Protein AF-A0A0R1DN89-F1 (afdb_monomer_lite)

Sequence (441 aa):
MATENKYVPNAFDAEFDNFWDKVSCYAANSFPFADRCAFVEKAKDCNRSTNVLPYMRIMACDLNCVNEFQQVIFLTLFMALCYEIFVLLMHVCHKYYIPALKAVSRFLRMNEHVAGVTLLAFGNSSADLFSNLASVNANVPVFANSLAAALFVSMVSGGLICYMSPFKMNAYESVRDILFLIFGSMLLQHFLASSAHVPETSFIVMFLVYIFYILVNVVDVYLIRRALKTTNAQIDALLEGDMTPEKRKRLSELERNQAIYSRDMEVEIFERTNSGPNINKMRYTTLKMGRSVRISIDKKATRNVLHNRALGRNWGLFKDFLLALKPLTCEQWRKANIIERAFMLTQIPAVILCSIYIPLVDYELDKHGWNKLLNCIQVMLNPALSIMAIKALLSSRGTSLWYVAMTEEYIYAVYSLPITMPIAVFMFIQSRTDVPPFYHS

Radius of gyration: 28.93 Å; chains: 1; bounding box: 86×60×98 Å

Structure (mmCIF, N/CA/C/O backbone):
data_AF-A0A0R1DN89-F1
#
_entry.id   AF-A0A0R1DN89-F1
#
loop_
_atom_site.group_PDB
_atom_site.id
_atom_site.type_symbol
_atom_site.label_atom_id
_atom_site.label_alt_id
_atom_site.label_comp_id
_atom_site.label_asym_id
_atom_site.label_entity_id
_atom_site.label_seq_id
_atom_site.pdbx_PDB_ins_code
_atom_site.Cartn_x
_atom_site.Cartn_y
_atom_site.Cartn_z
_atom_site.occupancy
_atom_site.B_iso_or_equiv
_atom_site.auth_seq_id
_atom_site.auth_comp_id
_atom_site.auth_asym_id
_atom_site.auth_atom_id
_atom_site.pdbx_PDB_model_num
ATOM 1 N N . MET A 1 1 ? 48.148 -28.758 -48.509 1.00 44.41 1 MET A N 1
ATOM 2 C CA . MET A 1 1 ? 47.722 -28.823 -47.096 1.00 44.41 1 MET A CA 1
ATOM 3 C C . MET A 1 1 ? 48.133 -27.521 -46.436 1.00 44.41 1 MET A C 1
ATOM 5 O O . MET A 1 1 ? 49.286 -27.381 -46.059 1.00 44.41 1 MET A O 1
ATOM 9 N N . ALA A 1 2 ? 47.233 -26.538 -46.411 1.00 44.97 2 ALA A N 1
ATOM 10 C CA . ALA A 1 2 ? 47.433 -25.335 -45.614 1.00 44.97 2 ALA A CA 1
ATOM 11 C C . ALA A 1 2 ? 47.128 -25.713 -44.162 1.00 44.97 2 ALA A C 1
ATOM 13 O O . ALA A 1 2 ? 46.037 -26.191 -43.863 1.00 44.97 2 ALA A O 1
ATOM 14 N N . THR A 1 3 ? 48.123 -25.597 -43.292 1.00 48.31 3 THR A N 1
ATOM 15 C CA . THR A 1 3 ? 47.966 -25.763 -41.850 1.00 48.31 3 THR A CA 1
ATOM 16 C C . THR A 1 3 ? 47.064 -24.645 -41.339 1.00 48.31 3 THR A C 1
ATOM 18 O O . THR A 1 3 ? 47.469 -23.484 -41.327 1.00 48.31 3 THR A O 1
ATOM 21 N N . GLU A 1 4 ? 45.834 -24.985 -40.952 1.00 54.44 4 GLU A N 1
ATOM 22 C CA . GLU A 1 4 ? 44.980 -24.109 -40.151 1.00 54.44 4 GLU A CA 1
ATOM 23 C C . GLU A 1 4 ? 45.721 -23.792 -38.848 1.00 54.44 4 GLU A C 1
ATOM 25 O O . GLU A 1 4 ? 45.827 -24.631 -37.950 1.00 54.44 4 GLU A O 1
ATOM 30 N N . ASN A 1 5 ? 46.278 -22.585 -38.755 1.00 53.22 5 ASN A N 1
ATOM 31 C CA . ASN A 1 5 ? 46.757 -22.049 -37.491 1.00 53.22 5 ASN A CA 1
ATOM 32 C C . ASN A 1 5 ? 45.548 -21.935 -36.557 1.00 53.22 5 ASN A C 1
ATOM 34 O O . ASN A 1 5 ? 44.740 -21.017 -36.686 1.00 53.22 5 ASN A O 1
ATOM 38 N N . LYS A 1 6 ? 45.409 -22.889 -35.630 1.00 61.03 6 LYS A N 1
ATOM 39 C CA . LYS A 1 6 ? 44.432 -22.807 -34.543 1.00 61.03 6 LYS A CA 1
ATOM 40 C C . LYS A 1 6 ? 44.782 -21.602 -33.679 1.00 61.03 6 LYS A C 1
ATOM 42 O O . LYS A 1 6 ? 45.764 -21.626 -32.942 1.00 61.03 6 LYS A O 1
ATOM 47 N N . TYR A 1 7 ? 43.977 -20.555 -33.809 1.00 75.44 7 TYR A N 1
ATOM 48 C CA . TYR A 1 7 ? 44.008 -19.396 -32.934 1.00 75.44 7 TYR A CA 1
ATOM 49 C C . TYR A 1 7 ? 43.814 -19.854 -31.485 1.00 75.44 7 TYR A C 1
ATOM 51 O O . TYR A 1 7 ? 42.814 -20.501 -31.172 1.00 75.44 7 TYR A O 1
ATOM 59 N N . VAL A 1 8 ? 44.787 -19.565 -30.618 1.00 74.19 8 VAL A N 1
ATOM 60 C CA . VAL A 1 8 ? 44.678 -19.819 -29.179 1.00 74.19 8 VAL A CA 1
ATOM 61 C C . VAL A 1 8 ? 44.234 -18.506 -28.537 1.00 74.19 8 VAL A C 1
ATOM 63 O O . VAL A 1 8 ? 45.035 -17.570 -28.515 1.00 74.19 8 VAL A O 1
ATOM 66 N N . PRO A 1 9 ? 42.979 -18.403 -28.064 1.00 72.88 9 PRO A N 1
ATOM 67 C CA . PRO A 1 9 ? 42.464 -17.162 -27.506 1.00 72.88 9 PRO A CA 1
ATOM 68 C C . PRO A 1 9 ? 43.239 -16.780 -26.244 1.00 72.88 9 PRO A C 1
ATOM 70 O O . PRO A 1 9 ? 43.504 -17.615 -25.374 1.00 72.88 9 PRO A O 1
ATOM 73 N N . ASN A 1 10 ? 43.630 -15.513 -26.168 1.00 79.62 10 ASN A N 1
ATOM 74 C CA . ASN A 1 10 ? 44.331 -14.933 -25.032 1.00 79.62 10 ASN A CA 1
ATOM 75 C C . ASN A 1 10 ? 43.328 -14.333 -24.018 1.00 79.62 10 ASN A C 1
ATOM 77 O O . ASN A 1 10 ? 42.122 -14.272 -24.254 1.00 79.62 10 ASN A O 1
ATOM 81 N N . ALA A 1 11 ? 43.822 -13.888 -22.858 1.00 73.12 11 ALA A N 1
ATOM 82 C CA . ALA A 1 11 ? 42.971 -13.311 -21.812 1.00 73.12 11 ALA A CA 1
ATOM 83 C C . ALA A 1 11 ? 42.236 -12.025 -22.253 1.00 73.12 11 ALA A C 1
ATOM 85 O O . ALA A 1 11 ? 41.138 -11.769 -21.766 1.00 73.12 11 ALA A O 1
ATOM 86 N N . PHE A 1 12 ? 42.805 -11.257 -23.190 1.00 72.19 12 PHE A N 1
ATOM 87 C CA . PHE A 1 12 ? 42.162 -10.071 -23.762 1.00 72.19 12 PHE A CA 1
ATOM 88 C C . PHE A 1 12 ? 41.019 -10.434 -24.714 1.00 72.19 12 PHE A C 1
ATOM 90 O O . PHE A 1 12 ? 40.012 -9.736 -24.724 1.00 72.19 12 PHE A O 1
ATOM 97 N N . ASP A 1 13 ? 41.122 -11.541 -25.451 1.00 73.12 13 ASP A N 1
ATOM 98 C CA . ASP A 1 13 ? 40.039 -12.035 -26.308 1.00 73.12 13 ASP A CA 1
ATOM 99 C C . ASP A 1 13 ? 38.838 -12.456 -25.461 1.00 73.12 13 ASP A C 1
ATOM 101 O O . ASP A 1 13 ? 37.708 -12.068 -25.739 1.00 73.12 13 ASP A O 1
ATOM 105 N N . ALA A 1 14 ? 39.089 -13.158 -24.350 1.00 68.56 14 ALA A N 1
ATOM 106 C CA . ALA A 1 14 ? 38.042 -13.520 -23.397 1.00 68.56 14 ALA A CA 1
ATOM 107 C C . ALA A 1 14 ? 37.412 -12.290 -22.715 1.00 68.56 14 ALA A C 1
ATOM 109 O O . ALA A 1 14 ? 36.234 -12.310 -22.350 1.00 68.56 14 ALA A O 1
ATOM 110 N N . GLU A 1 15 ? 38.173 -11.214 -22.513 1.00 70.62 15 GLU A N 1
ATOM 111 C CA . GLU A 1 15 ? 37.652 -9.956 -21.980 1.00 70.62 15 GLU A CA 1
ATOM 112 C C . GLU A 1 15 ? 36.829 -9.190 -23.026 1.00 70.62 15 GLU A C 1
ATOM 114 O O . GLU A 1 15 ? 35.774 -8.652 -22.691 1.00 70.62 15 GLU A O 1
ATOM 119 N N . PHE A 1 16 ? 37.251 -9.212 -24.292 1.00 74.81 16 PHE A N 1
ATOM 120 C CA . PHE A 1 16 ? 36.544 -8.603 -25.417 1.00 74.81 16 PHE A CA 1
ATOM 121 C C . PHE A 1 16 ? 35.230 -9.327 -25.740 1.00 74.81 16 PHE A C 1
ATOM 123 O O . PHE A 1 16 ? 34.201 -8.676 -25.927 1.00 74.81 16 PHE A O 1
ATOM 130 N N . ASP A 1 17 ? 35.221 -10.661 -25.701 1.00 73.12 17 ASP A N 1
ATOM 131 C CA . ASP A 1 17 ? 34.008 -11.470 -25.874 1.00 73.12 17 ASP A CA 1
ATOM 132 C C . ASP A 1 17 ? 32.969 -11.180 -24.777 1.00 73.12 17 ASP A C 1
ATOM 134 O O . ASP A 1 17 ? 31.764 -11.172 -25.030 1.00 73.12 17 ASP A O 1
ATOM 138 N N . ASN A 1 18 ? 33.433 -10.866 -23.562 1.00 74.25 18 ASN A N 1
ATOM 139 C CA . ASN A 1 18 ? 32.587 -10.506 -22.421 1.00 74.25 18 ASN A CA 1
ATOM 140 C C . ASN A 1 18 ? 32.375 -8.990 -22.259 1.00 74.25 18 ASN A C 1
ATOM 142 O O . ASN A 1 18 ? 31.709 -8.567 -21.312 1.00 74.25 18 ASN A O 1
ATOM 146 N N . PHE A 1 19 ? 32.925 -8.157 -23.148 1.00 81.06 19 PHE A N 1
ATOM 147 C CA . PHE A 1 19 ? 32.858 -6.699 -23.030 1.00 81.06 19 PHE A CA 1
ATOM 148 C C . PHE A 1 19 ? 31.408 -6.212 -23.048 1.00 81.06 19 PHE A C 1
ATOM 150 O O . PHE A 1 19 ? 30.980 -5.487 -22.152 1.00 81.06 19 PHE A O 1
ATOM 157 N N . TRP A 1 20 ? 30.620 -6.680 -24.018 1.00 78.56 20 TRP A N 1
ATOM 158 C CA . TRP A 1 20 ? 29.207 -6.309 -24.173 1.00 78.56 20 TRP A CA 1
ATOM 159 C C . TRP A 1 20 ? 28.311 -6.790 -23.025 1.00 78.56 20 TRP A C 1
ATOM 161 O O . TRP A 1 20 ? 27.216 -6.254 -22.832 1.00 78.56 20 TRP A O 1
ATOM 171 N N . ASP A 1 21 ? 28.800 -7.758 -22.249 1.00 73.69 21 ASP A N 1
ATOM 172 C CA . ASP A 1 21 ? 28.116 -8.334 -21.093 1.00 73.69 21 ASP A CA 1
ATOM 173 C C . ASP A 1 21 ? 28.458 -7.608 -19.785 1.00 73.69 21 ASP A C 1
ATOM 175 O O . ASP A 1 21 ? 27.739 -7.772 -18.803 1.00 73.69 21 ASP A O 1
ATOM 179 N N . LYS A 1 22 ? 29.538 -6.815 -19.763 1.00 72.94 22 LYS A N 1
ATOM 180 C CA . LYS A 1 22 ? 30.022 -6.085 -18.577 1.00 72.94 22 LYS A CA 1
ATOM 181 C C . LYS A 1 22 ? 30.004 -4.565 -18.733 1.00 72.94 22 LYS A C 1
ATOM 183 O O . LYS A 1 22 ? 30.227 -3.846 -17.757 1.00 72.94 22 LYS A O 1
ATOM 188 N N . VAL A 1 23 ? 29.846 -4.058 -19.954 1.00 80.19 23 VAL A N 1
ATOM 189 C CA . VAL A 1 23 ? 29.944 -2.627 -20.223 1.00 80.19 23 VAL A CA 1
ATOM 190 C C . VAL A 1 23 ? 28.723 -1.889 -19.681 1.00 80.19 23 VAL A C 1
ATOM 192 O O . VAL A 1 23 ? 27.586 -2.127 -20.085 1.00 80.19 23 VAL A O 1
ATOM 195 N N . SER A 1 24 ? 28.974 -0.928 -18.790 1.00 76.62 24 SER A N 1
ATOM 196 C CA . SER A 1 24 ? 27.903 -0.108 -18.230 1.00 76.62 24 SER A CA 1
ATOM 197 C C . SER A 1 24 ? 27.203 0.693 -19.330 1.00 76.62 24 SER A C 1
ATOM 199 O O . SER A 1 24 ? 27.858 1.360 -20.136 1.00 76.62 24 SER A O 1
ATOM 201 N N . CYS A 1 25 ? 25.869 0.712 -19.313 1.00 78.19 25 CYS A N 1
ATOM 202 C CA . CYS A 1 25 ? 25.081 1.473 -20.287 1.00 78.19 25 CYS A CA 1
ATOM 203 C C . CYS A 1 25 ? 25.408 2.981 -20.285 1.00 78.19 25 CYS A C 1
ATOM 205 O O . CYS A 1 25 ? 25.282 3.659 -21.300 1.00 78.19 25 CYS A O 1
ATOM 207 N N . TYR A 1 26 ? 25.898 3.508 -19.157 1.00 79.62 26 TYR A N 1
ATOM 208 C CA . TYR A 1 26 ? 26.319 4.904 -19.028 1.00 79.62 26 TYR A CA 1
ATOM 209 C C . TYR A 1 26 ? 27.451 5.290 -19.995 1.00 79.62 26 TYR A C 1
ATOM 211 O O . TYR A 1 26 ? 27.529 6.445 -20.418 1.00 79.62 26 TYR A O 1
ATOM 219 N N . ALA A 1 27 ? 28.284 4.327 -20.409 1.00 83.06 27 ALA A N 1
ATOM 220 C CA . ALA A 1 27 ? 29.349 4.552 -21.384 1.00 83.06 27 ALA A CA 1
ATOM 221 C C . ALA A 1 27 ? 28.817 5.038 -22.745 1.00 83.06 27 ALA A C 1
ATOM 223 O O . ALA A 1 27 ? 29.541 5.731 -23.458 1.00 83.06 27 ALA A O 1
ATOM 224 N N . ALA A 1 28 ? 27.542 4.785 -23.070 1.00 81.19 28 ALA A N 1
ATOM 225 C CA . ALA A 1 28 ? 26.898 5.286 -24.284 1.00 81.19 28 ALA A CA 1
ATOM 226 C C . ALA A 1 28 ? 26.988 6.820 -24.421 1.00 81.19 28 ALA A C 1
ATOM 228 O O . ALA A 1 28 ? 27.108 7.334 -25.529 1.00 81.19 28 ALA A O 1
ATOM 229 N N . ASN A 1 29 ? 27.005 7.563 -23.307 1.00 79.69 29 ASN A N 1
ATOM 230 C CA . ASN A 1 29 ? 27.101 9.027 -23.329 1.00 79.69 29 ASN A CA 1
ATOM 231 C C . ASN A 1 29 ? 28.451 9.545 -23.847 1.00 79.69 29 ASN A C 1
ATOM 233 O O . ASN A 1 29 ? 28.521 10.681 -24.312 1.00 79.69 29 ASN A O 1
ATOM 237 N N . SER A 1 30 ? 29.507 8.728 -23.780 1.00 83.69 30 SER A N 1
ATOM 238 C CA . SER A 1 30 ? 30.844 9.097 -24.263 1.00 83.69 30 SER A CA 1
ATOM 239 C C . SER A 1 30 ? 30.993 9.002 -25.785 1.00 83.69 30 SER A C 1
ATOM 241 O O . SER A 1 30 ? 31.918 9.588 -26.342 1.00 83.69 30 SER A O 1
ATOM 243 N N . PHE A 1 31 ? 30.069 8.313 -26.463 1.00 82.31 31 PHE A N 1
ATOM 244 C CA . PHE A 1 31 ? 30.085 8.171 -27.915 1.00 82.31 31 PHE A CA 1
ATOM 245 C C . PHE A 1 31 ? 29.379 9.347 -28.612 1.00 82.31 31 PHE A C 1
ATOM 247 O O . PHE A 1 31 ? 28.430 9.922 -28.054 1.00 82.31 31 PHE A O 1
ATOM 254 N N . PRO A 1 32 ? 29.795 9.690 -29.847 1.00 84.19 32 PRO A N 1
ATOM 255 C CA . PRO A 1 32 ? 29.067 10.621 -30.704 1.00 84.19 32 PRO A CA 1
ATOM 256 C C . PRO A 1 32 ? 27.625 10.158 -30.917 1.00 84.19 32 PRO A C 1
ATOM 258 O O . PRO A 1 32 ? 27.374 8.959 -31.019 1.00 84.19 32 PRO A O 1
ATOM 261 N N . PHE A 1 33 ? 26.683 11.099 -31.034 1.00 81.19 33 PHE A N 1
ATOM 262 C CA . PHE A 1 33 ? 25.245 10.813 -31.145 1.00 81.19 33 PHE A CA 1
ATOM 263 C C . PHE A 1 33 ? 24.893 9.771 -32.221 1.00 81.19 33 PHE A C 1
ATOM 265 O O . PHE A 1 33 ? 24.050 8.915 -31.971 1.00 81.19 33 PHE A O 1
ATOM 272 N N . ALA A 1 34 ? 25.593 9.785 -33.360 1.00 80.56 34 ALA A N 1
ATOM 273 C CA . ALA A 1 34 ? 25.384 8.844 -34.461 1.00 80.56 34 ALA A CA 1
ATOM 274 C C . ALA A 1 34 ? 25.651 7.371 -34.085 1.00 80.56 34 ALA A C 1
ATOM 276 O O . ALA A 1 34 ? 24.956 6.480 -34.567 1.00 80.56 34 ALA A O 1
ATOM 277 N N . ASP A 1 35 ? 26.610 7.114 -33.190 1.00 84.25 35 ASP A N 1
ATOM 278 C CA . ASP A 1 35 ? 27.042 5.755 -32.834 1.00 84.25 35 ASP A CA 1
ATOM 279 C C . ASP A 1 35 ? 26.375 5.238 -31.549 1.00 84.25 35 ASP A C 1
ATOM 281 O O . ASP A 1 35 ? 26.494 4.058 -31.202 1.00 84.25 35 ASP A O 1
ATOM 285 N N . ARG A 1 36 ? 25.636 6.101 -30.835 1.00 85.50 36 ARG A N 1
ATOM 286 C CA . ARG A 1 36 ? 24.999 5.752 -29.555 1.00 85.50 36 ARG A CA 1
ATOM 287 C C . ARG A 1 36 ? 23.987 4.625 -29.701 1.00 85.50 36 ARG A C 1
ATOM 289 O O . ARG A 1 36 ? 23.965 3.738 -28.854 1.00 85.50 36 ARG A O 1
ATOM 296 N N . CYS A 1 37 ? 23.178 4.625 -30.760 1.00 85.31 37 CYS A N 1
ATOM 297 C CA . CYS A 1 37 ? 22.195 3.560 -30.955 1.00 85.31 37 CYS A CA 1
ATOM 298 C C . CYS A 1 37 ? 22.872 2.199 -31.182 1.00 85.31 37 CYS A C 1
ATOM 300 O O . CYS A 1 37 ? 22.549 1.227 -30.501 1.00 85.31 37 CYS A O 1
ATOM 302 N N . ALA A 1 38 ? 23.892 2.152 -32.046 1.00 85.44 38 ALA A N 1
ATOM 303 C CA . ALA A 1 38 ? 24.644 0.928 -32.322 1.00 85.44 38 ALA A CA 1
ATOM 304 C C . ALA A 1 38 ? 25.336 0.366 -31.068 1.00 85.44 38 ALA A C 1
ATOM 306 O O . ALA A 1 38 ? 25.476 -0.849 -30.924 1.00 85.44 38 ALA A O 1
ATOM 307 N N . PHE A 1 39 ? 25.763 1.240 -30.153 1.00 85.25 39 PHE A N 1
ATOM 308 C CA . PHE A 1 39 ? 26.312 0.838 -28.863 1.00 85.25 39 PHE A CA 1
ATOM 309 C C . PHE A 1 39 ? 25.228 0.303 -27.910 1.00 85.25 39 PHE A C 1
ATOM 311 O O . PHE A 1 39 ? 25.396 -0.767 -27.326 1.00 85.25 39 PHE A O 1
ATOM 318 N N . VAL A 1 40 ? 24.103 1.016 -27.773 1.00 83.38 40 VAL A N 1
ATOM 319 C CA . VAL A 1 40 ? 22.994 0.649 -26.871 1.00 83.38 40 VAL A CA 1
ATOM 320 C C . VAL A 1 40 ? 22.322 -0.663 -27.285 1.00 83.38 40 VAL A C 1
ATOM 322 O O . VAL A 1 40 ? 21.917 -1.429 -26.414 1.00 83.38 40 VAL A O 1
ATOM 325 N N . GLU A 1 41 ? 22.236 -0.960 -28.583 1.00 81.75 41 GLU A N 1
ATOM 326 C CA . GLU A 1 41 ? 21.709 -2.241 -29.076 1.00 81.75 41 GLU A CA 1
ATOM 327 C C . GLU A 1 41 ? 22.617 -3.432 -28.748 1.00 81.75 41 GLU A C 1
ATOM 329 O O . GLU A 1 41 ? 22.126 -4.538 -28.517 1.00 81.75 41 GLU A O 1
ATOM 334 N N . LYS A 1 42 ? 23.938 -3.220 -28.719 1.00 81.38 42 LYS A N 1
ATOM 335 C CA . LYS A 1 42 ? 24.921 -4.282 -28.461 1.00 81.38 42 LYS A CA 1
ATOM 336 C C . LYS A 1 42 ? 25.153 -4.527 -26.972 1.00 81.38 42 LYS A C 1
ATOM 338 O O . LYS A 1 42 ? 25.409 -5.661 -26.578 1.00 81.38 42 LYS A O 1
ATOM 343 N N . ALA A 1 43 ? 25.067 -3.488 -26.144 1.00 80.06 43 ALA A N 1
ATOM 344 C CA . ALA A 1 43 ? 25.280 -3.593 -24.705 1.00 80.06 43 ALA A CA 1
ATOM 345 C C . ALA A 1 43 ? 24.092 -4.281 -24.007 1.00 80.06 43 ALA A C 1
ATOM 347 O O . ALA A 1 43 ? 23.001 -3.714 -23.897 1.00 80.06 43 ALA A O 1
ATOM 348 N N . LYS A 1 44 ? 24.304 -5.488 -23.460 1.00 73.06 44 LYS A N 1
ATOM 349 C CA . LYS A 1 44 ? 23.230 -6.249 -22.790 1.00 73.06 44 LYS A CA 1
ATOM 350 C C . LYS A 1 44 ? 22.715 -5.549 -21.532 1.00 73.06 44 LYS A C 1
ATOM 352 O O . LYS A 1 44 ? 21.515 -5.599 -21.256 1.00 73.06 44 LYS A O 1
ATOM 357 N N . ASP A 1 45 ? 23.583 -4.842 -20.811 1.00 71.12 45 ASP A N 1
ATOM 358 C CA . ASP A 1 45 ? 23.213 -4.084 -19.612 1.00 71.12 45 ASP A CA 1
ATOM 359 C C . ASP A 1 45 ? 22.179 -2.990 -19.896 1.00 71.12 45 ASP A C 1
ATOM 361 O O . ASP A 1 45 ? 21.297 -2.762 -19.067 1.00 71.12 45 ASP A O 1
ATOM 365 N N . CYS A 1 46 ? 22.213 -2.350 -21.070 1.00 69.12 46 CYS A N 1
ATOM 366 C CA . CYS A 1 46 ? 21.222 -1.331 -21.433 1.00 69.12 46 CYS A CA 1
ATOM 367 C C . CYS A 1 46 ? 19.795 -1.894 -21.496 1.00 69.12 46 CYS A C 1
ATOM 369 O O . CYS A 1 46 ? 18.838 -1.202 -21.145 1.00 69.12 46 CYS A O 1
ATOM 371 N N . ASN A 1 47 ? 19.660 -3.158 -21.899 1.00 63.59 47 ASN A N 1
ATOM 372 C CA . ASN A 1 47 ? 18.373 -3.833 -22.034 1.00 63.59 47 ASN A CA 1
ATOM 373 C C . ASN A 1 47 ? 17.947 -4.544 -20.733 1.00 63.59 47 ASN A C 1
ATOM 375 O O . ASN A 1 47 ? 16.760 -4.682 -20.462 1.00 63.59 47 ASN A O 1
ATOM 379 N N . ARG A 1 48 ? 18.916 -4.973 -19.908 1.00 60.75 48 ARG A N 1
ATOM 380 C CA . ARG A 1 48 ? 18.685 -5.769 -18.690 1.00 60.75 48 ARG A CA 1
ATOM 381 C C . ARG A 1 48 ? 18.484 -4.935 -17.420 1.00 60.75 48 ARG A C 1
ATOM 383 O O . ARG A 1 48 ? 17.810 -5.382 -16.501 1.00 60.75 48 ARG A O 1
ATOM 390 N N . SER A 1 49 ? 19.070 -3.738 -17.351 1.00 55.34 49 SER A N 1
ATOM 391 C CA . SER A 1 49 ? 19.017 -2.869 -16.159 1.00 55.34 49 SER A CA 1
ATOM 392 C C . SER A 1 49 ? 17.786 -1.954 -16.097 1.00 55.34 49 SER A C 1
ATOM 394 O O . SER A 1 49 ? 17.517 -1.345 -15.062 1.00 55.34 49 SER A O 1
ATOM 396 N N . THR A 1 50 ? 17.010 -1.848 -17.182 1.00 57.84 50 THR A N 1
ATOM 397 C CA . THR A 1 50 ? 15.865 -0.932 -17.290 1.00 57.84 50 THR A CA 1
ATOM 398 C C . THR A 1 50 ? 14.528 -1.677 -17.210 1.00 57.84 50 THR A C 1
ATOM 400 O O . THR A 1 50 ? 13.806 -1.824 -18.187 1.00 57.84 50 THR A O 1
ATOM 403 N N . ASN A 1 51 ? 14.160 -2.124 -16.005 1.00 55.97 51 ASN A N 1
ATOM 404 C CA . ASN A 1 51 ? 12.979 -2.975 -15.780 1.00 55.97 51 ASN A CA 1
ATOM 405 C C . ASN A 1 51 ? 11.617 -2.328 -16.105 1.00 55.97 51 ASN A C 1
ATOM 407 O O . ASN A 1 51 ? 10.623 -3.041 -16.194 1.00 55.97 51 ASN A O 1
ATOM 411 N N . VAL A 1 52 ? 11.530 -1.003 -16.260 1.00 62.91 52 VAL A N 1
ATOM 412 C CA . VAL A 1 52 ? 10.244 -0.305 -16.466 1.00 62.91 52 VAL A CA 1
ATOM 413 C C . VAL A 1 52 ? 10.188 0.405 -17.813 1.00 62.91 52 VAL A C 1
ATOM 415 O O . VAL A 1 52 ? 9.286 0.144 -18.604 1.00 62.91 52 VAL A O 1
ATOM 418 N N . LEU A 1 53 ? 11.154 1.282 -18.093 1.00 70.56 53 LEU A N 1
ATOM 419 C CA . LEU A 1 53 ? 11.221 2.037 -19.340 1.00 70.56 53 LEU A CA 1
ATOM 420 C C . LEU A 1 53 ? 12.673 2.037 -19.848 1.00 70.56 53 LEU A C 1
ATOM 422 O O . LEU A 1 53 ? 13.539 2.552 -19.131 1.00 70.56 53 LEU A O 1
ATOM 426 N N . PRO A 1 54 ? 12.968 1.510 -21.053 1.00 75.25 54 PRO A N 1
ATOM 427 C CA . PRO A 1 54 ? 14.316 1.510 -21.619 1.00 75.25 54 PRO A CA 1
ATOM 428 C C . PRO A 1 54 ? 14.692 2.908 -22.132 1.00 75.25 54 PRO A C 1
ATOM 430 O O . PRO A 1 54 ? 14.821 3.150 -23.330 1.00 75.25 54 PRO A O 1
ATOM 433 N N . TYR A 1 55 ? 14.854 3.857 -21.208 1.00 78.25 55 TYR A N 1
ATOM 434 C CA . TYR A 1 55 ? 15.012 5.282 -21.506 1.00 78.25 55 TYR A CA 1
ATOM 435 C C . TYR A 1 55 ? 16.256 5.585 -22.355 1.00 78.25 55 TYR A C 1
ATOM 437 O O . TYR A 1 55 ? 16.198 6.466 -23.207 1.00 78.25 55 TYR A O 1
ATOM 445 N N . MET A 1 56 ? 17.350 4.831 -22.184 1.00 78.38 56 MET A N 1
ATOM 446 C CA . MET A 1 56 ? 18.557 4.981 -23.010 1.00 78.38 56 MET A CA 1
ATOM 447 C C . MET A 1 56 ? 18.324 4.548 -24.460 1.00 78.38 56 MET A C 1
ATOM 449 O O . MET A 1 56 ? 18.787 5.221 -25.376 1.00 78.38 56 MET A O 1
ATOM 453 N N . ARG A 1 57 ? 17.560 3.470 -24.686 1.00 79.88 57 ARG A N 1
ATOM 454 C CA . ARG A 1 57 ? 17.188 3.015 -26.035 1.00 79.88 57 ARG A CA 1
ATOM 455 C C . ARG A 1 57 ? 16.207 3.976 -26.693 1.00 79.88 57 ARG A C 1
ATOM 457 O O . ARG A 1 57 ? 16.400 4.338 -27.845 1.00 79.88 57 ARG A O 1
ATOM 464 N N . ILE A 1 58 ? 15.211 4.439 -25.942 1.00 82.62 58 ILE A N 1
ATOM 465 C CA . ILE A 1 58 ? 14.237 5.417 -26.431 1.00 82.62 58 ILE A CA 1
ATOM 466 C C . ILE A 1 58 ? 14.952 6.709 -26.848 1.00 82.62 58 ILE A C 1
ATOM 468 O O . ILE A 1 58 ? 14.704 7.232 -27.928 1.00 82.62 58 ILE A O 1
ATOM 472 N N . MET A 1 59 ? 15.895 7.191 -26.033 1.00 83.12 59 MET A N 1
ATOM 473 C CA . MET A 1 59 ? 16.670 8.398 -26.326 1.00 83.12 59 MET A CA 1
ATOM 474 C C . MET A 1 59 ? 17.621 8.222 -27.523 1.00 83.12 59 MET A C 1
ATOM 476 O O . MET A 1 59 ? 17.701 9.111 -28.370 1.00 83.12 59 MET A O 1
ATOM 480 N N . ALA A 1 60 ? 18.359 7.107 -27.587 1.00 81.56 60 ALA A N 1
ATOM 481 C CA . ALA A 1 60 ? 19.413 6.903 -28.582 1.00 81.56 60 ALA A CA 1
ATOM 482 C C . ALA A 1 60 ? 18.910 6.335 -29.919 1.00 81.56 60 ALA A C 1
ATOM 484 O O . ALA A 1 60 ? 19.444 6.708 -30.956 1.00 81.56 60 ALA A O 1
ATOM 485 N N . CYS A 1 61 ? 17.908 5.452 -29.910 1.00 80.75 61 CYS A N 1
ATOM 486 C CA . CYS A 1 61 ? 17.441 4.727 -31.095 1.00 80.75 61 CYS A CA 1
ATOM 487 C C . CYS A 1 61 ? 16.067 5.193 -31.591 1.00 80.75 61 CYS A C 1
ATOM 489 O O . CYS A 1 61 ? 15.923 5.448 -32.782 1.00 80.75 61 CYS A O 1
ATOM 491 N N . ASP A 1 62 ? 15.069 5.340 -30.709 1.00 82.94 62 ASP A N 1
ATOM 492 C CA . ASP A 1 62 ? 13.694 5.643 -31.152 1.00 82.94 62 ASP A CA 1
ATOM 493 C C . ASP A 1 62 ? 13.510 7.132 -31.489 1.00 82.94 62 ASP A C 1
ATOM 495 O O . ASP A 1 62 ? 12.967 7.482 -32.535 1.00 82.94 62 ASP A O 1
ATOM 499 N N . LEU A 1 63 ? 13.985 8.025 -30.612 1.00 81.56 63 LEU A N 1
ATOM 500 C CA . LEU A 1 63 ? 13.992 9.477 -30.839 1.00 81.56 63 LEU A CA 1
ATOM 501 C C . LEU A 1 63 ? 15.201 9.945 -31.656 1.00 81.56 63 LEU A C 1
ATOM 503 O O . LEU A 1 63 ? 15.151 11.041 -32.211 1.00 81.56 63 LEU A O 1
ATOM 507 N N . ASN A 1 64 ? 16.265 9.131 -31.705 1.00 81.31 64 ASN A N 1
ATOM 508 C CA . ASN A 1 64 ? 17.528 9.396 -32.397 1.00 81.31 64 ASN A CA 1
ATOM 509 C C . ASN A 1 64 ? 18.015 10.845 -32.203 1.00 81.31 64 ASN A C 1
ATOM 511 O O . ASN A 1 64 ? 18.134 11.619 -33.155 1.00 81.31 64 ASN A O 1
ATOM 515 N N . CYS A 1 65 ? 18.222 11.246 -30.944 1.00 79.19 65 CYS A N 1
ATOM 516 C CA . CYS A 1 65 ? 18.642 12.607 -30.613 1.00 79.19 65 CYS A CA 1
ATOM 517 C C . CYS A 1 65 ? 19.983 12.938 -31.285 1.00 79.19 65 CYS A C 1
ATOM 519 O O . CYS A 1 65 ? 21.000 12.335 -30.957 1.00 79.19 65 CYS A O 1
ATOM 521 N N . VAL A 1 66 ? 19.994 13.931 -32.177 1.00 82.31 66 VAL A N 1
ATOM 522 C CA . VAL A 1 66 ? 21.197 14.339 -32.931 1.00 82.31 66 VAL A CA 1
ATOM 523 C C . VAL A 1 66 ? 21.938 15.481 -32.230 1.00 82.31 66 VAL A C 1
ATOM 525 O O . VAL A 1 66 ? 23.150 15.622 -32.369 1.00 82.31 66 VAL A O 1
ATOM 528 N N . ASN A 1 67 ? 21.206 16.289 -31.453 1.00 84.50 67 ASN A N 1
ATOM 529 C CA . ASN A 1 67 ? 21.709 17.506 -30.819 1.00 84.50 67 ASN A CA 1
ATOM 530 C C . ASN A 1 67 ? 21.565 17.464 -29.293 1.00 84.50 67 ASN A C 1
ATOM 532 O O . ASN A 1 67 ? 20.579 16.944 -28.763 1.00 84.50 67 ASN A O 1
ATOM 536 N N . GLU A 1 68 ? 22.469 18.150 -28.587 1.00 84.00 68 GLU A N 1
ATOM 537 C CA . GLU A 1 68 ? 22.399 18.318 -27.127 1.00 84.00 68 GLU A CA 1
ATOM 538 C C . GLU A 1 68 ? 21.075 18.948 -26.671 1.00 84.00 68 GLU A C 1
ATOM 540 O O . GLU A 1 68 ? 20.510 18.544 -25.659 1.00 84.00 68 GLU A O 1
ATOM 545 N N . PHE A 1 69 ? 20.512 19.876 -27.452 1.00 86.75 69 PHE A N 1
ATOM 546 C CA . PHE A 1 69 ? 19.221 20.498 -27.147 1.00 86.75 69 PHE A CA 1
ATOM 547 C C . PHE A 1 69 ? 18.067 19.481 -27.091 1.00 86.75 69 PHE A C 1
ATOM 549 O O . PHE A 1 69 ? 17.246 19.529 -26.176 1.00 86.75 69 PHE A O 1
ATOM 556 N N . GLN A 1 70 ? 18.025 18.521 -28.024 1.00 85.81 70 GLN A N 1
ATOM 557 C CA . GLN A 1 70 ? 17.015 17.454 -28.020 1.00 85.81 70 GLN A CA 1
ATOM 558 C C . GLN A 1 70 ? 17.208 16.518 -26.824 1.00 85.81 70 GLN A C 1
ATOM 560 O O . GLN A 1 70 ? 16.231 16.139 -26.178 1.00 85.81 70 GLN A O 1
ATOM 565 N N . GLN A 1 71 ? 18.463 16.205 -26.483 1.00 85.25 71 GLN A N 1
ATOM 566 C CA . GLN A 1 71 ? 18.786 15.421 -25.293 1.00 85.25 71 GLN A CA 1
ATOM 567 C C . GLN A 1 71 ? 18.313 16.126 -24.011 1.00 85.25 71 GLN A C 1
ATOM 569 O O . GLN A 1 71 ? 17.685 15.490 -23.168 1.00 85.25 71 GLN A O 1
ATOM 574 N N . VAL A 1 72 ? 18.543 17.435 -23.870 1.00 88.38 72 VAL A N 1
ATOM 575 C CA . VAL A 1 72 ? 18.078 18.218 -22.711 1.00 88.38 72 VAL A CA 1
ATOM 576 C C . VAL A 1 72 ? 16.548 18.265 -22.643 1.00 88.38 72 VAL A C 1
ATOM 578 O O . VAL A 1 72 ? 15.983 18.074 -21.565 1.00 88.38 72 VAL A O 1
ATOM 581 N N . ILE A 1 73 ? 15.853 18.441 -23.773 1.00 90.25 73 ILE A N 1
ATOM 582 C CA . ILE A 1 73 ? 14.382 18.379 -23.810 1.00 90.25 73 ILE A CA 1
ATOM 583 C C . ILE A 1 73 ? 13.888 17.007 -23.349 1.00 90.25 73 ILE A C 1
ATOM 585 O O . ILE A 1 73 ? 13.011 16.920 -22.494 1.00 90.25 73 ILE A O 1
ATOM 589 N N . PHE A 1 74 ? 14.467 15.924 -23.861 1.00 88.31 74 PHE A N 1
ATOM 590 C CA . PHE A 1 74 ? 14.078 14.585 -23.438 1.00 88.31 74 PHE A CA 1
ATOM 591 C C . PHE A 1 74 ? 14.335 14.358 -21.942 1.00 88.31 74 PHE A C 1
ATOM 593 O O . PHE A 1 74 ? 13.455 13.871 -21.238 1.00 88.31 74 PHE A O 1
ATOM 600 N N . LEU A 1 75 ? 15.506 14.752 -21.433 1.00 87.50 75 LEU A N 1
ATOM 601 C CA . LEU A 1 75 ? 15.849 14.610 -20.015 1.00 87.50 75 LEU A CA 1
ATOM 602 C C . LEU A 1 75 ? 14.906 15.413 -19.114 1.00 87.50 75 LEU A C 1
ATOM 604 O O . LEU A 1 75 ? 14.469 14.912 -18.081 1.00 87.50 75 LEU A O 1
ATOM 608 N N . THR A 1 76 ? 14.553 16.637 -19.509 1.00 90.06 76 THR A N 1
ATOM 609 C CA . THR A 1 76 ? 13.599 17.471 -18.762 1.00 90.06 76 THR A CA 1
ATOM 610 C C . THR A 1 76 ? 12.188 16.880 -18.775 1.00 90.06 76 THR A C 1
ATOM 612 O O . THR A 1 76 ? 11.558 16.816 -17.720 1.00 90.06 76 THR A O 1
ATOM 615 N N . LEU A 1 77 ? 11.715 16.363 -19.914 1.00 89.12 77 LEU A N 1
ATOM 616 C CA . LEU A 1 77 ? 10.439 15.642 -20.007 1.00 89.12 77 LEU A CA 1
ATOM 617 C C . LEU A 1 77 ? 10.438 14.349 -19.182 1.00 89.12 77 LEU A C 1
ATOM 619 O O . LEU A 1 77 ? 9.462 14.061 -18.495 1.00 89.12 77 LEU A O 1
ATOM 623 N N . PHE A 1 78 ? 11.534 13.590 -19.200 1.00 87.62 78 PHE A N 1
ATOM 624 C CA . PHE A 1 78 ? 11.677 12.369 -18.410 1.00 87.62 78 PHE A CA 1
ATOM 625 C C . PHE A 1 78 ? 11.671 12.668 -16.905 1.00 87.62 78 PHE A C 1
ATOM 627 O O . PHE A 1 78 ? 10.976 12.001 -16.144 1.00 87.62 78 PHE A O 1
ATOM 634 N N . MET A 1 79 ? 12.370 13.720 -16.469 1.00 89.75 79 MET A N 1
ATOM 635 C CA . MET A 1 79 ? 12.325 14.176 -15.076 1.00 89.75 79 MET A CA 1
ATOM 636 C C . MET A 1 79 ? 10.928 14.657 -14.669 1.00 89.75 79 MET A C 1
ATOM 638 O O . MET A 1 79 ? 10.482 14.351 -13.562 1.00 89.75 79 MET A O 1
ATOM 642 N N . ALA A 1 80 ? 10.213 15.356 -15.557 1.00 89.31 80 ALA A N 1
ATOM 643 C CA . ALA A 1 80 ? 8.825 15.748 -15.323 1.00 89.31 80 ALA A CA 1
ATOM 644 C C . ALA A 1 80 ? 7.899 14.524 -15.194 1.00 89.31 80 ALA A C 1
ATOM 646 O O . ALA A 1 80 ? 7.083 14.475 -14.276 1.00 89.31 80 ALA A O 1
ATOM 647 N N . LEU A 1 81 ? 8.073 13.501 -16.039 1.00 88.12 81 LEU A N 1
ATOM 648 C CA . LEU A 1 81 ? 7.343 12.233 -15.946 1.00 88.12 81 LEU A CA 1
ATOM 649 C C . LEU A 1 81 ? 7.620 11.510 -14.617 1.00 88.12 81 LEU A C 1
ATOM 651 O O . LEU A 1 81 ? 6.686 11.058 -13.958 1.00 88.12 81 LEU A O 1
ATOM 655 N N . CYS A 1 82 ? 8.882 11.428 -14.188 1.00 89.38 82 CYS A N 1
ATOM 656 C CA . CYS A 1 82 ? 9.250 10.842 -12.896 1.00 89.38 82 CYS A CA 1
ATOM 657 C C . CYS A 1 82 ? 8.605 11.593 -11.721 1.00 89.38 82 CYS A C 1
ATOM 659 O O . CYS A 1 82 ? 8.106 10.968 -10.784 1.00 89.38 82 CYS A O 1
ATOM 661 N N . TYR A 1 83 ? 8.578 12.927 -11.782 1.00 90.25 83 TYR A N 1
ATOM 662 C CA . TYR A 1 83 ? 7.903 13.753 -10.783 1.00 90.25 83 TYR A CA 1
ATOM 663 C C . TYR A 1 83 ? 6.386 13.499 -10.758 1.00 90.25 83 TYR A C 1
ATOM 665 O O . TYR A 1 83 ? 5.817 13.317 -9.684 1.00 90.25 83 TYR A O 1
ATOM 673 N N . GLU A 1 84 ? 5.735 13.404 -11.918 1.00 87.62 84 GLU A N 1
ATOM 674 C CA . GLU A 1 84 ? 4.306 13.072 -12.024 1.00 87.62 84 GLU A CA 1
ATOM 675 C C . GLU A 1 84 ? 3.975 11.702 -11.428 1.00 87.62 84 GLU A C 1
ATOM 677 O O . GLU A 1 84 ? 3.028 11.574 -10.651 1.00 87.62 84 GLU A O 1
ATOM 682 N N . ILE A 1 85 ? 4.786 10.681 -11.725 1.00 88.81 85 ILE A N 1
ATOM 683 C CA . ILE A 1 85 ? 4.633 9.342 -11.139 1.00 88.81 85 ILE A CA 1
ATOM 684 C C . ILE A 1 85 ? 4.762 9.409 -9.612 1.00 88.81 85 ILE A C 1
ATOM 686 O O . ILE A 1 85 ? 3.994 8.762 -8.901 1.00 88.81 85 ILE A O 1
ATOM 690 N N . PHE A 1 86 ? 5.686 10.217 -9.086 1.00 90.00 86 PHE A N 1
ATOM 691 C CA . PHE A 1 86 ? 5.846 10.405 -7.644 1.00 90.00 86 PHE A CA 1
ATOM 692 C C . PHE A 1 86 ? 4.629 11.087 -6.997 1.00 90.00 86 PHE A C 1
ATOM 694 O O . PHE A 1 86 ? 4.167 10.654 -5.938 1.00 90.00 86 PHE A O 1
ATOM 701 N N . VAL A 1 87 ? 4.062 12.118 -7.634 1.00 88.88 87 VAL A N 1
ATOM 702 C CA . VAL A 1 87 ? 2.834 12.774 -7.148 1.00 88.88 87 VAL A CA 1
ATOM 703 C C . VAL A 1 87 ? 1.636 11.822 -7.222 1.00 88.88 87 VAL A C 1
ATOM 705 O O . VAL A 1 87 ? 0.843 11.757 -6.278 1.00 88.88 87 VAL A O 1
ATOM 708 N N . LEU A 1 88 ? 1.522 11.028 -8.289 1.00 89.31 88 LEU A N 1
ATOM 709 C CA . LEU A 1 88 ? 0.504 9.986 -8.405 1.00 89.31 88 LEU A CA 1
ATOM 710 C C . LEU A 1 88 ? 0.655 8.935 -7.296 1.00 89.31 88 LEU A C 1
ATOM 712 O O . LEU A 1 88 ? -0.335 8.566 -6.668 1.00 89.31 88 LEU A O 1
ATOM 716 N N . LEU A 1 89 ? 1.880 8.490 -7.006 1.00 89.75 89 LEU A N 1
ATOM 717 C CA . LEU A 1 89 ? 2.159 7.553 -5.918 1.00 89.75 89 LEU A CA 1
ATOM 718 C C . LEU A 1 89 ? 1.727 8.133 -4.566 1.00 89.75 89 LEU A C 1
ATOM 720 O O . LEU A 1 89 ? 1.019 7.469 -3.813 1.00 89.75 89 LEU A O 1
ATOM 724 N N . MET A 1 90 ? 2.078 9.392 -4.281 1.00 89.44 90 MET A N 1
ATOM 725 C CA . MET A 1 90 ? 1.613 10.113 -3.088 1.00 89.44 90 MET A CA 1
ATOM 726 C C . MET A 1 90 ? 0.080 10.128 -2.997 1.00 89.44 90 MET A C 1
ATOM 728 O O . MET A 1 90 ? -0.485 9.836 -1.937 1.00 89.44 90 MET A O 1
ATOM 732 N N . HIS A 1 91 ? -0.604 10.420 -4.107 1.00 87.38 91 HIS A N 1
ATOM 733 C CA . HIS A 1 91 ? -2.063 10.404 -4.176 1.00 87.38 91 HIS A CA 1
ATOM 734 C C . HIS A 1 91 ? -2.628 9.014 -3.862 1.00 87.38 91 HIS A C 1
ATOM 736 O O . HIS A 1 91 ? -3.520 8.889 -3.017 1.00 87.38 91 HIS A O 1
ATOM 742 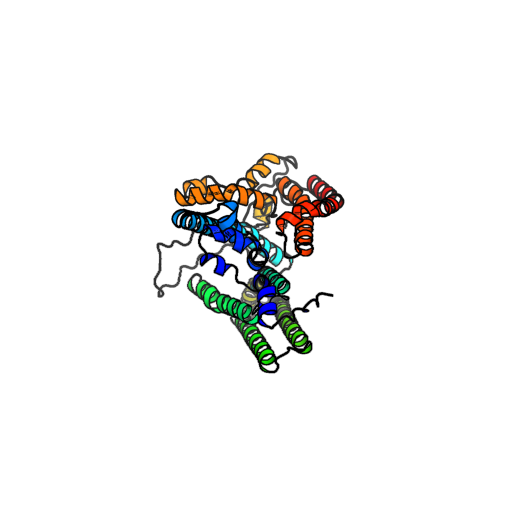N N . VAL A 1 92 ? -2.088 7.966 -4.492 1.00 89.62 92 VAL A N 1
ATOM 743 C CA . VAL A 1 92 ? -2.533 6.582 -4.293 1.00 89.62 92 VAL A CA 1
ATOM 744 C C . VAL A 1 92 ? -2.313 6.133 -2.849 1.00 89.62 92 VAL A C 1
ATOM 746 O O . VAL A 1 92 ? -3.218 5.568 -2.230 1.00 89.62 92 VAL A O 1
ATOM 749 N N . CYS A 1 93 ? -1.157 6.461 -2.271 1.00 89.25 93 CYS A N 1
ATOM 750 C CA . CYS A 1 93 ? -0.842 6.166 -0.879 1.00 89.25 93 CYS A CA 1
ATOM 751 C C . CYS A 1 93 ? -1.850 6.816 0.081 1.00 89.25 93 CYS A C 1
ATOM 753 O O . CYS A 1 93 ? -2.381 6.169 0.985 1.00 89.25 93 CYS A O 1
ATOM 755 N N . HIS A 1 94 ? -2.158 8.097 -0.130 1.00 86.88 94 HIS A N 1
ATOM 756 C CA . HIS A 1 94 ? -3.030 8.846 0.768 1.00 86.88 94 HIS A CA 1
ATOM 757 C C . HIS A 1 94 ? -4.513 8.467 0.636 1.00 86.88 94 HIS A C 1
ATOM 759 O O . HIS A 1 94 ? -5.242 8.479 1.634 1.00 86.88 94 HIS A O 1
ATOM 765 N N . LYS A 1 95 ? -4.974 8.165 -0.583 1.00 86.19 95 LYS A N 1
ATOM 766 C CA . LYS A 1 95 ? -6.386 7.879 -0.871 1.00 86.19 95 LYS A CA 1
ATOM 767 C C . LYS A 1 95 ? -6.759 6.410 -0.748 1.00 86.19 95 LYS A C 1
ATOM 769 O O . LYS A 1 95 ? -7.871 6.148 -0.315 1.00 86.19 95 LYS A O 1
ATOM 774 N N . TYR A 1 96 ? -5.862 5.485 -1.079 1.00 88.50 96 TYR A N 1
ATOM 775 C CA . TYR A 1 96 ? -6.184 4.057 -1.110 1.00 88.50 96 TYR A CA 1
ATOM 776 C C . TYR A 1 96 ? -5.382 3.244 -0.088 1.00 88.50 96 TYR A C 1
ATOM 778 O O . TYR A 1 96 ? -5.975 2.503 0.692 1.00 88.50 96 TYR A O 1
ATOM 786 N N . TYR A 1 97 ? -4.055 3.408 -0.032 1.00 87.75 97 TYR A N 1
ATOM 787 C CA . TYR A 1 97 ? -3.196 2.558 0.809 1.00 87.75 97 TYR A CA 1
ATOM 788 C C . TYR A 1 97 ? -3.430 2.762 2.313 1.00 87.75 97 TYR A C 1
ATOM 790 O O . TYR A 1 97 ? -3.652 1.795 3.039 1.00 87.75 97 TYR A O 1
ATOM 798 N N . ILE A 1 98 ? -3.429 4.015 2.793 1.00 87.25 98 ILE A N 1
ATOM 799 C CA . ILE A 1 98 ? -3.604 4.313 4.225 1.00 87.25 98 ILE A CA 1
ATOM 800 C C . ILE A 1 98 ? -4.979 3.844 4.749 1.00 87.25 98 ILE A C 1
ATOM 802 O O . ILE A 1 98 ? -4.999 3.166 5.780 1.00 87.25 98 ILE A O 1
ATOM 806 N N . PRO A 1 99 ? -6.126 4.151 4.101 1.00 88.31 99 PRO A N 1
ATOM 807 C CA . PRO A 1 99 ? -7.425 3.650 4.560 1.00 88.31 99 PRO A CA 1
ATOM 808 C C . PRO A 1 99 ? -7.528 2.122 4.531 1.00 88.31 99 PRO A C 1
ATOM 810 O O . PRO A 1 99 ? -7.992 1.532 5.507 1.00 88.31 99 PRO A O 1
ATOM 813 N N . ALA A 1 100 ? -7.010 1.474 3.480 1.00 88.50 100 ALA A N 1
ATOM 814 C CA . ALA A 1 100 ? -6.984 0.016 3.392 1.00 88.50 100 ALA A CA 1
ATOM 815 C C . ALA A 1 100 ? -6.176 -0.608 4.541 1.00 88.50 100 ALA A C 1
ATOM 817 O O . ALA A 1 100 ? -6.640 -1.544 5.192 1.00 88.50 100 ALA A O 1
ATOM 818 N N . LEU A 1 101 ? -5.008 -0.044 4.863 1.00 87.81 101 LEU A N 1
ATOM 819 C CA . LEU A 1 101 ? -4.199 -0.479 5.999 1.00 87.81 101 LEU A CA 1
ATOM 820 C C . LEU A 1 101 ? -4.952 -0.318 7.327 1.00 87.81 101 LEU A C 1
ATOM 822 O O . LEU A 1 101 ? -4.951 -1.242 8.142 1.00 87.81 101 LEU A O 1
ATOM 826 N N . LYS A 1 102 ? -5.630 0.820 7.546 1.00 87.56 102 LYS A N 1
ATOM 827 C CA . LYS A 1 102 ? -6.457 1.048 8.747 1.00 87.56 102 LYS A CA 1
ATOM 828 C C . LYS A 1 102 ? -7.586 0.013 8.852 1.00 87.56 102 LYS A C 1
ATOM 830 O O . LYS A 1 102 ? -7.823 -0.514 9.940 1.00 87.56 102 LYS A O 1
ATOM 835 N N . ALA A 1 103 ? -8.256 -0.302 7.742 1.00 86.94 103 ALA A N 1
ATOM 836 C CA . ALA A 1 103 ? -9.301 -1.324 7.680 1.00 86.94 103 ALA A CA 1
ATOM 837 C C . ALA A 1 103 ? -8.772 -2.722 8.031 1.00 86.94 103 ALA A C 1
ATOM 839 O O . ALA A 1 103 ? -9.307 -3.364 8.936 1.00 86.94 103 ALA A O 1
ATOM 840 N N . VAL A 1 104 ? -7.673 -3.162 7.411 1.00 88.75 104 VAL A N 1
ATOM 841 C CA . VAL A 1 104 ? -7.063 -4.472 7.704 1.00 88.75 104 VAL A CA 1
ATOM 842 C C . VAL A 1 104 ? -6.576 -4.547 9.154 1.00 88.75 104 VAL A C 1
ATOM 844 O O . VAL A 1 104 ? -6.846 -5.525 9.851 1.00 88.75 104 VAL A O 1
ATOM 847 N N . SER A 1 105 ? -5.933 -3.487 9.650 1.00 89.06 105 SER A N 1
ATOM 848 C CA . SER A 1 105 ? -5.461 -3.407 11.041 1.00 89.06 105 SER A CA 1
ATOM 849 C C . SER A 1 105 ? -6.609 -3.557 12.040 1.00 89.06 105 SER A C 1
ATOM 851 O O . SER A 1 105 ? -6.471 -4.234 13.060 1.00 89.06 105 SER A O 1
ATOM 853 N N . ARG A 1 106 ? -7.778 -2.977 11.733 1.00 84.38 106 ARG A N 1
ATOM 854 C CA . ARG A 1 106 ? -8.995 -3.136 12.540 1.00 84.38 106 ARG A CA 1
ATOM 855 C C . ARG A 1 106 ? -9.602 -4.521 12.435 1.00 84.38 106 ARG A C 1
ATOM 857 O O . ARG A 1 106 ? -10.016 -5.053 13.463 1.00 84.38 106 ARG A O 1
ATOM 864 N N . PHE A 1 107 ? -9.643 -5.102 11.241 1.00 85.50 107 PHE A N 1
ATOM 865 C CA . PHE A 1 107 ? -10.138 -6.461 11.042 1.00 85.50 107 PHE A CA 1
ATOM 866 C C . PHE A 1 107 ? -9.329 -7.474 11.868 1.00 85.50 107 PHE A C 1
ATOM 868 O O . PHE A 1 107 ? -9.900 -8.325 12.547 1.00 85.50 107 PHE A O 1
ATOM 875 N N . LEU A 1 108 ? -8.005 -7.304 11.914 1.00 85.56 108 LEU A N 1
ATOM 876 C CA . LEU A 1 108 ? -7.092 -8.117 12.725 1.00 85.56 108 LEU A CA 1
ATOM 877 C C . LEU A 1 108 ? -7.059 -7.719 14.219 1.00 85.56 108 LEU A C 1
ATOM 879 O O . LEU A 1 108 ? -6.363 -8.352 15.018 1.00 85.56 108 LEU A O 1
ATOM 883 N N . ARG A 1 109 ? -7.822 -6.690 14.622 1.00 84.44 109 ARG A N 1
ATOM 884 C CA . ARG A 1 109 ? -7.846 -6.096 15.975 1.00 84.44 109 ARG A CA 1
ATOM 885 C C . ARG A 1 109 ? -6.460 -5.702 16.499 1.00 84.44 109 ARG A C 1
ATOM 887 O O . ARG A 1 109 ? -6.164 -5.871 17.680 1.00 84.44 109 ARG A O 1
ATOM 894 N N . MET A 1 110 ? -5.584 -5.233 15.626 1.00 83.38 110 MET A N 1
ATOM 895 C CA . MET A 1 110 ? -4.221 -4.848 15.988 1.00 83.38 110 MET A CA 1
ATOM 896 C C . MET A 1 110 ? -4.199 -3.421 16.544 1.00 83.38 110 MET A C 1
ATOM 898 O O . MET A 1 110 ? -5.050 -2.595 16.196 1.00 83.38 110 MET A O 1
ATOM 902 N N . ASN A 1 111 ? -3.221 -3.131 17.404 1.00 84.69 111 ASN A N 1
ATOM 903 C CA . ASN A 1 111 ? -2.934 -1.762 17.818 1.00 84.69 111 ASN A CA 1
ATOM 904 C C . ASN A 1 111 ? -2.178 -1.009 16.708 1.00 84.69 111 ASN A C 1
ATOM 906 O O . ASN A 1 111 ? -1.650 -1.622 15.778 1.00 84.69 111 ASN A O 1
ATOM 910 N N . GLU A 1 112 ? -2.125 0.323 16.795 1.00 83.25 112 GLU A N 1
ATOM 911 C CA . GLU A 1 112 ? -1.454 1.162 15.786 1.00 83.25 112 GLU A CA 1
ATOM 912 C C . GLU A 1 112 ? 0.030 0.806 15.627 1.00 83.25 112 GLU A C 1
ATOM 914 O O . GLU A 1 112 ? 0.534 0.739 14.506 1.00 83.25 112 GLU A O 1
ATOM 919 N N . HIS A 1 113 ? 0.709 0.511 16.739 1.00 85.31 113 HIS A N 1
ATOM 920 C CA . HIS A 1 113 ? 2.126 0.162 16.749 1.00 85.31 113 HIS A CA 1
ATOM 921 C C . HIS A 1 113 ? 2.413 -1.139 15.984 1.00 85.31 113 HIS A C 1
ATOM 923 O O . HIS A 1 113 ? 3.207 -1.156 15.043 1.00 85.31 113 HIS A O 1
ATOM 929 N N . VAL A 1 114 ? 1.745 -2.240 16.341 1.00 85.06 114 VAL A N 1
ATOM 930 C CA . VAL A 1 114 ? 1.967 -3.549 15.714 1.00 85.06 114 VAL A CA 1
ATOM 931 C C . VAL A 1 114 ? 1.445 -3.565 14.284 1.00 85.06 114 VAL A C 1
ATOM 933 O O . VAL A 1 114 ? 2.080 -4.183 13.434 1.00 85.06 114 VAL A O 1
ATOM 936 N N . ALA A 1 115 ? 0.370 -2.839 13.964 1.00 88.50 115 ALA A N 1
ATOM 937 C CA . ALA A 1 115 ? -0.041 -2.626 12.576 1.00 88.50 115 ALA A CA 1
ATOM 938 C C . ALA A 1 115 ? 1.071 -1.971 11.732 1.00 88.50 115 ALA A C 1
ATOM 940 O O . ALA A 1 115 ? 1.322 -2.400 10.604 1.00 88.50 115 ALA A O 1
ATOM 941 N N . GLY A 1 116 ? 1.772 -0.977 12.288 1.00 88.25 116 GLY A N 1
ATOM 942 C CA . GLY A 1 116 ? 2.926 -0.343 11.647 1.00 88.25 116 GLY A CA 1
ATOM 943 C C . GLY A 1 116 ? 4.107 -1.302 11.463 1.00 88.25 116 GLY A C 1
ATOM 944 O O . GLY A 1 116 ? 4.624 -1.458 10.360 1.00 88.25 116 GLY A O 1
ATOM 945 N N . VAL A 1 117 ? 4.496 -1.998 12.529 1.00 85.94 117 VAL A N 1
ATOM 946 C CA . VAL A 1 117 ? 5.636 -2.933 12.532 1.00 85.94 117 VAL A CA 1
ATOM 947 C C . VAL A 1 117 ? 5.421 -4.161 11.643 1.00 85.94 117 VAL A C 1
ATOM 949 O O . VAL A 1 117 ? 6.388 -4.756 11.175 1.00 85.94 117 VAL A O 1
ATOM 952 N N . THR A 1 118 ? 4.172 -4.561 11.402 1.00 89.12 118 THR A N 1
ATOM 953 C CA . THR A 1 118 ? 3.860 -5.782 10.645 1.00 89.12 118 THR A CA 1
ATOM 954 C C . THR A 1 118 ? 3.312 -5.476 9.258 1.00 89.12 118 THR A C 1
ATOM 956 O O . THR A 1 118 ? 3.995 -5.722 8.274 1.00 89.12 118 THR A O 1
ATOM 959 N N . LEU A 1 119 ? 2.100 -4.927 9.153 1.00 88.50 119 LEU A N 1
ATOM 960 C CA . LEU A 1 119 ? 1.398 -4.756 7.881 1.00 88.50 119 LEU A CA 1
ATOM 961 C C . LEU A 1 119 ? 2.051 -3.683 7.006 1.00 88.50 119 LEU A C 1
ATOM 963 O O . LEU A 1 119 ? 2.304 -3.928 5.828 1.00 88.50 119 LEU A O 1
ATOM 967 N N . LEU A 1 120 ? 2.348 -2.511 7.581 1.00 87.69 120 LEU A N 1
ATOM 968 C CA . LEU A 1 120 ? 2.993 -1.419 6.845 1.00 87.69 120 LEU A CA 1
ATOM 969 C C . LEU A 1 120 ? 4.431 -1.791 6.461 1.00 87.69 120 LEU A C 1
ATOM 971 O O . LEU A 1 120 ? 4.836 -1.571 5.320 1.00 87.69 120 LEU A O 1
ATOM 975 N N . ALA A 1 121 ? 5.180 -2.385 7.395 1.00 87.12 121 ALA A N 1
ATOM 976 C CA . ALA A 1 121 ? 6.537 -2.855 7.138 1.00 87.12 121 ALA A CA 1
ATOM 977 C C . ALA A 1 121 ? 6.572 -3.960 6.072 1.00 87.12 121 ALA A C 1
ATOM 979 O O . ALA A 1 121 ? 7.389 -3.898 5.162 1.00 87.12 121 ALA A O 1
ATOM 980 N N . PHE A 1 122 ? 5.663 -4.938 6.126 1.00 86.12 122 PHE A N 1
ATOM 981 C CA . PHE A 1 122 ? 5.566 -5.994 5.117 1.00 86.12 122 PHE A CA 1
ATOM 982 C C . PHE A 1 122 ? 5.223 -5.432 3.733 1.00 86.12 122 PHE A C 1
ATOM 984 O O . PHE A 1 122 ? 5.846 -5.814 2.743 1.00 86.12 122 PHE A O 1
ATOM 991 N N . GLY A 1 123 ? 4.269 -4.496 3.659 1.00 82.75 123 GLY A N 1
ATOM 992 C CA . GLY A 1 123 ? 3.891 -3.842 2.406 1.00 82.75 123 GLY A CA 1
ATOM 993 C C . GLY A 1 123 ? 5.074 -3.153 1.726 1.00 82.75 123 GLY A C 1
ATOM 994 O O . GLY A 1 123 ? 5.285 -3.348 0.533 1.00 82.75 123 GLY A O 1
ATOM 995 N N . ASN A 1 124 ? 5.891 -2.429 2.493 1.00 83.00 124 ASN A N 1
ATOM 996 C CA . ASN A 1 124 ? 7.060 -1.730 1.958 1.00 83.00 124 ASN A CA 1
ATOM 997 C C . ASN A 1 124 ? 8.222 -2.692 1.647 1.00 83.00 124 ASN A C 1
ATOM 999 O O . ASN A 1 124 ? 8.761 -2.675 0.546 1.00 83.00 124 ASN A O 1
ATOM 1003 N N . SER A 1 125 ? 8.576 -3.570 2.587 1.00 84.06 125 SER A N 1
ATOM 1004 C CA . SER A 1 125 ? 9.767 -4.422 2.472 1.00 84.06 125 SER A CA 1
ATOM 1005 C C . SER A 1 125 ? 9.592 -5.612 1.526 1.00 84.06 125 SER A C 1
ATOM 1007 O O . SER A 1 125 ? 10.584 -6.179 1.074 1.00 84.06 125 SER A O 1
ATOM 1009 N N . SER A 1 126 ? 8.358 -6.031 1.221 1.00 82.19 126 SER A N 1
ATOM 1010 C CA . SER A 1 126 ? 8.116 -7.154 0.301 1.00 82.19 126 SER A CA 1
ATOM 1011 C C . SER A 1 126 ? 8.574 -6.835 -1.124 1.00 82.19 126 SER A C 1
ATOM 1013 O O . SER A 1 126 ? 9.231 -7.666 -1.748 1.00 82.19 126 SER A O 1
ATOM 1015 N N . ALA A 1 127 ? 8.302 -5.624 -1.617 1.00 77.00 127 ALA A N 1
ATOM 1016 C CA . ALA A 1 127 ? 8.770 -5.179 -2.928 1.00 77.00 127 ALA A CA 1
ATOM 1017 C C . ALA A 1 127 ? 10.307 -5.154 -3.001 1.00 77.00 127 ALA A C 1
ATOM 1019 O O . ALA A 1 127 ? 10.889 -5.666 -3.961 1.00 77.00 127 ALA A O 1
ATOM 1020 N N . ASP A 1 128 ? 10.961 -4.644 -1.954 1.00 79.44 128 ASP A N 1
ATOM 1021 C CA . ASP A 1 128 ? 12.423 -4.617 -1.853 1.00 79.44 128 ASP A CA 1
ATOM 1022 C C . ASP A 1 128 ? 13.017 -6.030 -1.815 1.00 79.44 128 ASP A C 1
ATOM 1024 O O . ASP A 1 128 ? 14.008 -6.309 -2.493 1.00 79.44 128 ASP A O 1
ATOM 1028 N N . LEU A 1 129 ? 12.390 -6.957 -1.081 1.00 80.94 129 LEU A N 1
ATOM 1029 C CA . LEU A 1 129 ? 12.803 -8.360 -1.037 1.00 80.94 129 LEU A CA 1
ATOM 1030 C C . LEU A 1 129 ? 12.755 -9.000 -2.429 1.00 80.94 129 LEU A C 1
ATOM 1032 O O . LEU A 1 129 ? 13.729 -9.630 -2.839 1.00 80.94 129 LEU A O 1
ATOM 1036 N N . PHE A 1 130 ? 11.655 -8.828 -3.169 1.00 74.19 130 PHE A N 1
ATOM 1037 C CA . PHE A 1 130 ? 11.523 -9.395 -4.515 1.00 74.19 130 PHE A CA 1
ATOM 1038 C C . PHE A 1 130 ? 12.502 -8.764 -5.514 1.00 74.19 130 PHE A C 1
ATOM 1040 O O . PHE A 1 130 ? 13.068 -9.480 -6.339 1.00 74.19 130 PHE A O 1
ATOM 1047 N N . SER A 1 131 ? 12.762 -7.457 -5.411 1.00 72.56 131 SER A N 1
ATOM 1048 C CA . SER A 1 131 ? 13.751 -6.757 -6.243 1.00 72.56 131 SER A CA 1
ATOM 1049 C C . SER A 1 131 ? 15.180 -7.267 -6.000 1.00 72.56 131 SER A C 1
ATOM 1051 O O . SER A 1 131 ? 15.919 -7.584 -6.939 1.00 72.56 131 SER A O 1
ATOM 1053 N N . ASN A 1 132 ? 15.552 -7.431 -4.727 1.00 79.25 132 ASN A N 1
ATOM 1054 C CA . ASN A 1 132 ? 16.854 -7.966 -4.338 1.00 79.25 132 ASN A CA 1
ATOM 1055 C C . ASN A 1 132 ? 17.004 -9.444 -4.727 1.00 79.25 132 ASN A C 1
ATOM 1057 O O . ASN A 1 132 ? 18.070 -9.844 -5.188 1.00 79.25 132 ASN A O 1
ATOM 1061 N N . LEU A 1 133 ? 15.932 -10.239 -4.613 1.00 72.00 133 LEU A N 1
ATOM 1062 C CA . LEU A 1 133 ? 15.916 -11.642 -5.031 1.00 72.00 133 LEU A CA 1
ATOM 1063 C C . LEU A 1 133 ? 16.085 -11.791 -6.552 1.00 72.00 133 LEU A C 1
ATOM 1065 O O . LEU A 1 133 ? 16.845 -12.643 -7.008 1.00 72.00 133 LEU A O 1
ATOM 1069 N N . ALA A 1 134 ? 15.432 -10.934 -7.342 1.00 66.56 134 ALA A N 1
ATOM 1070 C CA . ALA A 1 134 ? 15.591 -10.913 -8.798 1.00 66.56 134 ALA A CA 1
ATOM 1071 C C . ALA A 1 134 ? 17.030 -10.572 -9.231 1.00 66.56 134 ALA A C 1
ATOM 1073 O O . ALA A 1 134 ? 17.481 -10.995 -10.297 1.00 66.56 134 ALA A O 1
ATOM 1074 N N . SER A 1 135 ? 17.767 -9.852 -8.382 1.00 64.81 135 SER A N 1
ATOM 1075 C CA . SER A 1 135 ? 19.140 -9.409 -8.633 1.00 64.81 135 SER A CA 1
ATOM 1076 C C . SER A 1 135 ? 20.210 -10.347 -8.061 1.00 64.81 135 SER A C 1
ATOM 1078 O O . SER A 1 135 ? 21.388 -10.022 -8.153 1.00 64.81 135 SER A O 1
ATOM 1080 N N . VAL A 1 136 ? 19.847 -11.517 -7.515 1.00 67.12 136 VAL A N 1
ATOM 1081 C CA . VAL A 1 136 ? 20.801 -12.462 -6.884 1.00 67.12 136 VAL A CA 1
ATOM 1082 C C . VAL A 1 136 ? 21.902 -12.933 -7.835 1.00 67.12 136 VAL A C 1
ATOM 1084 O O . VAL A 1 136 ? 23.019 -13.196 -7.404 1.00 67.12 136 VAL A O 1
ATOM 1087 N N . ASN A 1 137 ? 21.611 -13.001 -9.135 1.00 58.78 137 ASN A N 1
ATOM 1088 C CA . ASN A 1 137 ? 22.592 -13.398 -10.149 1.00 58.78 137 ASN A CA 1
ATOM 1089 C C . ASN A 1 137 ? 23.507 -12.247 -10.602 1.00 58.78 137 ASN A C 1
ATOM 1091 O O . ASN A 1 137 ? 24.404 -12.466 -11.414 1.00 58.78 137 ASN A O 1
ATOM 1095 N N . ALA A 1 138 ? 23.267 -11.022 -10.132 1.00 64.75 138 ALA A N 1
ATOM 1096 C CA . ALA A 1 138 ? 24.099 -9.863 -10.409 1.00 64.75 138 ALA A CA 1
ATOM 1097 C C . ALA A 1 138 ? 24.983 -9.570 -9.185 1.00 64.75 138 ALA A C 1
ATOM 1099 O O . ALA A 1 138 ? 24.525 -9.659 -8.049 1.00 64.75 138 ALA A O 1
ATOM 1100 N N . ASN A 1 139 ? 26.247 -9.193 -9.404 1.00 67.12 139 ASN A N 1
ATOM 1101 C CA . ASN A 1 139 ? 27.206 -8.833 -8.346 1.00 67.12 139 ASN A CA 1
ATOM 1102 C C . ASN A 1 139 ? 26.868 -7.467 -7.708 1.00 67.12 139 ASN A C 1
ATOM 1104 O O . ASN A 1 139 ? 27.656 -6.524 -7.759 1.00 67.12 139 ASN A O 1
ATOM 1108 N N . VAL A 1 140 ? 25.666 -7.337 -7.148 1.00 74.69 140 VAL A N 1
ATOM 1109 C CA . VAL A 1 140 ? 25.142 -6.105 -6.554 1.00 74.69 140 VAL A CA 1
ATOM 1110 C C . VAL A 1 140 ? 25.366 -6.141 -5.037 1.00 74.69 140 VAL A C 1
ATOM 1112 O O . VAL A 1 140 ? 25.085 -7.160 -4.404 1.00 74.69 140 VAL A O 1
ATOM 1115 N N . PRO A 1 141 ? 25.837 -5.048 -4.406 1.00 80.06 141 PRO A N 1
ATOM 1116 C CA . PRO A 1 141 ? 26.052 -4.985 -2.958 1.00 80.06 141 PRO A CA 1
ATOM 1117 C C . PRO A 1 141 ? 24.727 -4.854 -2.176 1.00 80.06 141 PRO A C 1
ATOM 1119 O O . PRO A 1 141 ? 24.427 -3.817 -1.584 1.00 80.06 141 PRO A O 1
ATOM 1122 N N . VAL A 1 142 ? 23.926 -5.926 -2.148 1.00 82.19 142 VAL A N 1
ATOM 1123 C CA . VAL A 1 142 ? 22.571 -5.958 -1.555 1.00 82.19 142 VAL A CA 1
ATOM 1124 C C . VAL A 1 142 ? 22.563 -5.550 -0.077 1.00 82.19 142 VAL A C 1
ATOM 1126 O O . VAL A 1 142 ? 21.699 -4.779 0.347 1.00 82.19 142 VAL A O 1
ATOM 1129 N N . PHE A 1 143 ? 23.534 -6.026 0.711 1.00 81.75 143 PHE A N 1
ATOM 1130 C CA . PHE A 1 143 ? 23.619 -5.724 2.144 1.00 81.75 143 PHE A CA 1
ATOM 1131 C C . PHE A 1 143 ? 23.834 -4.231 2.413 1.00 81.75 143 PHE A C 1
ATOM 1133 O O . PHE A 1 143 ? 23.070 -3.631 3.167 1.00 81.75 143 PHE A O 1
ATOM 1140 N N . ALA A 1 144 ? 24.844 -3.630 1.775 1.00 84.12 144 ALA A N 1
ATOM 1141 C CA . ALA A 1 144 ? 25.167 -2.219 1.968 1.00 84.12 144 ALA A CA 1
ATOM 1142 C C . ALA A 1 144 ? 23.988 -1.323 1.562 1.00 84.12 144 ALA A C 1
ATOM 1144 O O . ALA A 1 144 ? 23.633 -0.406 2.300 1.00 84.12 144 ALA A O 1
ATOM 1145 N N . ASN A 1 145 ? 23.329 -1.647 0.445 1.00 84.44 145 ASN A N 1
ATOM 1146 C CA . ASN A 1 145 ? 22.154 -0.921 -0.033 1.00 84.44 145 ASN A CA 1
ATOM 1147 C C . ASN A 1 145 ? 20.975 -1.024 0.948 1.00 84.44 145 ASN A C 1
ATOM 1149 O O . ASN A 1 145 ? 20.367 -0.011 1.292 1.00 84.44 145 ASN A O 1
ATOM 1153 N N . SER A 1 146 ? 20.682 -2.231 1.442 1.00 84.75 146 SER A N 1
ATOM 1154 C CA . SER A 1 146 ? 19.565 -2.467 2.369 1.00 84.75 146 SER A CA 1
ATOM 1155 C C . SER A 1 146 ? 19.800 -1.806 3.731 1.00 84.75 146 SER A C 1
ATOM 1157 O O . SER A 1 146 ? 18.894 -1.186 4.288 1.00 84.75 146 SER A O 1
ATOM 1159 N N . LEU A 1 147 ? 21.028 -1.885 4.257 1.00 85.75 147 LEU A N 1
ATOM 1160 C CA . LEU A 1 147 ? 21.396 -1.240 5.516 1.00 85.75 147 LEU A CA 1
ATOM 1161 C C . LEU A 1 147 ? 21.343 0.289 5.398 1.00 85.75 147 LEU A C 1
ATOM 1163 O O . LEU A 1 147 ? 20.789 0.948 6.276 1.00 85.75 147 LEU A O 1
ATOM 1167 N N . ALA A 1 148 ? 21.866 0.855 4.306 1.00 88.75 148 ALA A N 1
ATOM 1168 C CA . ALA A 1 148 ? 21.806 2.293 4.057 1.00 88.75 148 ALA A CA 1
ATOM 1169 C C . ALA A 1 148 ? 20.355 2.795 3.961 1.00 88.75 148 ALA A C 1
ATOM 1171 O O . ALA A 1 148 ? 20.023 3.813 4.570 1.00 88.75 148 ALA A O 1
ATOM 1172 N N . ALA A 1 149 ? 19.477 2.057 3.271 1.00 87.19 149 ALA A N 1
ATOM 1173 C CA . ALA A 1 149 ? 18.054 2.379 3.188 1.00 87.19 149 ALA A CA 1
ATOM 1174 C C . ALA A 1 149 ? 17.375 2.354 4.572 1.00 87.19 149 ALA A C 1
ATOM 1176 O O . ALA A 1 149 ? 16.680 3.305 4.936 1.00 87.19 149 ALA A O 1
ATOM 1177 N N . ALA A 1 150 ? 17.629 1.323 5.384 1.00 86.12 150 ALA A N 1
ATOM 1178 C CA . ALA A 1 150 ? 17.074 1.215 6.736 1.00 86.12 150 ALA A CA 1
ATOM 1179 C C . ALA A 1 150 ? 17.553 2.347 7.670 1.00 86.12 150 ALA A C 1
ATOM 1181 O O . ALA A 1 150 ? 16.761 2.919 8.429 1.00 86.12 150 ALA A O 1
ATOM 1182 N N . LEU A 1 151 ? 18.838 2.714 7.600 1.00 88.25 151 LEU A N 1
ATOM 1183 C CA . LEU A 1 151 ? 19.402 3.829 8.370 1.00 88.25 151 LEU A CA 1
ATOM 1184 C C . LEU A 1 151 ? 18.835 5.180 7.920 1.00 88.25 151 LEU A C 1
ATOM 1186 O O . LEU A 1 151 ? 18.486 6.011 8.758 1.00 88.25 151 LEU A O 1
ATOM 1190 N N . PHE A 1 152 ? 18.676 5.389 6.613 1.00 90.50 152 PHE A N 1
ATOM 1191 C CA . PHE A 1 152 ? 18.068 6.603 6.077 1.00 90.50 152 PHE A CA 1
ATOM 1192 C C . PHE A 1 152 ? 16.616 6.772 6.552 1.00 90.50 152 PHE A C 1
ATOM 1194 O O . PHE A 1 152 ? 16.250 7.839 7.047 1.00 90.50 152 PHE A O 1
ATOM 1201 N N . VAL A 1 153 ? 15.801 5.714 6.476 1.00 88.56 153 VAL A N 1
ATOM 1202 C CA . VAL A 1 153 ? 14.396 5.759 6.918 1.00 88.56 153 VAL A CA 1
ATOM 1203 C C . VAL A 1 153 ? 14.296 6.005 8.426 1.00 88.56 153 VAL A C 1
ATOM 1205 O O . VAL A 1 153 ? 13.514 6.849 8.864 1.00 88.56 153 VAL A O 1
ATOM 1208 N N . SER A 1 154 ? 15.100 5.314 9.235 1.00 86.75 154 SER A N 1
ATOM 1209 C CA . SER A 1 154 ? 15.046 5.453 10.697 1.00 86.75 154 SER A CA 1
ATOM 1210 C C . SER A 1 154 ? 15.552 6.813 11.189 1.00 86.75 154 SER A C 1
ATOM 1212 O O . SER A 1 154 ? 14.887 7.449 12.007 1.00 86.75 154 SER A O 1
ATOM 1214 N N . MET A 1 155 ? 16.688 7.295 10.677 1.00 89.06 155 MET A N 1
ATOM 1215 C CA . MET A 1 155 ? 17.297 8.543 11.144 1.00 89.06 155 MET A CA 1
ATOM 1216 C C . MET A 1 155 ? 16.686 9.779 10.482 1.00 89.06 155 MET A C 1
ATOM 1218 O O . MET A 1 155 ? 16.256 10.700 11.177 1.00 89.06 155 MET A O 1
ATOM 1222 N N . VAL A 1 156 ? 16.629 9.813 9.146 1.00 91.06 156 VAL A N 1
ATOM 1223 C CA . VAL A 1 156 ? 16.204 11.007 8.401 1.00 91.06 156 VAL A CA 1
ATOM 1224 C C . VAL A 1 156 ? 14.686 11.097 8.361 1.00 91.06 156 VAL A C 1
ATOM 1226 O O . VAL A 1 156 ? 14.128 12.097 8.808 1.00 91.06 156 VAL A O 1
ATOM 1229 N N . SER A 1 157 ? 13.998 10.064 7.863 1.00 89.75 157 SER A N 1
ATOM 1230 C CA . SER A 1 157 ? 12.533 10.106 7.758 1.00 89.75 157 SER A CA 1
ATOM 1231 C C . SER A 1 157 ? 11.874 10.108 9.139 1.00 89.75 157 SER A C 1
ATOM 1233 O O . SER A 1 157 ? 11.028 10.960 9.404 1.00 89.75 157 SER A O 1
ATOM 1235 N N . GLY A 1 158 ? 12.307 9.228 10.049 1.00 86.50 158 GLY A N 1
ATOM 1236 C CA . GLY A 1 158 ? 11.841 9.211 11.439 1.00 86.50 158 GLY A CA 1
ATOM 1237 C C . GLY A 1 158 ? 12.093 10.536 12.166 1.00 86.50 158 GLY A C 1
ATOM 1238 O O . GLY A 1 158 ? 11.176 11.094 12.773 1.00 86.50 158 GLY A O 1
ATOM 1239 N N . GLY A 1 159 ? 13.301 11.097 12.039 1.00 86.00 159 GLY A N 1
ATOM 1240 C CA . GLY A 1 159 ? 13.652 12.397 12.617 1.00 86.00 159 GLY A CA 1
ATOM 1241 C C . GLY A 1 159 ? 12.803 13.549 12.072 1.00 86.00 159 GLY A C 1
ATOM 1242 O O . GLY A 1 159 ? 12.313 14.375 12.845 1.00 86.00 159 GLY A O 1
ATOM 1243 N N . LEU A 1 160 ? 12.559 13.577 10.758 1.00 86.31 160 LEU A N 1
ATOM 1244 C CA . LEU A 1 160 ? 11.734 14.599 10.114 1.00 86.31 160 LEU A CA 1
ATOM 1245 C C . LEU A 1 160 ? 10.273 14.538 10.575 1.00 86.31 160 LEU A C 1
ATOM 1247 O O . LEU A 1 160 ? 9.672 15.583 10.818 1.00 86.31 160 LEU A O 1
ATOM 1251 N N . ILE A 1 161 ? 9.704 13.340 10.743 1.00 85.12 161 ILE A N 1
ATOM 1252 C CA . ILE A 1 161 ? 8.330 13.173 11.243 1.00 85.12 161 ILE A CA 1
ATOM 1253 C C . ILE A 1 161 ? 8.237 13.661 12.693 1.00 85.12 161 ILE A C 1
ATOM 1255 O O . ILE A 1 161 ? 7.331 14.434 13.011 1.00 85.12 161 ILE A O 1
ATOM 1259 N N . CYS A 1 162 ? 9.191 13.281 13.551 1.00 82.25 162 CYS A N 1
ATOM 1260 C CA . CYS A 1 162 ? 9.270 13.763 14.934 1.00 82.25 162 CYS A CA 1
ATOM 1261 C C . CYS A 1 162 ? 9.404 15.293 15.013 1.00 82.25 162 CYS A C 1
ATOM 1263 O O . CYS A 1 162 ? 8.855 15.912 15.925 1.00 82.25 162 CYS A O 1
ATOM 1265 N N . TYR A 1 163 ? 10.102 15.903 14.050 1.00 81.56 163 TYR A N 1
ATOM 1266 C CA . TYR A 1 163 ? 10.246 17.353 13.940 1.00 81.56 163 TYR A CA 1
ATOM 1267 C C . TYR A 1 163 ? 8.963 18.044 13.448 1.00 81.56 163 TYR A C 1
ATOM 1269 O O . TYR A 1 163 ? 8.525 19.032 14.036 1.00 81.56 163 TYR A O 1
ATOM 1277 N N . MET A 1 164 ? 8.346 17.535 12.379 1.00 79.06 164 MET A N 1
ATOM 1278 C CA . MET A 1 164 ? 7.178 18.156 11.744 1.00 79.06 164 MET A CA 1
ATOM 1279 C C . MET A 1 164 ? 5.884 17.955 12.536 1.00 79.06 164 MET A C 1
ATOM 1281 O O . MET A 1 164 ? 5.015 18.825 12.535 1.00 79.06 164 MET A O 1
ATOM 1285 N N . SER A 1 165 ? 5.717 16.795 13.167 1.00 72.94 165 SER A N 1
ATOM 1286 C CA . SER A 1 165 ? 4.481 16.395 13.835 1.00 72.94 165 SER A CA 1
ATOM 1287 C C . SER A 1 165 ? 4.798 15.823 15.215 1.00 72.94 165 SER A C 1
ATOM 1289 O O . SER A 1 165 ? 5.049 14.628 15.328 1.00 72.94 165 SER A O 1
ATOM 1291 N N . PRO A 1 166 ? 4.760 16.628 16.292 1.00 68.56 166 PRO A N 1
ATOM 1292 C CA . PRO A 1 166 ? 4.983 16.106 17.633 1.00 68.56 166 PRO A CA 1
ATOM 1293 C C . PRO A 1 166 ? 3.809 15.206 18.045 1.00 68.56 166 PRO A C 1
ATOM 1295 O O . PRO A 1 166 ? 2.693 15.674 18.284 1.00 68.56 166 PRO A O 1
ATOM 1298 N N . PHE A 1 167 ? 4.056 13.900 18.140 1.00 70.88 167 PHE A N 1
ATOM 1299 C CA . PHE A 1 167 ? 3.120 12.914 18.681 1.00 70.88 167 PHE A CA 1
ATOM 1300 C C . PHE A 1 167 ? 3.704 12.252 19.933 1.00 70.88 167 PHE A C 1
ATOM 1302 O O . PHE A 1 167 ? 4.912 12.255 20.165 1.00 70.88 167 PHE A O 1
ATOM 1309 N N . LYS A 1 168 ? 2.833 11.706 20.788 1.00 70.88 168 LYS A N 1
ATOM 1310 C CA . LYS A 1 168 ? 3.272 10.958 21.969 1.00 70.88 168 LYS A CA 1
ATOM 1311 C C . LYS A 1 168 ? 3.676 9.556 21.522 1.00 70.88 168 LYS A C 1
ATOM 1313 O O . LYS A 1 168 ? 2.805 8.756 21.204 1.00 70.88 168 LYS A O 1
ATOM 1318 N N . MET A 1 169 ? 4.974 9.281 21.505 1.00 72.19 169 MET A N 1
ATOM 1319 C CA . MET A 1 169 ? 5.506 7.959 21.184 1.00 72.19 169 MET A CA 1
ATOM 1320 C C . MET A 1 169 ? 5.514 7.056 22.425 1.00 72.19 169 MET A C 1
ATOM 1322 O O . MET A 1 169 ? 5.758 7.529 23.541 1.00 72.19 169 MET A O 1
ATOM 1326 N N . ASN A 1 170 ? 5.238 5.765 22.242 1.00 79.44 170 ASN A N 1
ATOM 1327 C CA . ASN A 1 170 ? 5.353 4.785 23.313 1.00 79.44 170 ASN A CA 1
ATOM 1328 C C . ASN A 1 170 ? 6.820 4.372 23.479 1.00 79.44 170 ASN A C 1
ATOM 1330 O O . ASN A 1 170 ? 7.352 3.586 22.701 1.00 79.44 170 ASN A O 1
ATOM 1334 N N . ALA A 1 171 ? 7.484 4.926 24.495 1.00 81.62 171 ALA A N 1
ATOM 1335 C CA . ALA A 1 171 ? 8.916 4.722 24.705 1.00 81.62 171 ALA A CA 1
ATOM 1336 C C . ALA A 1 171 ? 9.292 3.241 24.862 1.00 81.62 171 ALA A C 1
ATOM 1338 O O . ALA A 1 171 ? 10.346 2.836 24.384 1.00 81.62 171 ALA A O 1
ATOM 1339 N N . TYR A 1 172 ? 8.435 2.437 25.498 1.00 85.19 172 TYR A N 1
ATOM 1340 C CA . TYR A 1 172 ? 8.698 1.014 25.706 1.00 85.19 172 TYR A CA 1
ATOM 1341 C C . TYR A 1 172 ? 8.796 0.253 24.377 1.00 85.19 172 TYR A C 1
ATOM 1343 O O . TYR A 1 172 ? 9.802 -0.404 24.113 1.00 85.19 172 TYR A O 1
ATOM 1351 N N . GLU A 1 173 ? 7.786 0.402 23.518 1.00 85.12 173 GLU A N 1
ATOM 1352 C CA . GLU A 1 173 ? 7.722 -0.289 22.227 1.00 85.12 173 GLU A CA 1
ATOM 1353 C C . GLU A 1 173 ? 8.836 0.190 21.284 1.00 85.12 173 GLU A C 1
ATOM 1355 O O . GLU A 1 173 ? 9.518 -0.620 20.658 1.00 85.12 173 GLU A O 1
ATOM 1360 N N . SER A 1 174 ? 9.103 1.501 21.251 1.00 85.25 174 SER A N 1
ATOM 1361 C CA . SER A 1 174 ? 10.155 2.063 20.399 1.00 85.25 174 SER A CA 1
ATOM 1362 C C . SER A 1 174 ? 11.564 1.652 20.829 1.00 85.25 174 SER A C 1
ATOM 1364 O O . SER A 1 174 ? 12.391 1.338 19.977 1.00 85.25 174 SER A O 1
ATOM 1366 N N . VAL A 1 175 ? 11.860 1.632 22.135 1.00 89.75 175 VAL A N 1
ATOM 1367 C CA . VAL A 1 175 ? 13.172 1.181 22.632 1.00 89.75 175 VAL A CA 1
ATOM 1368 C C . VAL A 1 175 ? 13.386 -0.291 22.303 1.00 89.75 175 VAL A C 1
ATOM 1370 O O . VAL A 1 175 ? 14.454 -0.649 21.812 1.00 89.75 175 VAL A O 1
ATOM 1373 N N . ARG A 1 176 ? 12.371 -1.135 22.520 1.00 90.88 176 ARG A N 1
ATOM 1374 C CA . ARG A 1 176 ? 12.415 -2.556 22.160 1.00 90.88 176 ARG A CA 1
ATOM 1375 C C . ARG A 1 176 ? 12.776 -2.736 20.682 1.00 90.88 176 ARG A C 1
ATOM 1377 O O . ARG A 1 176 ? 13.702 -3.479 20.371 1.00 90.88 176 ARG A O 1
ATOM 1384 N N . ASP A 1 177 ? 12.102 -2.028 19.783 1.00 89.81 177 ASP A N 1
ATOM 1385 C CA . ASP A 1 177 ? 12.314 -2.168 18.339 1.00 89.81 177 ASP A CA 1
ATOM 1386 C C . ASP A 1 177 ? 13.695 -1.668 17.887 1.00 89.81 177 ASP A C 1
ATOM 1388 O O . ASP A 1 177 ? 14.360 -2.327 17.087 1.00 89.81 177 ASP A O 1
ATOM 1392 N N . ILE A 1 178 ? 14.180 -0.558 18.456 1.00 89.88 178 ILE A N 1
ATOM 1393 C CA . ILE A 1 178 ? 15.538 -0.050 18.199 1.00 89.88 178 ILE A CA 1
ATOM 1394 C C . ILE A 1 178 ? 16.596 -1.052 18.679 1.00 89.88 178 ILE A C 1
ATOM 1396 O O . ILE A 1 178 ? 17.582 -1.284 17.981 1.00 89.88 178 ILE A O 1
ATOM 1400 N N . LEU A 1 179 ? 16.397 -1.679 19.843 1.00 92.81 179 LEU A N 1
ATOM 1401 C CA . LEU A 1 179 ? 17.319 -2.693 20.360 1.00 92.81 179 LEU A CA 1
ATOM 1402 C C . LEU A 1 179 ? 17.387 -3.919 19.443 1.00 92.81 179 LEU A C 1
ATOM 1404 O O . LEU A 1 179 ? 18.486 -4.396 19.161 1.00 92.81 179 LEU A O 1
ATOM 1408 N N . PHE A 1 180 ? 16.248 -4.398 18.933 1.00 92.44 180 PHE A N 1
ATOM 1409 C CA . PHE A 1 180 ? 16.222 -5.497 17.962 1.00 92.44 180 PHE A CA 1
ATOM 1410 C C . PHE A 1 180 ? 16.880 -5.124 16.633 1.00 92.44 180 PHE A C 1
ATOM 1412 O O . PHE A 1 180 ? 17.598 -5.947 16.067 1.00 92.44 180 PHE A O 1
ATOM 1419 N N . LEU A 1 181 ? 16.694 -3.889 16.159 1.00 89.44 181 LEU A N 1
ATOM 1420 C CA . LEU A 1 181 ? 17.361 -3.392 14.957 1.00 89.44 181 LEU A CA 1
ATOM 1421 C C . LEU A 1 181 ? 18.888 -3.375 15.130 1.00 89.44 181 LEU A C 1
ATOM 1423 O O . LEU A 1 181 ? 19.608 -3.908 14.285 1.00 89.44 181 LEU A O 1
ATOM 1427 N N . ILE A 1 182 ? 19.382 -2.815 16.241 1.00 91.94 182 ILE A N 1
ATOM 1428 C CA . ILE A 1 182 ? 20.818 -2.771 16.555 1.00 91.94 182 ILE A CA 1
ATOM 1429 C C . ILE A 1 182 ? 21.369 -4.193 16.663 1.00 91.94 182 ILE A C 1
ATOM 1431 O O . ILE A 1 182 ? 22.361 -4.516 16.012 1.00 91.94 182 ILE A O 1
ATOM 1435 N N . PHE A 1 183 ? 20.699 -5.062 17.421 1.00 94.12 183 PHE A N 1
ATOM 1436 C CA . PHE A 1 183 ? 21.105 -6.454 17.590 1.00 94.12 183 PHE A CA 1
ATOM 1437 C C . PHE A 1 183 ? 21.177 -7.200 16.251 1.00 94.12 183 PHE A C 1
ATOM 1439 O O . PHE A 1 183 ? 22.202 -7.807 15.948 1.00 94.12 183 PHE A O 1
ATOM 1446 N N . GLY A 1 184 ? 20.136 -7.099 15.419 1.00 91.81 184 GLY A N 1
ATOM 1447 C CA . GLY A 1 184 ? 20.100 -7.716 14.093 1.00 91.81 184 GLY A CA 1
ATOM 1448 C C . GLY A 1 184 ? 21.211 -7.203 13.177 1.00 91.81 184 GLY A C 1
ATOM 1449 O O . GLY A 1 184 ? 21.909 -8.004 12.558 1.00 91.81 184 GLY A O 1
ATOM 1450 N N . SER A 1 185 ? 21.438 -5.884 13.142 1.00 89.31 185 SER A N 1
ATOM 1451 C CA . SER A 1 185 ? 22.509 -5.289 12.329 1.00 89.31 185 SER A CA 1
ATOM 1452 C C . SER A 1 185 ? 23.909 -5.721 12.774 1.00 89.31 185 SER A C 1
ATOM 1454 O O . SER A 1 185 ? 24.736 -6.059 11.929 1.00 89.31 185 SER A O 1
ATOM 1456 N N . MET A 1 186 ? 24.160 -5.784 14.086 1.00 91.06 186 MET A N 1
ATOM 1457 C CA . MET A 1 186 ? 25.451 -6.191 14.644 1.00 91.06 186 MET A CA 1
ATOM 1458 C C . MET A 1 186 ? 25.720 -7.672 14.391 1.00 91.06 186 MET A C 1
ATOM 1460 O O . MET A 1 186 ? 26.830 -8.047 14.018 1.00 91.06 186 MET A O 1
ATOM 1464 N N . LEU A 1 187 ? 24.703 -8.520 14.558 1.00 91.12 187 LEU A N 1
ATOM 1465 C CA . LEU A 1 187 ? 24.833 -9.960 14.361 1.00 91.12 187 LEU A CA 1
ATOM 1466 C C . LEU A 1 187 ? 25.027 -10.300 12.874 1.00 91.12 187 LEU A C 1
ATOM 1468 O O . LEU A 1 187 ? 25.860 -11.141 12.538 1.00 91.12 187 LEU A O 1
ATOM 1472 N N . LEU A 1 188 ? 24.349 -9.581 11.974 1.00 88.25 188 LEU A N 1
ATOM 1473 C CA . LEU A 1 188 ? 24.581 -9.687 10.536 1.00 88.25 188 LEU A CA 1
ATOM 1474 C C . LEU A 1 188 ? 25.992 -9.208 10.155 1.00 88.25 188 LEU A C 1
ATOM 1476 O O . LEU A 1 188 ? 26.716 -9.935 9.481 1.00 88.25 188 LEU A O 1
ATOM 1480 N N . GLN A 1 189 ? 26.426 -8.039 10.640 1.00 88.19 189 GLN A N 1
ATOM 1481 C CA . GLN A 1 189 ? 27.784 -7.532 10.409 1.00 88.19 189 GLN A CA 1
ATOM 1482 C C . GLN A 1 189 ? 28.857 -8.511 10.910 1.00 88.19 189 GLN A C 1
ATOM 1484 O O . GLN A 1 189 ? 29.865 -8.712 10.236 1.00 88.19 189 GLN A O 1
ATOM 1489 N N . HIS A 1 190 ? 28.633 -9.153 12.058 1.00 89.44 190 HIS A N 1
ATOM 1490 C CA . HIS A 1 190 ? 29.528 -10.175 12.592 1.00 89.44 190 HIS A CA 1
ATOM 1491 C C . HIS A 1 190 ? 29.661 -11.380 11.649 1.00 89.44 190 HIS A C 1
ATOM 1493 O O . HIS A 1 190 ? 30.779 -11.811 11.369 1.00 89.44 190 HIS A O 1
ATOM 1499 N N . PHE A 1 191 ? 28.552 -11.889 11.102 1.00 88.69 191 PHE A N 1
ATOM 1500 C CA . PHE A 1 191 ? 28.594 -12.993 10.137 1.00 88.69 191 PHE A CA 1
ATOM 1501 C C . PHE A 1 191 ? 29.311 -12.627 8.838 1.00 88.69 191 PHE A C 1
ATOM 1503 O O . PHE A 1 191 ? 30.075 -13.445 8.330 1.00 88.69 191 PHE A O 1
ATOM 1510 N N . LEU A 1 192 ? 29.123 -11.403 8.333 1.00 85.44 192 LEU A N 1
ATOM 1511 C CA . LEU A 1 192 ? 29.845 -10.932 7.147 1.00 85.44 192 LEU A CA 1
ATOM 1512 C C . LEU A 1 192 ? 31.346 -10.732 7.413 1.00 85.44 192 LEU A C 1
ATOM 1514 O O . LEU A 1 192 ? 32.158 -10.958 6.522 1.00 85.44 192 LEU A O 1
ATOM 1518 N N . ALA A 1 193 ? 31.730 -10.306 8.620 1.00 86.62 193 ALA A N 1
ATOM 1519 C CA . ALA A 1 193 ? 33.133 -10.089 8.974 1.00 86.62 193 ALA A CA 1
ATOM 1520 C C . ALA A 1 193 ? 33.891 -11.396 9.264 1.00 86.62 193 ALA A C 1
ATOM 1522 O O . ALA A 1 193 ? 35.096 -11.476 9.035 1.00 86.62 193 ALA A O 1
ATOM 1523 N N . SER A 1 194 ? 33.201 -12.414 9.784 1.00 84.88 194 SER A N 1
ATOM 1524 C CA . SER A 1 194 ? 33.829 -13.654 10.247 1.00 84.88 194 SER A CA 1
ATOM 1525 C C . SER A 1 194 ? 34.220 -14.612 9.119 1.00 84.88 194 SER A C 1
ATOM 1527 O O . SER A 1 194 ? 35.055 -15.490 9.337 1.00 84.88 194 SER A O 1
ATOM 1529 N N . SER A 1 195 ? 33.601 -14.536 7.939 1.00 74.69 195 SER A N 1
ATOM 1530 C CA . SER A 1 195 ? 33.860 -15.478 6.843 1.00 74.69 195 SER A CA 1
ATOM 1531 C C . SER A 1 195 ? 33.537 -14.875 5.480 1.00 74.69 195 SER A C 1
ATOM 1533 O O . SER A 1 195 ? 32.521 -14.213 5.310 1.00 74.69 195 SER A O 1
ATOM 1535 N N . ALA A 1 196 ? 34.384 -15.163 4.485 1.00 74.75 196 ALA A N 1
ATOM 1536 C CA . ALA A 1 196 ? 34.177 -14.730 3.099 1.00 74.75 196 ALA A CA 1
ATOM 1537 C C . ALA A 1 196 ? 32.936 -15.374 2.446 1.00 74.75 196 ALA A C 1
ATOM 1539 O O . ALA A 1 196 ? 32.379 -14.819 1.505 1.00 74.75 196 ALA A O 1
ATOM 1540 N N . HIS A 1 197 ? 32.500 -16.530 2.957 1.00 79.56 197 HIS A N 1
ATOM 1541 C CA . HIS A 1 197 ? 31.255 -17.191 2.573 1.00 79.56 197 HIS A CA 1
ATOM 1542 C C . HIS A 1 197 ? 30.342 -17.270 3.793 1.00 79.56 197 HIS A C 1
ATOM 1544 O O . HIS A 1 197 ? 30.766 -17.726 4.856 1.00 79.56 197 HIS A O 1
ATOM 1550 N N . VAL A 1 198 ? 29.094 -16.834 3.637 1.00 80.56 198 VAL A N 1
ATOM 1551 C CA . VAL A 1 198 ? 28.092 -16.892 4.705 1.00 80.56 198 VAL A CA 1
ATOM 1552 C C . VAL A 1 198 ? 27.498 -18.305 4.732 1.00 80.56 198 VAL A C 1
ATOM 1554 O O . VAL A 1 198 ? 26.909 -18.718 3.731 1.00 80.56 198 VAL A O 1
ATOM 1557 N N . PRO A 1 199 ? 27.645 -19.067 5.831 1.00 86.19 199 PRO A N 1
ATOM 1558 C CA . PRO A 1 199 ? 27.082 -20.409 5.918 1.00 86.19 199 PRO A CA 1
ATOM 1559 C C . PRO A 1 199 ? 25.551 -20.362 6.017 1.00 86.19 199 PRO A C 1
ATOM 1561 O O . PRO A 1 199 ? 24.974 -19.407 6.541 1.00 86.19 199 PRO A O 1
ATOM 1564 N N . GLU A 1 200 ? 24.878 -21.434 5.591 1.00 86.75 200 GLU A N 1
ATOM 1565 C CA . GLU A 1 200 ? 23.412 -21.567 5.687 1.00 86.75 200 GLU A CA 1
ATOM 1566 C C . GLU A 1 200 ? 22.900 -21.407 7.131 1.00 86.75 200 GLU A C 1
ATOM 1568 O O . GLU A 1 200 ? 21.810 -20.888 7.375 1.00 86.75 200 GLU A O 1
ATOM 1573 N N . THR A 1 201 ? 23.721 -21.776 8.116 1.00 88.50 201 THR A N 1
ATOM 1574 C CA . THR A 1 201 ? 23.417 -21.612 9.542 1.00 88.50 201 THR A CA 1
ATOM 1575 C C . THR A 1 201 ? 23.241 -20.148 9.942 1.00 88.50 201 THR A C 1
ATOM 1577 O O . THR A 1 201 ? 22.347 -19.843 10.730 1.00 88.50 201 THR A O 1
ATOM 1580 N N . SER A 1 202 ? 24.018 -19.221 9.372 1.00 89.00 202 SER A N 1
ATOM 1581 C CA . SER A 1 202 ? 23.873 -17.783 9.628 1.00 89.00 202 SER A CA 1
ATOM 1582 C C . SER A 1 202 ? 22.518 -17.259 9.158 1.00 89.00 202 SER A C 1
ATOM 1584 O O . SER A 1 202 ? 21.900 -16.450 9.852 1.00 89.00 202 SER A O 1
ATOM 1586 N N . PHE A 1 203 ? 22.017 -17.759 8.023 1.00 87.69 203 PHE A N 1
ATOM 1587 C CA . PHE A 1 203 ? 20.680 -17.427 7.531 1.00 87.69 203 PHE A CA 1
ATOM 1588 C C . PHE A 1 203 ? 19.588 -17.944 8.475 1.00 87.69 203 PHE A C 1
ATOM 1590 O O . PHE A 1 203 ? 18.678 -17.196 8.831 1.00 87.69 203 PHE A O 1
ATOM 1597 N N . ILE A 1 204 ? 19.704 -19.191 8.944 1.00 91.94 204 ILE A N 1
ATOM 1598 C CA . ILE A 1 204 ? 18.750 -19.773 9.899 1.00 91.94 204 ILE A CA 1
ATOM 1599 C C . ILE A 1 204 ? 18.726 -18.962 11.202 1.00 91.94 204 ILE A C 1
ATOM 1601 O O . ILE A 1 204 ? 17.650 -18.639 11.702 1.00 91.94 204 ILE A O 1
ATOM 1605 N N . VAL A 1 205 ? 19.891 -18.577 11.734 1.00 92.88 205 VAL A N 1
ATOM 1606 C CA . VAL A 1 205 ? 19.977 -17.750 12.948 1.00 92.88 205 VAL A CA 1
ATOM 1607 C C . VAL A 1 205 ? 19.322 -16.382 12.734 1.00 92.88 205 VAL A C 1
ATOM 1609 O O . VAL A 1 205 ? 18.507 -15.972 13.559 1.00 92.88 205 VAL A O 1
ATOM 1612 N N . MET A 1 206 ? 19.611 -15.699 11.620 1.00 91.12 206 MET A N 1
ATOM 1613 C CA . MET A 1 206 ? 18.958 -14.430 11.254 1.00 91.12 206 MET A CA 1
ATOM 1614 C C . MET A 1 206 ? 17.434 -14.564 11.195 1.00 91.12 206 MET A C 1
ATOM 1616 O O . MET A 1 206 ? 16.703 -13.745 11.756 1.00 91.12 206 MET A O 1
ATOM 1620 N N . PHE A 1 207 ? 16.952 -15.620 10.543 1.00 91.31 207 PHE A N 1
ATOM 1621 C CA . PHE A 1 207 ? 15.529 -15.890 10.411 1.00 91.31 207 PHE A CA 1
ATOM 1622 C C . PHE A 1 207 ? 14.869 -16.142 11.774 1.00 91.31 207 PHE A C 1
ATOM 1624 O O . PHE A 1 207 ? 13.815 -15.578 12.062 1.00 91.31 207 PHE A O 1
ATOM 1631 N N . LEU A 1 208 ? 15.508 -16.917 12.656 1.00 93.81 208 LEU A N 1
ATOM 1632 C CA . LEU A 1 208 ? 15.010 -17.161 14.012 1.00 93.81 208 LEU A CA 1
ATOM 1633 C C . LEU A 1 208 ? 14.930 -15.879 14.850 1.00 93.81 208 LEU A C 1
ATOM 1635 O O . LEU A 1 208 ? 13.951 -15.696 15.572 1.00 93.81 208 LEU A O 1
ATOM 1639 N N . VAL A 1 209 ? 15.905 -14.971 14.730 1.00 93.06 209 VAL A N 1
ATOM 1640 C CA . VAL A 1 209 ? 15.864 -13.659 15.402 1.00 93.06 209 VAL A CA 1
ATOM 1641 C C . VAL A 1 209 ? 14.658 -12.842 14.933 1.00 93.06 209 VAL A C 1
ATOM 1643 O O . VAL A 1 209 ? 13.962 -12.250 15.758 1.00 93.06 209 VAL A O 1
ATOM 1646 N N . TYR A 1 210 ? 14.359 -12.850 13.632 1.00 90.44 210 TYR A N 1
ATOM 1647 C CA . TYR A 1 210 ? 13.184 -12.168 13.085 1.00 90.44 210 TYR A CA 1
ATOM 1648 C C . TYR A 1 210 ? 11.862 -12.772 13.590 1.00 90.44 210 TYR A C 1
ATOM 1650 O O . TYR A 1 210 ? 10.971 -12.039 14.025 1.00 90.44 210 TYR A O 1
ATOM 1658 N N . ILE A 1 211 ? 11.742 -14.105 13.608 1.00 92.25 211 ILE A N 1
ATOM 1659 C CA . ILE A 1 211 ? 10.562 -14.789 14.163 1.00 92.25 211 ILE A CA 1
ATOM 1660 C C . ILE A 1 211 ? 10.401 -14.479 15.655 1.00 92.25 211 ILE A C 1
ATOM 1662 O O . ILE A 1 211 ? 9.290 -14.202 16.111 1.00 92.25 211 ILE A O 1
ATOM 1666 N N . PHE A 1 212 ? 11.497 -14.469 16.414 1.00 93.56 212 PHE A N 1
ATOM 1667 C CA . PHE A 1 212 ? 11.484 -14.102 17.826 1.00 93.56 212 PHE A CA 1
ATOM 1668 C C . PHE A 1 212 ? 11.028 -12.650 18.038 1.00 93.56 212 PHE A C 1
ATOM 1670 O O . PHE A 1 212 ? 10.175 -12.403 18.888 1.00 93.56 212 PHE A O 1
ATOM 1677 N N . TYR A 1 213 ? 11.508 -11.702 17.227 1.00 91.75 213 TYR A N 1
ATOM 1678 C CA . TYR A 1 213 ? 11.051 -10.309 17.255 1.00 91.75 213 TYR A CA 1
ATOM 1679 C C . TYR A 1 213 ? 9.534 -10.186 17.039 1.00 91.75 213 TYR A C 1
ATOM 1681 O O . TYR A 1 213 ? 8.850 -9.502 17.808 1.00 91.75 213 TYR A O 1
ATOM 1689 N N . ILE A 1 214 ? 8.982 -10.875 16.032 1.00 89.75 214 ILE A N 1
ATOM 1690 C CA . ILE A 1 214 ? 7.530 -10.890 15.794 1.00 89.75 214 ILE A CA 1
ATOM 1691 C C . ILE A 1 214 ? 6.798 -11.507 16.988 1.00 89.75 214 ILE A C 1
ATOM 1693 O O . ILE A 1 214 ? 5.781 -10.971 17.428 1.00 89.75 214 ILE A O 1
ATOM 1697 N N . LEU A 1 215 ? 7.308 -12.608 17.541 1.00 91.44 215 LEU A N 1
ATOM 1698 C CA . LEU A 1 215 ? 6.690 -13.272 18.684 1.00 91.44 215 LEU A CA 1
ATOM 1699 C C . LEU A 1 215 ? 6.622 -12.344 19.901 1.00 91.44 215 LEU A C 1
ATOM 1701 O O . LEU A 1 215 ? 5.563 -12.249 20.514 1.00 91.44 215 LEU A O 1
ATOM 1705 N N . VAL A 1 216 ? 7.695 -11.609 20.211 1.00 91.81 216 VAL A N 1
ATOM 1706 C CA . VAL A 1 216 ? 7.698 -10.611 21.294 1.00 91.81 216 VAL A CA 1
ATOM 1707 C C . VAL A 1 216 ? 6.635 -9.533 21.050 1.00 91.81 216 VAL A C 1
ATOM 1709 O O . VAL A 1 216 ? 5.862 -9.224 21.954 1.00 91.81 216 VAL A O 1
ATOM 1712 N N . ASN A 1 217 ? 6.520 -9.022 19.820 1.00 89.00 217 ASN A N 1
ATOM 1713 C CA . ASN A 1 217 ? 5.486 -8.047 19.455 1.00 89.00 217 ASN A CA 1
ATOM 1714 C C . ASN A 1 217 ? 4.059 -8.578 19.676 1.00 89.00 217 ASN A C 1
ATOM 1716 O O . ASN A 1 217 ? 3.198 -7.872 20.203 1.00 89.00 217 ASN A O 1
ATOM 1720 N N . VAL A 1 218 ? 3.801 -9.825 19.275 1.00 87.94 218 VAL A N 1
ATOM 1721 C CA . VAL A 1 218 ? 2.490 -10.470 19.439 1.00 87.94 218 VAL A CA 1
ATOM 1722 C C . VAL A 1 218 ? 2.190 -10.738 20.915 1.00 87.94 218 VAL A C 1
ATOM 1724 O O . VAL A 1 218 ? 1.060 -10.521 21.364 1.00 87.94 218 VAL A O 1
ATOM 1727 N N . VAL A 1 219 ? 3.191 -11.178 21.682 1.00 90.31 219 VAL A N 1
ATOM 1728 C CA . VAL A 1 219 ? 3.072 -11.399 23.128 1.00 90.31 219 VAL A CA 1
ATOM 1729 C C . VAL A 1 219 ? 2.747 -10.094 23.848 1.00 90.31 219 VAL A C 1
ATOM 1731 O O . VAL A 1 219 ? 1.841 -10.098 24.676 1.00 90.31 219 VAL A O 1
ATOM 1734 N N . ASP A 1 220 ? 3.378 -8.973 23.498 1.00 87.44 220 ASP A N 1
ATOM 1735 C CA . ASP A 1 220 ? 3.077 -7.674 24.114 1.00 87.44 220 ASP A CA 1
ATOM 1736 C C . ASP A 1 220 ? 1.615 -7.258 23.905 1.00 87.44 220 ASP A C 1
ATOM 1738 O O . ASP A 1 220 ? 0.928 -6.895 24.863 1.00 87.44 220 ASP A O 1
ATOM 1742 N N . VAL A 1 221 ? 1.080 -7.404 22.688 1.00 84.94 221 VAL A N 1
ATOM 1743 C CA . VAL A 1 221 ? -0.346 -7.129 22.419 1.00 84.94 221 VAL A CA 1
ATOM 1744 C C . VAL A 1 221 ? -1.248 -8.056 23.230 1.00 84.94 221 VAL A C 1
ATOM 1746 O O . VAL A 1 221 ? -2.273 -7.630 23.772 1.00 84.94 221 VAL A O 1
ATOM 1749 N N . TYR A 1 222 ? -0.879 -9.331 23.339 1.00 87.62 222 TYR A N 1
ATOM 1750 C CA . TYR A 1 222 ? -1.624 -10.288 24.148 1.00 87.62 222 TYR A CA 1
ATOM 1751 C C . TYR A 1 222 ? -1.612 -9.915 25.640 1.00 87.62 222 TYR A C 1
ATOM 1753 O O . TYR A 1 222 ? -2.659 -9.962 26.295 1.00 87.62 222 TYR A O 1
ATOM 1761 N N . LEU A 1 223 ? -0.462 -9.494 26.173 1.00 89.00 223 LEU A N 1
ATOM 1762 C CA . LEU A 1 223 ? -0.316 -9.048 27.557 1.00 89.00 223 LEU A CA 1
ATOM 1763 C C . LEU A 1 223 ? -1.142 -7.789 27.832 1.00 89.00 223 LEU A C 1
ATOM 1765 O O . LEU A 1 223 ? -1.850 -7.760 28.837 1.00 89.00 223 LEU A O 1
ATOM 1769 N N . ILE A 1 224 ? -1.144 -6.805 26.927 1.00 85.62 224 ILE A N 1
ATOM 1770 C CA . ILE A 1 224 ? -1.973 -5.592 27.045 1.00 85.62 224 ILE A CA 1
ATOM 1771 C C . ILE A 1 224 ? -3.463 -5.957 27.093 1.00 85.62 224 ILE A C 1
ATOM 1773 O O . ILE A 1 224 ? -4.192 -5.493 27.973 1.00 85.62 224 ILE A O 1
ATOM 1777 N N . ARG A 1 225 ? -3.928 -6.854 26.212 1.00 86.88 225 ARG A N 1
ATOM 1778 C CA . ARG A 1 225 ? -5.329 -7.320 26.216 1.00 86.88 225 ARG A CA 1
ATOM 1779 C C . ARG A 1 225 ? -5.696 -8.035 27.515 1.00 86.88 225 ARG A C 1
ATOM 1781 O O . ARG A 1 225 ? -6.785 -7.829 28.057 1.00 86.88 225 ARG A O 1
ATOM 1788 N N . ARG A 1 226 ? -4.801 -8.882 28.030 1.00 90.44 226 ARG A N 1
ATOM 1789 C CA . ARG A 1 226 ? -5.015 -9.592 29.298 1.00 90.44 226 ARG A CA 1
ATOM 1790 C C . ARG A 1 226 ? -5.024 -8.630 30.486 1.00 90.44 226 ARG A C 1
ATOM 1792 O O . ARG A 1 226 ? -5.870 -8.786 31.370 1.00 90.44 226 ARG A O 1
ATOM 1799 N N . ALA A 1 227 ? -4.130 -7.643 30.493 1.00 89.00 227 ALA A N 1
ATOM 1800 C CA . ALA A 1 227 ? -4.085 -6.592 31.501 1.00 89.00 227 ALA A CA 1
ATOM 1801 C C . ALA A 1 227 ? -5.404 -5.812 31.516 1.00 89.00 227 ALA A C 1
ATOM 1803 O O . ALA A 1 227 ? -6.039 -5.745 32.563 1.00 89.00 227 ALA A O 1
ATOM 1804 N N . LEU A 1 228 ? -5.895 -5.368 30.353 1.00 88.00 228 LEU A N 1
ATOM 1805 C CA . LEU A 1 228 ? -7.177 -4.668 30.236 1.00 88.00 228 LEU A CA 1
ATOM 1806 C C . LEU A 1 228 ? -8.346 -5.495 30.794 1.00 88.00 228 LEU A C 1
ATOM 1808 O O . LEU A 1 228 ? -9.130 -4.988 31.592 1.00 88.00 228 LEU A O 1
ATOM 1812 N N . LYS A 1 229 ? -8.454 -6.779 30.424 1.00 90.06 229 LYS A N 1
ATOM 1813 C CA . LYS A 1 229 ? -9.520 -7.661 30.932 1.00 90.06 229 LYS A CA 1
ATOM 1814 C C . LYS A 1 229 ? -9.466 -7.806 32.456 1.00 90.06 229 LYS A C 1
ATOM 1816 O O . LYS A 1 229 ? -10.503 -7.813 33.111 1.00 90.06 229 LYS A O 1
ATOM 1821 N N . THR A 1 230 ? -8.259 -7.912 33.006 1.00 91.75 230 THR A N 1
ATOM 1822 C CA . THR A 1 230 ? -8.041 -8.039 34.453 1.00 91.75 230 THR A CA 1
ATOM 1823 C C . THR A 1 230 ? -8.383 -6.735 35.175 1.00 91.75 230 THR A C 1
ATOM 1825 O O . THR A 1 230 ? -9.053 -6.769 36.201 1.00 91.75 230 THR A O 1
ATOM 1828 N N . THR A 1 231 ? -7.989 -5.584 34.622 1.00 90.44 231 THR A N 1
ATOM 1829 C CA . THR A 1 231 ? -8.337 -4.257 35.145 1.00 90.44 231 THR A CA 1
ATOM 1830 C C . THR A 1 231 ? -9.846 -4.019 35.115 1.00 90.44 231 THR A C 1
ATOM 1832 O O . THR A 1 231 ? -10.388 -3.574 36.119 1.00 90.44 231 THR A O 1
ATOM 1835 N N . ASN A 1 232 ? -10.542 -4.382 34.031 1.00 90.69 232 ASN A N 1
ATOM 1836 C CA . ASN A 1 232 ? -12.004 -4.270 33.952 1.00 90.69 232 ASN A CA 1
ATOM 1837 C C . ASN A 1 232 ? -12.691 -5.109 35.038 1.00 90.69 232 ASN A C 1
ATOM 1839 O O . ASN A 1 232 ? -13.519 -4.589 35.772 1.00 90.69 232 ASN A O 1
ATOM 1843 N N . ALA A 1 233 ? -12.273 -6.367 35.219 1.00 91.88 233 ALA A N 1
ATOM 1844 C CA . ALA A 1 233 ? -12.825 -7.221 36.271 1.00 91.88 233 ALA A CA 1
ATOM 1845 C C . ALA A 1 233 ? -12.572 -6.663 37.688 1.00 91.88 233 ALA A C 1
ATOM 1847 O O . ALA A 1 233 ? -13.412 -6.809 38.571 1.00 91.88 233 ALA A O 1
ATOM 1848 N N . GLN A 1 234 ? -11.424 -6.011 37.917 1.00 91.81 234 GLN A N 1
ATOM 1849 C CA . GLN A 1 234 ? -11.135 -5.339 39.189 1.00 91.81 234 GLN A CA 1
ATOM 1850 C C . GLN A 1 234 ? -12.008 -4.098 39.410 1.00 91.81 234 GLN A C 1
ATOM 1852 O O . GLN A 1 234 ? -12.379 -3.825 40.549 1.00 91.81 234 GLN A O 1
ATOM 1857 N N . ILE A 1 235 ? -12.320 -3.354 38.346 1.00 90.44 235 ILE A N 1
ATOM 1858 C CA . ILE A 1 235 ? -13.237 -2.209 38.395 1.00 90.44 235 ILE A CA 1
ATOM 1859 C C . ILE A 1 235 ? -14.646 -2.691 38.745 1.00 90.44 235 ILE A C 1
ATOM 1861 O O . ILE A 1 235 ? -15.225 -2.188 39.706 1.00 90.44 235 ILE A O 1
ATOM 1865 N N . ASP A 1 236 ? -15.150 -3.710 38.044 1.00 91.25 236 ASP A N 1
ATOM 1866 C CA . ASP A 1 236 ? -16.481 -4.277 38.286 1.00 91.25 236 ASP A CA 1
ATOM 1867 C C . ASP A 1 236 ? -16.614 -4.769 39.740 1.00 91.25 236 ASP A C 1
ATOM 1869 O O . ASP A 1 236 ? -17.546 -4.392 40.448 1.00 91.25 236 ASP A O 1
ATOM 1873 N N . ALA A 1 237 ? -15.611 -5.493 40.249 1.00 90.38 237 ALA A N 1
ATOM 1874 C CA . ALA A 1 237 ? -15.595 -5.972 41.634 1.00 90.38 237 ALA A CA 1
ATOM 1875 C C . ALA A 1 237 ? -15.531 -4.846 42.689 1.00 90.38 237 ALA A C 1
ATOM 1877 O O . ALA A 1 237 ? -16.003 -5.014 43.814 1.00 90.38 237 ALA A O 1
ATOM 1878 N N . LEU A 1 238 ? -14.926 -3.695 42.369 1.00 88.56 238 LEU A N 1
ATOM 1879 C CA . LEU A 1 238 ? -14.883 -2.539 43.274 1.00 88.56 238 LEU A CA 1
ATOM 1880 C C . LEU A 1 238 ? -16.212 -1.779 43.320 1.00 88.56 238 LEU A C 1
ATOM 1882 O O . LEU A 1 238 ? -16.488 -1.141 44.338 1.00 88.56 238 LEU A O 1
ATOM 1886 N N . LEU A 1 239 ? -17.006 -1.853 42.247 1.00 87.38 239 LEU A N 1
ATOM 1887 C CA . LEU A 1 239 ? -18.325 -1.228 42.140 1.00 87.38 239 LEU A CA 1
ATOM 1888 C C . LEU A 1 239 ? -19.420 -2.019 42.877 1.00 87.38 239 LEU A C 1
ATOM 1890 O O . LEU A 1 239 ? -20.412 -1.426 43.290 1.00 87.38 239 LEU A O 1
ATOM 1894 N N . GLU A 1 240 ? -19.238 -3.324 43.102 1.00 85.25 240 GLU A N 1
ATOM 1895 C CA . GLU A 1 240 ? -20.219 -4.220 43.746 1.00 85.25 240 GLU A CA 1
ATOM 1896 C C . GLU A 1 240 ? -20.351 -4.068 45.286 1.00 85.25 240 GLU A C 1
ATOM 1898 O O . GLU A 1 240 ? -20.700 -5.009 45.995 1.00 85.25 240 GLU A O 1
ATOM 1903 N N . GLY A 1 241 ? -20.124 -2.882 45.863 1.00 80.25 241 GLY A N 1
ATOM 1904 C CA . GLY A 1 241 ? -20.374 -2.659 47.294 1.00 80.25 241 GLY A CA 1
ATOM 1905 C C . GLY A 1 241 ? -20.234 -1.209 47.749 1.00 80.25 241 GLY A C 1
ATOM 1906 O O . GLY A 1 241 ? -20.035 -0.305 46.942 1.00 80.25 241 GLY A O 1
ATOM 1907 N N . ASP A 1 242 ? -20.297 -0.979 49.064 1.00 81.81 242 ASP A N 1
ATOM 1908 C CA . ASP A 1 242 ? -20.232 0.376 49.619 1.00 81.81 242 ASP A CA 1
ATOM 1909 C C . ASP A 1 242 ? -18.895 1.076 49.317 1.00 81.81 242 ASP A C 1
ATOM 1911 O O . ASP A 1 242 ? -17.796 0.516 49.463 1.00 81.81 242 ASP A O 1
ATOM 1915 N N . MET A 1 243 ? -19.010 2.338 48.892 1.00 81.00 243 MET A N 1
ATOM 1916 C CA . MET A 1 243 ? -17.902 3.168 48.422 1.00 81.00 243 MET A CA 1
ATOM 1917 C C . MET A 1 243 ? -17.126 3.785 49.590 1.00 81.00 243 MET A C 1
ATOM 1919 O O . MET A 1 243 ? -17.457 4.870 50.068 1.00 81.00 243 MET A O 1
ATOM 1923 N N . THR A 1 244 ? -16.039 3.132 50.005 1.00 89.00 244 THR A N 1
ATOM 1924 C CA . THR A 1 244 ? -15.073 3.693 50.964 1.00 89.00 244 THR A CA 1
ATOM 1925 C C . THR A 1 244 ? -14.116 4.693 50.288 1.00 89.00 244 THR A C 1
ATOM 1927 O O . THR A 1 244 ? -13.874 4.605 49.077 1.00 89.00 244 THR A O 1
ATOM 1930 N N . PRO A 1 245 ? -13.534 5.657 51.032 1.00 88.00 245 PRO A N 1
ATOM 1931 C CA . PRO A 1 245 ? -12.583 6.624 50.471 1.00 88.00 245 PRO A CA 1
ATOM 1932 C C . PRO A 1 245 ? -11.340 5.962 49.848 1.00 88.00 245 PRO A C 1
ATOM 1934 O O . PRO A 1 245 ? -10.840 6.435 48.828 1.00 88.00 245 PRO A O 1
ATOM 1937 N N . GLU A 1 246 ? -10.880 4.831 50.388 1.00 89.38 246 GLU A N 1
ATOM 1938 C CA . GLU A 1 246 ? -9.766 4.059 49.816 1.00 89.38 246 GLU A CA 1
ATOM 1939 C C . GLU A 1 246 ? -10.139 3.369 48.498 1.00 89.38 246 GLU A C 1
ATOM 1941 O O . GLU A 1 246 ? -9.377 3.437 47.528 1.00 89.38 246 GLU A O 1
ATOM 1946 N N . LYS A 1 247 ? -11.336 2.764 48.418 1.00 88.75 247 LYS A N 1
ATOM 1947 C CA . LYS A 1 247 ? -11.841 2.166 47.173 1.00 88.75 247 LYS A CA 1
ATOM 1948 C C . LYS A 1 247 ? -11.975 3.209 46.066 1.00 88.75 247 LYS A C 1
ATOM 1950 O O . LYS A 1 247 ? -11.589 2.923 44.939 1.00 88.75 247 LYS A O 1
ATOM 1955 N N . ARG A 1 248 ? -12.432 4.432 46.379 1.00 87.25 248 ARG A N 1
ATOM 1956 C CA . ARG A 1 248 ? -12.502 5.543 45.405 1.00 87.25 248 ARG A CA 1
ATOM 1957 C C . ARG A 1 248 ? -11.140 5.871 44.800 1.00 87.25 248 ARG A C 1
ATOM 1959 O O . ARG A 1 248 ? -11.038 6.042 43.588 1.00 87.25 248 ARG A O 1
ATOM 1966 N N . LYS A 1 249 ? -10.090 5.929 45.623 1.00 91.25 249 LYS A N 1
ATOM 1967 C CA . LYS A 1 249 ? -8.730 6.189 45.138 1.00 91.25 249 LYS A CA 1
ATOM 1968 C C . LYS A 1 249 ? -8.250 5.065 44.217 1.00 91.25 249 LYS A C 1
ATOM 1970 O O . LYS A 1 249 ? -7.794 5.339 43.110 1.00 91.25 249 LYS A O 1
ATOM 1975 N N . ARG A 1 250 ? -8.428 3.805 44.625 1.00 90.12 250 ARG A N 1
ATOM 1976 C CA . ARG A 1 250 ? -8.028 2.642 43.819 1.00 90.12 250 ARG A CA 1
ATOM 1977 C C . ARG A 1 250 ? -8.810 2.529 42.509 1.00 90.12 250 ARG A C 1
ATOM 1979 O O . ARG A 1 250 ? -8.222 2.216 41.479 1.00 90.12 250 ARG A O 1
ATOM 1986 N N . LEU A 1 251 ? -10.107 2.832 42.536 1.00 91.12 251 LEU A N 1
ATOM 1987 C CA . LEU A 1 251 ? -10.948 2.907 41.345 1.00 91.12 251 LEU A CA 1
ATOM 1988 C C . LEU A 1 251 ? -10.401 3.953 40.366 1.00 91.12 251 LEU A C 1
ATOM 1990 O O . LEU A 1 251 ? -10.170 3.625 39.209 1.00 91.12 251 LEU A O 1
ATOM 1994 N N . SER A 1 252 ? -10.071 5.158 40.847 1.00 90.31 252 SER A N 1
ATOM 1995 C CA . SER A 1 252 ? -9.509 6.215 39.992 1.00 90.31 252 SER A CA 1
ATOM 1996 C C . SER A 1 252 ? -8.164 5.834 39.349 1.00 90.31 252 SER A C 1
ATOM 1998 O O . SER A 1 252 ? -7.882 6.209 38.209 1.00 90.31 252 SER A O 1
ATOM 2000 N N . GLU A 1 253 ? -7.331 5.052 40.045 1.00 92.56 253 GLU A N 1
ATOM 2001 C CA . GLU A 1 253 ? -6.073 4.525 39.500 1.00 92.56 253 GLU A CA 1
ATOM 2002 C C . GLU A 1 253 ? -6.319 3.452 38.428 1.00 92.56 253 GLU A C 1
ATOM 2004 O O . GLU A 1 253 ? -5.675 3.467 37.375 1.00 92.56 253 GLU A O 1
ATOM 2009 N N . LEU A 1 254 ? -7.270 2.542 38.660 1.00 90.94 254 LEU A N 1
ATOM 2010 C CA . LEU A 1 254 ? -7.636 1.500 37.700 1.00 90.94 254 LEU A CA 1
ATOM 2011 C C . LEU A 1 254 ? -8.308 2.075 36.454 1.00 90.94 254 LEU A C 1
ATOM 2013 O O . LEU A 1 254 ? -7.941 1.674 35.355 1.00 90.94 254 LEU A O 1
ATOM 2017 N N . GLU A 1 255 ? -9.209 3.047 36.597 1.00 90.12 255 GLU A N 1
ATOM 2018 C CA . GLU A 1 255 ? -9.819 3.777 35.477 1.00 90.12 255 GLU A CA 1
ATOM 2019 C C . GLU A 1 255 ? -8.756 4.488 34.633 1.00 90.12 255 GLU A C 1
ATOM 2021 O O . GLU A 1 255 ? -8.792 4.459 33.402 1.00 90.12 255 GLU A O 1
ATOM 2026 N N . ARG A 1 256 ? -7.740 5.078 35.278 1.00 88.75 256 ARG A N 1
ATOM 2027 C CA . ARG A 1 256 ? -6.606 5.678 34.568 1.00 88.75 256 ARG A CA 1
ATOM 2028 C C . ARG A 1 256 ? -5.808 4.633 33.786 1.00 88.75 256 ARG A C 1
ATOM 2030 O O . ARG A 1 256 ? -5.447 4.895 32.639 1.00 88.75 256 ARG A O 1
ATOM 2037 N N . ASN A 1 257 ? -5.530 3.470 34.373 1.00 87.00 257 ASN A N 1
ATOM 2038 C CA . ASN A 1 257 ? -4.819 2.383 33.689 1.00 87.00 257 ASN A CA 1
ATOM 2039 C C . ASN A 1 257 ? -5.654 1.795 32.544 1.00 87.00 257 ASN A C 1
ATOM 2041 O O . ASN A 1 257 ? -5.139 1.586 31.448 1.00 87.00 257 ASN A O 1
ATOM 2045 N N . GLN A 1 258 ? -6.957 1.618 32.757 1.00 88.31 258 GLN A N 1
ATOM 2046 C CA . GLN A 1 258 ? -7.914 1.198 31.739 1.00 88.31 258 GLN A CA 1
ATOM 2047 C C . GLN A 1 258 ? -7.942 2.182 30.563 1.00 88.31 258 GLN A C 1
ATOM 2049 O O . GLN A 1 258 ? -7.895 1.758 29.409 1.00 88.31 258 GLN A O 1
ATOM 2054 N N . ALA A 1 259 ? -7.954 3.492 30.826 1.00 83.12 259 ALA A N 1
ATOM 2055 C CA . ALA A 1 259 ? -7.910 4.525 29.790 1.00 83.12 259 ALA A CA 1
ATOM 2056 C C . ALA A 1 259 ? -6.598 4.511 28.980 1.00 83.12 259 ALA A C 1
ATOM 2058 O O . ALA A 1 259 ? -6.591 4.895 27.811 1.00 83.12 259 ALA A O 1
ATOM 2059 N N . ILE A 1 260 ? -5.487 4.072 29.581 1.00 80.25 260 ILE A N 1
ATOM 2060 C CA . ILE A 1 260 ? -4.209 3.889 28.880 1.00 80.25 260 ILE A CA 1
ATOM 2061 C C . ILE A 1 260 ? -4.275 2.641 27.992 1.00 80.25 260 ILE A C 1
ATOM 2063 O O . ILE A 1 260 ? -4.064 2.746 26.790 1.00 80.25 260 ILE A O 1
ATOM 2067 N N . TYR A 1 261 ? -4.634 1.483 28.554 1.00 82.75 261 TYR A N 1
ATOM 2068 C CA . TYR A 1 261 ? -4.671 0.219 27.810 1.00 82.75 261 TYR A CA 1
ATOM 2069 C C . TYR A 1 261 ? -5.715 0.200 26.690 1.00 82.75 261 TYR A C 1
ATOM 2071 O O . TYR A 1 261 ? -5.477 -0.385 25.639 1.00 82.75 261 TYR A O 1
ATOM 2079 N N . SER A 1 262 ? -6.876 0.826 26.902 1.00 80.50 262 SER A N 1
ATOM 2080 C CA . SER A 1 262 ? -7.944 0.885 25.896 1.00 80.50 262 SER A CA 1
ATOM 2081 C C . SER A 1 262 ? -7.556 1.719 24.678 1.00 80.50 262 SER A C 1
ATOM 2083 O O . SER A 1 262 ? -7.894 1.327 23.563 1.00 80.50 262 SER A O 1
ATOM 2085 N N . ARG A 1 263 ? -6.805 2.813 24.871 1.00 74.31 263 ARG A N 1
ATOM 2086 C CA . ARG A 1 263 ? -6.300 3.651 23.773 1.00 74.31 263 ARG A CA 1
ATOM 2087 C C . ARG A 1 263 ? -5.366 2.874 22.846 1.00 74.31 263 ARG A C 1
ATOM 2089 O O . ARG A 1 263 ? -5.442 3.036 21.636 1.00 74.31 263 ARG A O 1
ATOM 2096 N N . ASP A 1 264 ? -4.524 2.017 23.412 1.00 74.06 264 ASP A N 1
ATOM 2097 C CA . ASP A 1 264 ? -3.520 1.262 22.658 1.00 74.06 264 ASP A CA 1
ATOM 2098 C C . ASP A 1 264 ? -4.044 -0.117 22.205 1.00 74.06 264 ASP A C 1
ATOM 2100 O O . ASP A 1 264 ? -3.258 -0.966 21.795 1.00 74.06 264 ASP A O 1
ATOM 2104 N N . MET A 1 265 ? -5.357 -0.385 22.291 1.00 75.25 265 MET A N 1
ATOM 2105 C CA . MET A 1 265 ? -5.922 -1.707 21.981 1.00 75.25 265 MET A CA 1
ATOM 2106 C C . MET A 1 265 ? -6.269 -1.889 20.498 1.00 75.25 265 MET A C 1
ATOM 2108 O O . MET A 1 265 ? -6.025 -2.959 19.940 1.00 75.25 265 MET A O 1
ATOM 2112 N N . GLU A 1 266 ? -6.859 -0.877 19.862 1.00 78.06 266 GLU A N 1
ATOM 2113 C CA . GLU A 1 266 ? -7.278 -0.923 18.458 1.00 78.06 266 GLU A CA 1
ATOM 2114 C C . GLU A 1 266 ? -6.997 0.418 17.781 1.00 78.06 266 GLU A C 1
ATOM 2116 O O . GLU A 1 266 ? -7.110 1.464 18.408 1.00 78.06 266 GLU A O 1
ATOM 2121 N N . VAL A 1 267 ? -6.705 0.395 16.478 1.00 77.25 267 VAL A N 1
ATOM 2122 C CA . VAL A 1 267 ? -6.512 1.618 15.678 1.00 77.25 267 VAL A CA 1
ATOM 2123 C C . VAL A 1 267 ? -7.725 2.552 15.787 1.00 77.25 267 VAL A C 1
ATOM 2125 O O . VAL A 1 267 ? -8.853 2.150 15.486 1.00 77.25 267 VAL A O 1
ATOM 2128 N N . GLU A 1 268 ? -7.528 3.809 16.174 1.00 75.56 268 GLU A N 1
ATOM 2129 C CA . GLU A 1 268 ? -8.603 4.803 16.150 1.00 75.56 268 GLU A CA 1
ATOM 2130 C C . GLU A 1 268 ? -8.576 5.563 14.821 1.00 75.56 268 GLU A C 1
ATOM 2132 O O . GLU A 1 268 ? -7.537 6.015 14.340 1.00 75.56 268 GLU A O 1
ATOM 2137 N N . ILE A 1 269 ? -9.739 5.687 14.178 1.00 74.38 269 ILE A N 1
ATOM 2138 C CA . ILE A 1 269 ? -9.850 6.422 12.916 1.00 74.38 269 ILE A CA 1
ATOM 2139 C C . ILE A 1 269 ? -10.313 7.830 13.249 1.00 74.38 269 ILE A C 1
ATOM 2141 O O . ILE A 1 269 ? -11.455 8.043 13.659 1.00 74.38 269 ILE A O 1
ATOM 2145 N N . PHE A 1 270 ? -9.387 8.768 13.091 1.00 76.94 270 PHE A N 1
ATOM 2146 C CA . PHE A 1 270 ? -9.635 10.186 13.284 1.00 76.94 270 PHE A CA 1
ATOM 2147 C C . PHE A 1 270 ? -10.042 10.851 11.975 1.00 76.94 270 PHE A C 1
ATOM 2149 O O . PHE A 1 270 ? -9.484 10.541 10.922 1.00 76.94 270 PHE A O 1
ATOM 2156 N N . GLU A 1 271 ? -10.966 11.803 12.065 1.00 72.62 271 GLU A N 1
ATOM 2157 C CA . GLU A 1 271 ? -11.319 12.665 10.942 1.00 72.62 271 GLU A CA 1
ATOM 2158 C C . GLU A 1 271 ? -10.108 13.506 10.509 1.00 72.62 271 GLU A C 1
ATOM 2160 O O . GLU A 1 271 ? -9.397 14.097 11.334 1.00 72.62 271 GLU A O 1
ATOM 2165 N N . ARG A 1 272 ? -9.858 13.572 9.198 1.00 67.88 272 ARG A N 1
ATOM 2166 C CA . ARG A 1 272 ? -8.847 14.472 8.641 1.00 67.88 272 ARG A CA 1
ATOM 2167 C C . ARG A 1 272 ? -9.325 15.913 8.783 1.00 67.88 272 ARG A C 1
ATOM 2169 O O . ARG A 1 272 ? -10.329 16.306 8.198 1.00 67.88 272 ARG A O 1
ATOM 2176 N N . THR A 1 273 ? -8.567 16.745 9.493 1.00 58.59 273 THR A N 1
ATOM 2177 C CA . THR A 1 273 ? -8.790 18.194 9.470 1.00 58.59 273 THR A CA 1
ATOM 2178 C C . THR A 1 273 ? -8.631 18.717 8.039 1.00 58.59 273 THR A C 1
ATOM 2180 O O . THR A 1 273 ? -7.528 18.722 7.502 1.00 58.59 273 THR A O 1
ATOM 2183 N N . ASN A 1 274 ? -9.725 19.202 7.438 1.00 49.91 274 ASN A N 1
ATOM 2184 C CA . ASN A 1 274 ? -9.729 19.869 6.122 1.00 49.91 274 ASN A CA 1
ATOM 2185 C C . ASN A 1 274 ? -8.914 21.175 6.092 1.00 49.91 274 ASN A C 1
ATOM 2187 O O . ASN A 1 274 ? -8.624 21.724 5.028 1.00 49.91 274 ASN A O 1
ATOM 2191 N N . SER A 1 275 ? -8.529 21.672 7.264 1.00 44.47 275 SER A N 1
ATOM 2192 C CA . SER A 1 275 ? -7.532 22.717 7.419 1.00 44.47 275 SER A CA 1
ATOM 2193 C C . SER A 1 275 ? -6.157 22.092 7.200 1.00 44.47 275 SER A C 1
ATOM 2195 O O . SER A 1 275 ? -5.613 21.463 8.108 1.00 44.47 275 SER A O 1
ATOM 2197 N N . GLY A 1 276 ? -5.604 22.249 5.994 1.00 44.66 276 GLY A N 1
ATOM 2198 C CA . GLY A 1 276 ? -4.206 21.910 5.724 1.00 44.66 276 GLY A CA 1
ATOM 2199 C C . GLY A 1 276 ? -3.264 22.537 6.764 1.00 44.66 276 GLY A C 1
ATOM 2200 O O . GLY A 1 276 ? -3.665 23.468 7.478 1.00 44.66 276 GLY A O 1
ATOM 2201 N N . PRO A 1 277 ? -2.015 22.051 6.883 1.00 44.41 277 PRO A N 1
ATOM 2202 C CA . PRO A 1 277 ? -1.034 22.697 7.742 1.00 44.41 277 PRO A CA 1
ATOM 2203 C C . PRO A 1 277 ? -0.988 24.173 7.351 1.00 44.41 277 PRO A C 1
ATOM 2205 O O . PRO A 1 277 ? -0.721 24.522 6.204 1.00 44.41 277 PRO A O 1
ATOM 2208 N N . ASN A 1 278 ? -1.347 25.050 8.283 1.00 39.16 278 ASN A N 1
ATOM 2209 C CA . ASN A 1 278 ? -1.367 26.479 8.030 1.00 39.16 278 ASN A CA 1
ATOM 2210 C C . ASN A 1 278 ? 0.100 26.938 8.035 1.00 39.16 278 ASN A C 1
ATOM 2212 O O . ASN A 1 278 ? 0.619 27.353 9.071 1.00 39.16 278 ASN A O 1
ATOM 2216 N N . ILE A 1 279 ? 0.790 26.765 6.898 1.00 48.00 279 ILE A N 1
ATOM 2217 C CA . ILE A 1 279 ? 2.233 27.020 6.711 1.00 48.00 279 ILE A CA 1
ATOM 2218 C C . ILE A 1 279 ? 2.595 28.463 7.108 1.00 48.00 279 ILE A C 1
ATOM 2220 O O . ILE A 1 279 ? 3.698 28.720 7.581 1.00 48.00 279 ILE A O 1
ATOM 2224 N N . ASN A 1 280 ? 1.622 29.381 7.066 1.00 43.41 280 ASN A N 1
ATOM 2225 C CA . ASN A 1 280 ? 1.748 30.762 7.545 1.00 43.41 280 ASN A CA 1
ATOM 2226 C C . ASN A 1 280 ? 1.954 30.897 9.069 1.00 43.41 280 ASN A C 1
ATOM 2228 O O . ASN A 1 280 ? 2.059 32.007 9.586 1.00 43.41 280 ASN A O 1
ATOM 2232 N N . LYS A 1 281 ? 2.032 29.789 9.812 1.00 43.31 281 LYS A N 1
ATOM 2233 C CA . LYS A 1 281 ? 2.555 29.750 11.179 1.00 43.31 281 LYS A CA 1
ATOM 2234 C C . LYS A 1 281 ? 3.704 28.748 11.266 1.00 43.31 281 LYS A C 1
ATOM 2236 O O . LYS A 1 281 ? 3.590 27.737 11.956 1.00 43.31 281 LYS A O 1
ATOM 2241 N N . MET A 1 282 ? 4.848 29.073 10.659 1.00 41.59 282 MET A N 1
ATOM 2242 C CA . MET A 1 282 ? 6.138 28.667 11.232 1.00 41.59 282 MET A CA 1
ATOM 2243 C C . MET A 1 282 ? 6.223 29.276 12.637 1.00 41.59 282 MET A C 1
ATOM 2245 O O . MET A 1 282 ? 6.674 30.399 12.844 1.00 41.59 282 MET A O 1
ATOM 2249 N N . ARG A 1 283 ? 5.664 28.569 13.619 1.00 45.06 283 ARG A N 1
ATOM 2250 C CA . ARG A 1 283 ? 5.795 28.923 15.026 1.00 45.06 283 ARG A CA 1
ATOM 2251 C C . ARG A 1 283 ? 7.164 28.446 15.472 1.00 45.06 283 ARG A C 1
ATOM 2253 O O . ARG A 1 283 ? 7.410 27.246 15.532 1.00 45.06 283 ARG A O 1
ATOM 2260 N N . TYR A 1 284 ? 8.029 29.406 15.773 1.00 46.50 284 TYR A N 1
ATOM 2261 C CA . TYR A 1 284 ? 9.306 29.181 16.431 1.00 46.50 284 TYR A CA 1
ATOM 2262 C C . TYR A 1 284 ? 9.144 28.273 17.663 1.00 46.50 284 TYR A C 1
ATOM 2264 O O . TYR A 1 284 ? 8.118 28.284 18.350 1.00 46.50 284 TYR A O 1
ATOM 2272 N N . THR A 1 285 ? 10.188 27.486 17.906 1.00 52.22 285 THR A N 1
ATOM 2273 C CA . THR A 1 285 ? 10.311 26.268 18.730 1.00 52.22 285 THR A CA 1
ATOM 2274 C C . THR A 1 285 ? 9.980 26.387 20.225 1.00 52.22 285 THR A C 1
ATOM 2276 O O . THR A 1 285 ? 10.181 25.431 20.969 1.00 52.22 285 THR A O 1
ATOM 2279 N N . THR A 1 286 ? 9.452 27.516 20.699 1.00 51.28 286 THR A N 1
ATOM 2280 C CA . THR A 1 286 ? 9.235 27.778 22.134 1.00 51.28 286 THR A CA 1
ATOM 2281 C C . THR A 1 286 ? 7.769 27.777 22.568 1.00 51.28 286 THR A C 1
ATOM 2283 O O . THR A 1 286 ? 7.490 27.729 23.766 1.00 51.28 286 THR A O 1
ATOM 2286 N N . LEU A 1 287 ? 6.807 27.771 21.640 1.00 44.97 287 LEU A N 1
ATOM 2287 C CA . LEU A 1 287 ? 5.382 27.708 21.980 1.00 44.97 287 LEU A CA 1
ATOM 2288 C C . LEU A 1 287 ? 4.823 26.311 21.712 1.00 44.97 287 LEU A C 1
ATOM 2290 O O . LEU A 1 287 ? 4.853 25.834 20.579 1.00 44.97 287 LEU A O 1
ATOM 2294 N N . LYS A 1 288 ? 4.252 25.679 22.752 1.00 43.16 288 LYS A N 1
ATOM 2295 C CA . LYS A 1 288 ? 3.492 24.424 22.625 1.00 43.16 288 LYS A CA 1
ATOM 2296 C C . LYS A 1 288 ? 2.499 24.563 21.467 1.00 43.16 288 LYS A C 1
ATOM 2298 O O . LYS A 1 288 ? 1.629 25.438 21.501 1.00 43.16 288 LYS A O 1
ATOM 2303 N N . MET A 1 289 ? 2.645 23.723 20.438 1.00 45.47 289 MET A N 1
ATOM 2304 C CA . MET A 1 289 ? 1.678 23.656 19.341 1.00 45.47 289 MET A CA 1
ATOM 2305 C C . MET A 1 289 ? 0.272 23.490 19.922 1.00 45.47 289 MET A C 1
ATOM 2307 O O . MET A 1 289 ? 0.061 22.724 20.866 1.00 45.47 289 MET A O 1
ATOM 2311 N N . GLY A 1 290 ? -0.684 24.243 19.372 1.00 43.81 290 GLY A N 1
ATOM 2312 C CA . GLY A 1 290 ? -2.085 24.118 19.752 1.00 43.81 290 GLY A CA 1
ATOM 2313 C C . GLY A 1 290 ? -2.522 22.675 19.537 1.00 43.81 290 GLY A C 1
ATOM 2314 O O . GLY A 1 290 ? -2.338 22.126 18.454 1.00 43.81 290 GLY A O 1
ATOM 2315 N N . ARG A 1 291 ? -3.052 22.049 20.586 1.00 47.28 291 ARG A N 1
ATOM 2316 C CA . ARG A 1 291 ? -3.535 20.671 20.553 1.00 47.28 291 ARG A CA 1
ATOM 2317 C C . ARG A 1 291 ? -4.749 20.629 19.622 1.00 47.28 291 ARG A C 1
ATOM 2319 O O . ARG A 1 291 ? -5.840 21.008 20.033 1.00 47.28 291 ARG A O 1
ATOM 2326 N N . SER A 1 292 ? -4.562 20.231 18.364 1.00 53.47 292 SER A N 1
ATOM 2327 C CA . SER A 1 292 ? -5.683 19.928 17.475 1.00 53.47 292 SER A CA 1
ATOM 2328 C C . SER A 1 292 ? -6.491 18.806 18.124 1.00 53.47 292 SER A C 1
ATOM 2330 O O . SER A 1 292 ? -5.946 17.729 18.385 1.00 53.47 292 SER A O 1
ATOM 2332 N N . VAL A 1 293 ? -7.756 19.066 18.441 1.00 56.94 293 VAL A N 1
ATOM 2333 C CA . VAL A 1 293 ? -8.658 18.039 18.965 1.00 56.94 293 VAL A CA 1
ATOM 2334 C C . VAL A 1 293 ? -8.903 17.046 17.832 1.00 56.94 293 VAL A C 1
ATOM 2336 O O . VAL A 1 293 ? -9.441 17.418 16.795 1.00 56.94 293 VAL A O 1
ATOM 2339 N N . ARG A 1 294 ? -8.441 15.804 18.001 1.00 64.81 29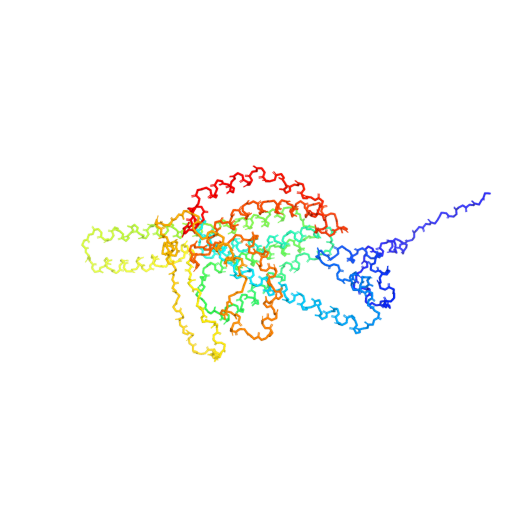4 ARG A N 1
ATOM 2340 C CA . ARG A 1 294 ? -8.725 14.710 17.067 1.00 64.81 294 ARG A CA 1
ATOM 2341 C C . ARG A 1 294 ? -10.062 14.093 17.469 1.00 64.81 294 ARG A C 1
ATOM 2343 O O . ARG A 1 294 ? -10.220 13.724 18.630 1.00 64.81 294 ARG A O 1
ATOM 2350 N N . ILE A 1 295 ? -11.007 14.020 16.536 1.00 72.75 295 ILE A N 1
ATOM 2351 C CA . ILE A 1 295 ? -12.350 13.472 16.759 1.00 72.75 295 ILE A CA 1
ATOM 2352 C C . ILE A 1 295 ? -12.386 12.075 16.137 1.00 72.75 295 ILE A C 1
ATOM 2354 O O . ILE A 1 295 ? -12.014 11.912 14.973 1.00 72.75 295 ILE A O 1
ATOM 2358 N N . SER A 1 296 ? -12.765 11.066 16.922 1.00 79.00 296 SER A N 1
ATOM 2359 C CA . SER A 1 296 ? -12.940 9.697 16.435 1.00 79.00 296 SER A CA 1
ATOM 2360 C C . SER A 1 296 ? -14.266 9.561 15.683 1.00 79.00 296 SER A C 1
ATOM 2362 O O . SER A 1 296 ? -15.278 10.147 16.066 1.00 79.00 296 SER A O 1
ATOM 2364 N N . ILE A 1 297 ? -14.260 8.800 14.589 1.00 80.38 297 ILE A N 1
ATOM 2365 C CA . ILE A 1 297 ? -15.436 8.635 13.727 1.00 80.38 297 ILE A CA 1
ATOM 2366 C C . ILE A 1 297 ? -16.336 7.508 14.243 1.00 80.38 297 ILE A C 1
ATOM 2368 O O . ILE A 1 297 ? -15.887 6.373 14.434 1.00 80.38 297 ILE A O 1
ATOM 2372 N N . ASP A 1 298 ? -17.633 7.794 14.394 1.00 81.94 298 ASP A N 1
ATOM 2373 C CA . ASP A 1 298 ? -18.639 6.760 14.640 1.00 81.94 298 ASP A CA 1
ATOM 2374 C C . ASP A 1 298 ? -18.979 6.015 13.341 1.00 81.94 298 ASP A C 1
ATOM 2376 O O . ASP A 1 298 ? -19.706 6.495 12.470 1.00 81.94 298 ASP A O 1
ATOM 2380 N N . LYS A 1 299 ? -18.477 4.783 13.246 1.00 80.75 299 LYS A N 1
ATOM 2381 C CA . LYS A 1 299 ? -18.646 3.898 12.087 1.00 80.75 299 LYS A CA 1
ATOM 2382 C C . LYS A 1 299 ? -20.103 3.575 11.776 1.00 80.75 299 LYS A C 1
ATOM 2384 O O . LYS A 1 299 ? -20.445 3.379 10.609 1.00 80.75 299 LYS A O 1
ATOM 2389 N N . LYS A 1 300 ? -20.951 3.433 12.803 1.00 83.75 300 LYS A N 1
ATOM 2390 C CA . LYS A 1 300 ? -22.365 3.077 12.604 1.00 83.75 300 LYS A CA 1
ATOM 2391 C C . LYS A 1 300 ? -23.131 4.255 12.023 1.00 83.75 300 LYS A C 1
ATOM 2393 O O . LYS A 1 300 ? -24.009 4.037 11.187 1.00 83.75 300 LYS A O 1
ATOM 2398 N N . ALA A 1 301 ? -22.762 5.469 12.427 1.00 84.94 301 ALA A N 1
ATOM 2399 C CA . ALA A 1 301 ? -23.296 6.691 11.855 1.00 84.94 301 ALA A CA 1
ATOM 2400 C C . ALA A 1 301 ? -22.921 6.794 10.369 1.00 84.94 301 ALA A C 1
ATOM 2402 O O . ALA A 1 301 ? -23.831 6.778 9.542 1.00 84.94 301 ALA A O 1
ATOM 2403 N N . THR A 1 302 ? -21.626 6.755 10.007 1.00 84.88 302 THR A N 1
ATOM 2404 C CA . THR A 1 302 ? -21.168 6.846 8.596 1.00 84.88 302 THR A CA 1
ATOM 2405 C C . THR A 1 302 ? -21.708 5.731 7.697 1.00 84.88 302 THR A C 1
ATOM 2407 O O . THR A 1 302 ? -21.970 5.948 6.512 1.00 84.88 302 THR A O 1
ATOM 2410 N N . ARG A 1 303 ? -21.942 4.534 8.250 1.00 85.50 303 ARG A N 1
ATOM 2411 C CA . ARG A 1 303 ? -22.534 3.400 7.522 1.00 85.50 303 ARG A CA 1
ATOM 2412 C C . ARG A 1 303 ? -23.981 3.646 7.092 1.00 85.50 303 ARG A C 1
ATOM 2414 O O . ARG A 1 303 ? -24.374 3.203 6.015 1.00 85.50 303 ARG A O 1
ATOM 2421 N N . ASN A 1 304 ? -24.774 4.294 7.944 1.00 85.94 304 ASN A N 1
ATOM 2422 C CA . ASN A 1 304 ? -26.225 4.395 7.783 1.00 85.94 304 ASN A CA 1
ATOM 2423 C C . ASN A 1 304 ? -26.708 5.785 7.337 1.00 85.94 304 ASN A C 1
ATOM 2425 O O . ASN A 1 304 ? -27.914 5.957 7.188 1.00 85.94 304 ASN A O 1
ATOM 2429 N N . VAL A 1 305 ? -25.808 6.746 7.082 1.00 85.94 305 VAL A N 1
ATOM 2430 C CA . VAL A 1 305 ? -26.145 8.136 6.692 1.00 85.94 305 VAL A CA 1
ATOM 2431 C C . VAL A 1 305 ? -27.173 8.198 5.562 1.00 85.94 305 VAL A C 1
ATOM 2433 O O . VAL A 1 305 ? -28.126 8.968 5.625 1.00 85.94 305 VAL A O 1
ATOM 2436 N N . LEU A 1 306 ? -26.992 7.368 4.533 1.00 83.94 306 LEU A N 1
ATOM 2437 C CA . LEU A 1 306 ? -27.830 7.353 3.331 1.00 83.94 306 LEU A CA 1
ATOM 2438 C C . LEU A 1 306 ? -28.859 6.214 3.332 1.00 83.94 306 LEU A C 1
ATOM 2440 O O . LEU A 1 306 ? -29.516 5.976 2.318 1.00 83.94 306 LEU A O 1
ATOM 2444 N N . HIS A 1 307 ? -29.011 5.484 4.442 1.00 85.69 307 HIS A N 1
ATOM 2445 C CA . HIS A 1 307 ? -29.906 4.336 4.484 1.00 85.69 307 HIS A CA 1
ATOM 2446 C C . HIS A 1 307 ? -31.370 4.770 4.431 1.00 85.69 307 HIS A C 1
ATOM 2448 O O . HIS A 1 307 ? -31.920 5.270 5.410 1.00 85.69 307 HIS A O 1
ATOM 2454 N N . ASN A 1 308 ? -32.037 4.493 3.311 1.00 87.44 308 ASN A N 1
ATOM 2455 C CA . ASN A 1 308 ? -33.473 4.686 3.189 1.00 87.44 308 ASN A CA 1
ATOM 2456 C C . ASN A 1 308 ? -34.162 3.387 2.758 1.00 87.44 308 ASN A C 1
ATOM 2458 O O . ASN A 1 308 ? -33.942 2.866 1.664 1.00 87.44 308 ASN A O 1
ATOM 2462 N N . ARG A 1 309 ? -35.032 2.858 3.625 1.00 84.88 309 ARG A N 1
ATOM 2463 C CA . ARG A 1 309 ? -35.750 1.604 3.366 1.00 84.88 309 ARG A CA 1
ATOM 2464 C C . ARG A 1 309 ? -36.819 1.737 2.276 1.00 84.88 309 ARG A C 1
ATOM 2466 O O . ARG A 1 309 ? -37.171 0.720 1.687 1.00 84.88 309 ARG A O 1
ATOM 2473 N N . ALA A 1 310 ? -37.291 2.954 1.994 1.00 87.75 310 ALA A N 1
ATOM 2474 C CA . ALA A 1 310 ? -38.305 3.226 0.974 1.00 87.75 310 ALA A CA 1
ATOM 2475 C C . ALA A 1 310 ? -37.759 3.158 -0.464 1.00 87.75 310 ALA A C 1
ATOM 2477 O O . ALA A 1 310 ? -38.526 2.965 -1.405 1.00 87.75 310 ALA A O 1
ATOM 2478 N N . LEU A 1 311 ? -36.442 3.299 -0.648 1.00 86.25 311 LEU A N 1
ATOM 2479 C CA . LEU A 1 311 ? -35.806 3.230 -1.962 1.00 86.25 311 LEU A CA 1
ATOM 2480 C C . LEU A 1 311 ? -35.506 1.776 -2.361 1.00 86.25 311 LEU A C 1
ATOM 2482 O O . LEU A 1 311 ? -35.189 0.917 -1.528 1.00 86.25 311 LEU A O 1
ATOM 2486 N N . GLY A 1 312 ? -35.598 1.505 -3.667 1.00 86.62 312 GLY A N 1
ATOM 2487 C CA . GLY A 1 312 ? -35.228 0.216 -4.251 1.00 86.62 312 GLY A CA 1
ATOM 2488 C C . GLY A 1 312 ? -33.732 -0.084 -4.088 1.00 86.62 312 GLY A C 1
ATOM 2489 O O . GLY A 1 312 ? -32.908 0.821 -4.024 1.00 86.62 312 GLY A O 1
ATOM 2490 N N . ARG A 1 313 ? -33.353 -1.370 -4.072 1.00 84.81 313 ARG A N 1
ATOM 2491 C CA . ARG A 1 313 ? -31.970 -1.825 -3.780 1.00 84.81 313 ARG A CA 1
ATOM 2492 C C . ARG A 1 313 ? -30.895 -1.310 -4.754 1.00 84.81 313 ARG A C 1
ATOM 2494 O O . ARG A 1 313 ? -29.718 -1.372 -4.408 1.00 84.81 313 ARG A O 1
ATOM 2501 N N . ASN A 1 314 ? -31.302 -0.884 -5.953 1.00 89.06 314 ASN A N 1
ATOM 2502 C CA . ASN A 1 314 ? -30.439 -0.418 -7.047 1.00 89.06 314 ASN A CA 1
ATOM 2503 C C . ASN A 1 314 ? -30.671 1.065 -7.384 1.00 89.06 314 ASN A C 1
ATOM 2505 O O . ASN A 1 314 ? -30.330 1.512 -8.481 1.00 89.06 314 ASN A O 1
ATOM 2509 N N . TRP A 1 315 ? -31.313 1.818 -6.491 1.00 88.88 315 TRP A N 1
ATOM 2510 C CA . TRP A 1 315 ? -31.597 3.222 -6.747 1.00 88.88 315 TRP A CA 1
ATOM 2511 C C . TRP A 1 315 ? -30.290 4.006 -6.913 1.00 88.88 315 TRP A C 1
ATOM 2513 O O . TRP A 1 315 ? -29.360 3.859 -6.128 1.00 88.88 315 TRP A O 1
ATOM 2523 N N . GLY A 1 316 ? -30.193 4.800 -7.982 1.00 87.56 316 GLY A N 1
ATOM 2524 C CA . GLY A 1 316 ? -29.000 5.604 -8.253 1.00 87.56 316 GLY A CA 1
ATOM 2525 C C . GLY A 1 316 ? -27.741 4.820 -8.648 1.00 87.56 316 GLY A C 1
ATOM 2526 O O . GLY A 1 316 ? -26.685 5.433 -8.709 1.00 87.56 316 GLY A O 1
ATOM 2527 N N . LEU A 1 317 ? -27.819 3.520 -8.973 1.00 90.19 317 LEU A N 1
ATOM 2528 C CA . LEU A 1 317 ? -26.650 2.659 -9.238 1.00 90.19 317 LEU A CA 1
ATOM 2529 C C . LEU A 1 317 ? -25.598 3.282 -10.178 1.00 90.19 317 LEU A C 1
ATOM 2531 O O . LEU A 1 317 ? -24.428 3.384 -9.819 1.00 90.19 317 LEU A O 1
ATOM 2535 N N . PHE A 1 318 ? -26.007 3.717 -11.374 1.00 90.38 318 PHE A N 1
ATOM 2536 C CA . PHE A 1 318 ? -25.090 4.318 -12.352 1.00 90.38 318 PHE A CA 1
ATOM 2537 C C . PHE A 1 318 ? -24.641 5.724 -11.959 1.00 90.38 318 PHE A C 1
ATOM 2539 O O . PHE A 1 318 ? -23.522 6.123 -12.270 1.00 90.38 318 PHE A O 1
ATOM 2546 N N . LYS A 1 319 ? -25.492 6.472 -11.251 1.00 89.75 319 LYS A N 1
ATOM 2547 C CA . LYS A 1 319 ? -25.138 7.798 -10.742 1.00 89.75 319 LYS A CA 1
ATOM 2548 C C . LYS A 1 319 ? -24.032 7.678 -9.696 1.00 89.75 319 LYS A C 1
ATOM 2550 O O . LYS A 1 319 ? -23.028 8.369 -9.809 1.00 89.75 319 LYS A O 1
ATOM 2555 N N . ASP A 1 320 ? -24.185 6.764 -8.743 1.00 87.06 320 ASP A N 1
ATOM 2556 C CA . ASP A 1 320 ? -23.175 6.465 -7.730 1.00 87.06 320 ASP A CA 1
ATOM 2557 C C . ASP A 1 320 ? -21.882 5.963 -8.380 1.00 87.06 320 ASP A C 1
ATOM 2559 O O . ASP A 1 320 ? -20.799 6.408 -8.011 1.00 87.06 320 ASP A O 1
ATOM 2563 N N . PHE A 1 321 ? -21.973 5.080 -9.381 1.00 89.62 321 PHE A N 1
ATOM 2564 C CA . PHE A 1 321 ? -20.823 4.613 -10.167 1.00 89.62 321 PHE A CA 1
ATOM 2565 C C . PHE A 1 321 ? -20.041 5.754 -10.824 1.00 89.62 321 PHE A C 1
ATOM 2567 O O . PHE A 1 321 ? -18.839 5.882 -10.605 1.00 89.62 321 PHE A O 1
ATOM 2574 N N . LEU A 1 322 ? -20.718 6.622 -11.575 1.00 89.88 322 LEU A N 1
ATOM 2575 C CA . LEU A 1 322 ? -20.074 7.754 -12.242 1.00 89.88 322 LEU A CA 1
ATOM 2576 C C . LEU A 1 322 ? -19.537 8.790 -11.244 1.00 89.88 322 LEU A C 1
ATOM 2578 O O . LEU A 1 322 ? -18.516 9.420 -11.508 1.00 89.88 322 LEU A O 1
ATOM 2582 N N . LEU A 1 323 ? -20.191 8.955 -10.089 1.00 87.44 323 LEU A N 1
ATOM 2583 C CA . LEU A 1 323 ? -19.694 9.809 -9.010 1.00 87.44 323 LEU A CA 1
ATOM 2584 C C . LEU A 1 323 ? -18.425 9.246 -8.364 1.00 87.44 323 LEU A C 1
ATOM 2586 O O . LEU A 1 323 ? -17.536 10.027 -8.042 1.00 87.44 323 LEU A O 1
ATOM 2590 N N . ALA A 1 324 ? -18.312 7.924 -8.211 1.00 85.25 324 ALA A N 1
ATOM 2591 C CA . ALA A 1 324 ? -17.108 7.294 -7.669 1.00 85.25 324 ALA A CA 1
ATOM 2592 C C . ALA A 1 324 ? -15.920 7.353 -8.639 1.00 85.25 324 ALA A C 1
ATOM 2594 O O . ALA A 1 324 ? -14.788 7.521 -8.198 1.00 85.25 324 ALA A O 1
ATOM 2595 N N . LEU A 1 325 ? -16.176 7.283 -9.950 1.00 86.69 325 LEU A N 1
ATOM 2596 C CA . LEU A 1 325 ? -15.141 7.429 -10.977 1.00 86.69 325 LEU A CA 1
ATOM 2597 C C . LEU A 1 325 ? -14.691 8.875 -11.201 1.00 86.69 325 LEU A C 1
ATOM 2599 O O . LEU A 1 325 ? -13.757 9.098 -11.965 1.00 86.69 325 LEU A O 1
ATOM 2603 N N . LYS A 1 326 ? -15.348 9.865 -10.586 1.00 85.94 326 LYS A N 1
ATOM 2604 C CA . LYS A 1 326 ? -15.022 11.280 -10.775 1.00 85.94 326 LYS A CA 1
ATOM 2605 C C . LYS A 1 326 ? -13.673 11.592 -10.106 1.00 85.94 326 LYS A C 1
ATOM 2607 O O . LYS A 1 326 ? -13.623 11.691 -8.880 1.00 85.94 326 LYS A O 1
ATOM 2612 N N . PRO A 1 327 ? -12.594 11.835 -10.875 1.00 80.88 327 PRO A N 1
ATOM 2613 C CA . PRO A 1 327 ? -11.259 12.016 -10.301 1.00 80.88 327 PRO A CA 1
ATOM 2614 C C . PRO A 1 327 ? -11.091 13.391 -9.641 1.00 80.88 327 PRO A C 1
ATOM 2616 O O . PRO A 1 327 ? -10.294 13.546 -8.719 1.00 80.88 327 PRO A O 1
ATOM 2619 N N . LEU A 1 328 ? -11.846 14.398 -10.102 1.00 79.19 328 LEU A N 1
ATOM 2620 C CA . LEU A 1 328 ? -11.704 15.794 -9.689 1.00 79.19 328 LEU A CA 1
ATOM 2621 C C . LEU A 1 328 ? -13.000 16.345 -9.111 1.00 79.19 328 LEU A C 1
ATOM 2623 O O . LEU A 1 328 ? -14.033 16.380 -9.783 1.00 79.19 328 LEU A O 1
ATOM 2627 N N . THR A 1 329 ? -12.939 16.857 -7.883 1.00 82.06 329 THR A N 1
ATOM 2628 C CA . THR A 1 329 ? -14.049 17.618 -7.297 1.00 82.06 329 THR A CA 1
ATOM 2629 C C . THR A 1 329 ? -13.990 19.085 -7.729 1.00 82.06 329 THR A C 1
ATOM 2631 O O . THR A 1 329 ? -12.919 19.676 -7.868 1.00 82.06 329 THR A O 1
ATOM 2634 N N . CYS A 1 330 ? -15.157 19.708 -7.922 1.00 83.12 330 CYS A N 1
ATOM 2635 C CA . CYS A 1 330 ? -15.238 21.115 -8.332 1.00 83.12 330 CYS A CA 1
ATOM 2636 C C . CYS A 1 330 ? -14.601 22.059 -7.298 1.00 83.12 330 CYS A C 1
ATOM 2638 O O . CYS A 1 330 ? -14.078 23.113 -7.652 1.00 83.12 330 CYS A O 1
ATOM 2640 N N . GLU A 1 331 ? -14.621 21.674 -6.021 1.00 83.06 331 GLU A N 1
ATOM 2641 C CA . GLU A 1 331 ? -14.014 22.454 -4.948 1.00 83.06 331 GLU A CA 1
ATOM 2642 C C . GLU A 1 331 ? -12.482 22.459 -5.030 1.00 83.06 331 GLU A C 1
ATOM 2644 O O . GLU A 1 331 ? -11.874 23.525 -4.927 1.00 83.06 331 GLU A O 1
ATOM 2649 N N . GLN A 1 332 ? -11.865 21.296 -5.274 1.00 81.19 332 GLN A N 1
ATOM 2650 C CA . GLN A 1 332 ? -10.416 21.184 -5.472 1.00 81.19 332 GLN A CA 1
ATOM 2651 C 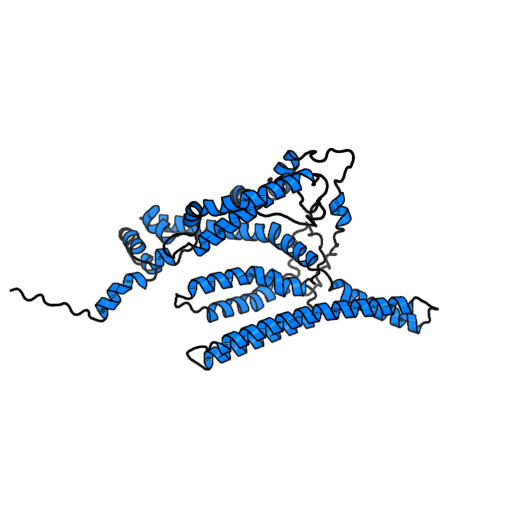C . GLN A 1 332 ? -9.966 21.985 -6.694 1.00 81.19 332 GLN A C 1
ATOM 2653 O O . GLN A 1 332 ? -9.018 22.758 -6.599 1.00 81.19 332 GLN A O 1
ATOM 2658 N N . TRP A 1 333 ? -10.704 21.891 -7.803 1.00 85.81 333 TRP A N 1
ATOM 2659 C CA . TRP A 1 333 ? -10.412 22.659 -9.015 1.00 85.81 333 TRP A CA 1
ATOM 2660 C C . TRP A 1 333 ? -10.435 24.176 -8.779 1.00 85.81 333 TRP A C 1
ATOM 2662 O O . TRP A 1 333 ? -9.569 24.909 -9.262 1.00 85.81 333 TRP A O 1
ATOM 2672 N N . ARG A 1 334 ? -11.415 24.660 -8.003 1.00 86.75 334 ARG A N 1
ATOM 2673 C CA . ARG A 1 334 ? -11.549 26.089 -7.687 1.00 86.75 334 ARG A CA 1
ATOM 2674 C C . ARG A 1 334 ? -10.409 26.598 -6.805 1.00 86.75 334 ARG A C 1
ATOM 2676 O O . ARG A 1 334 ? -10.002 27.742 -6.974 1.00 86.75 334 ARG A O 1
ATOM 2683 N N . LYS A 1 335 ? -9.915 25.767 -5.884 1.00 86.00 335 LYS A N 1
ATOM 2684 C CA . LYS A 1 335 ? -8.805 26.101 -4.977 1.00 86.00 335 LYS A CA 1
ATOM 2685 C C . LYS A 1 335 ? -7.429 26.012 -5.650 1.00 86.00 335 LYS A C 1
ATOM 2687 O O . LYS A 1 335 ? -6.503 26.645 -5.161 1.00 86.00 335 LYS A O 1
ATOM 2692 N N . ALA A 1 336 ? -7.309 25.251 -6.738 1.00 84.88 336 ALA A N 1
ATOM 2693 C CA . ALA A 1 336 ? -6.033 24.961 -7.378 1.00 84.88 336 ALA A CA 1
ATOM 2694 C C . ALA A 1 336 ? -5.507 26.100 -8.266 1.00 84.88 336 ALA A C 1
ATOM 2696 O O . ALA A 1 336 ? -6.267 26.721 -9.025 1.00 84.88 336 ALA A O 1
ATOM 2697 N N . ASN A 1 337 ? -4.188 26.300 -8.224 1.00 90.44 337 ASN A N 1
ATOM 2698 C CA . ASN A 1 337 ? -3.443 27.188 -9.122 1.00 90.44 337 ASN A CA 1
ATOM 2699 C C . ASN A 1 337 ? -3.359 26.613 -10.549 1.00 90.44 337 ASN A C 1
ATOM 2701 O O . ASN A 1 337 ? -3.603 25.432 -10.768 1.00 90.44 337 ASN A O 1
ATOM 2705 N N . ILE A 1 338 ? -2.970 27.423 -11.542 1.00 88.88 338 ILE A N 1
ATOM 2706 C CA . ILE A 1 338 ? -2.876 26.983 -12.954 1.00 88.88 338 ILE A CA 1
ATOM 2707 C C . ILE A 1 338 ? -1.950 25.769 -13.119 1.00 88.88 338 ILE A C 1
ATOM 2709 O O . ILE A 1 338 ? -2.299 24.820 -13.816 1.00 88.88 338 ILE A O 1
ATOM 2713 N N . ILE A 1 339 ? -0.804 25.780 -12.438 1.00 85.50 339 ILE A N 1
ATOM 2714 C CA . ILE A 1 339 ? 0.164 24.678 -12.470 1.00 85.50 339 ILE A CA 1
ATOM 2715 C C . ILE A 1 339 ? -0.444 23.415 -11.843 1.00 85.50 339 ILE A C 1
ATOM 2717 O O . ILE A 1 339 ? -0.425 22.351 -12.449 1.00 85.50 339 ILE A O 1
ATOM 2721 N N . GLU A 1 340 ? -1.065 23.536 -10.669 1.00 81.56 340 GLU A N 1
ATOM 2722 C CA . GLU A 1 340 ? -1.739 22.416 -9.996 1.00 81.56 340 GLU A CA 1
ATOM 2723 C C . GLU A 1 340 ? -2.886 21.845 -10.835 1.00 81.56 340 GLU A C 1
ATOM 2725 O O . GLU A 1 340 ? -3.087 20.635 -10.859 1.00 81.56 340 GLU A O 1
ATOM 2730 N N . ARG A 1 341 ? -3.617 22.693 -11.567 1.00 88.12 341 ARG A N 1
ATOM 2731 C CA . ARG A 1 341 ? -4.648 22.249 -12.511 1.00 88.12 341 ARG A CA 1
ATOM 2732 C C . ARG A 1 341 ? -4.053 21.439 -13.655 1.00 88.12 341 ARG A C 1
ATOM 2734 O O . ARG A 1 341 ? -4.651 20.436 -14.028 1.00 88.12 341 ARG A O 1
ATOM 2741 N N . ALA A 1 342 ? -2.901 21.843 -14.191 1.00 87.12 342 ALA A N 1
ATOM 2742 C CA . ALA A 1 342 ? -2.210 21.077 -15.224 1.00 87.12 342 ALA A CA 1
ATOM 2743 C C . ALA A 1 342 ? -1.812 19.684 -14.704 1.00 87.12 342 ALA A C 1
ATOM 2745 O O . ALA A 1 342 ? -2.183 18.690 -15.321 1.00 87.12 342 ALA A O 1
ATOM 2746 N N . PHE A 1 343 ? -1.193 19.607 -13.520 1.00 84.44 343 PHE A N 1
ATOM 2747 C CA . PHE A 1 343 ? -0.872 18.340 -12.842 1.00 84.44 343 PHE A CA 1
ATOM 2748 C C . PHE A 1 343 ? -2.119 17.468 -12.620 1.00 84.44 343 PHE A C 1
ATOM 2750 O O . PHE A 1 343 ? -2.146 16.284 -12.956 1.00 84.44 343 PHE A O 1
ATOM 2757 N N . MET A 1 344 ? -3.200 18.066 -12.113 1.00 85.69 344 MET A N 1
ATOM 2758 C CA . MET A 1 344 ? -4.473 17.376 -11.904 1.00 85.69 344 MET A CA 1
ATOM 2759 C C . MET A 1 344 ? -5.037 16.789 -13.200 1.00 85.69 344 MET A C 1
ATOM 2761 O O . MET A 1 344 ? -5.520 15.661 -13.176 1.00 85.69 344 MET A O 1
ATOM 2765 N N . LEU A 1 345 ? -4.976 17.525 -14.318 1.00 89.62 345 LEU A N 1
ATOM 2766 C CA . LEU A 1 345 ? -5.442 17.049 -15.624 1.00 89.62 345 LEU A CA 1
ATOM 2767 C C . LEU A 1 345 ? -4.613 15.861 -16.126 1.00 89.62 345 LEU A C 1
ATOM 2769 O O . LEU A 1 345 ? -5.195 14.877 -16.581 1.00 89.62 345 LEU A O 1
ATOM 2773 N N . THR A 1 346 ? -3.285 15.918 -15.999 1.00 86.75 346 THR A N 1
ATOM 2774 C CA . THR A 1 346 ? -2.381 14.823 -16.393 1.00 86.75 346 THR A CA 1
ATOM 2775 C C . THR A 1 346 ? -2.658 13.540 -15.603 1.00 86.75 346 THR A C 1
ATOM 2777 O O . THR A 1 346 ? -2.558 12.438 -16.140 1.00 86.75 346 THR A O 1
ATOM 2780 N N . GLN A 1 347 ? -3.067 13.666 -14.339 1.00 86.50 347 GLN A N 1
ATOM 2781 C CA . GLN A 1 347 ? -3.309 12.533 -13.441 1.00 86.50 347 GLN A CA 1
ATOM 2782 C C . GLN A 1 347 ? -4.688 11.887 -13.599 1.00 86.50 347 GLN A C 1
ATOM 2784 O O . GLN A 1 347 ? -4.863 10.744 -13.178 1.00 86.50 347 GLN A O 1
ATOM 2789 N N . ILE A 1 348 ? -5.660 12.564 -14.225 1.00 89.94 348 ILE A N 1
ATOM 2790 C CA . ILE A 1 348 ? -7.017 12.041 -14.469 1.00 89.94 348 ILE A CA 1
ATOM 2791 C C . ILE A 1 348 ? -7.029 10.587 -14.970 1.00 89.94 348 ILE A C 1
ATOM 2793 O O . ILE A 1 348 ? -7.681 9.766 -14.320 1.00 89.94 348 ILE A O 1
ATOM 2797 N N . PRO A 1 349 ? -6.357 10.232 -16.087 1.00 90.00 349 PRO A N 1
ATOM 2798 C CA . PRO A 1 349 ? -6.440 8.878 -16.631 1.00 90.00 349 PRO A CA 1
ATOM 2799 C C . PRO A 1 349 ? -5.907 7.837 -15.646 1.00 90.00 349 PRO A C 1
ATOM 2801 O O . PRO A 1 349 ? -6.526 6.789 -15.458 1.00 90.00 349 PRO A O 1
ATOM 2804 N N . ALA A 1 350 ? -4.805 8.151 -14.964 1.00 88.69 350 ALA A N 1
ATOM 2805 C CA . ALA A 1 350 ? -4.209 7.264 -13.978 1.00 88.69 350 ALA A CA 1
ATOM 2806 C C . ALA A 1 350 ? -5.112 7.089 -12.748 1.00 88.69 350 ALA A C 1
ATOM 2808 O O . ALA A 1 350 ? -5.333 5.966 -12.307 1.00 88.69 350 ALA A O 1
ATOM 2809 N N . VAL A 1 351 ? -5.704 8.170 -12.229 1.00 89.12 351 VAL A N 1
ATOM 2810 C CA . VAL A 1 351 ? -6.611 8.121 -11.070 1.00 89.12 351 VAL A CA 1
ATOM 2811 C C . VAL A 1 351 ? -7.892 7.350 -11.389 1.00 89.12 351 VAL A C 1
ATOM 2813 O O . VAL A 1 351 ? -8.348 6.575 -10.549 1.00 89.12 351 VAL A O 1
ATOM 2816 N N . ILE A 1 352 ? -8.457 7.509 -12.591 1.00 90.75 352 ILE A N 1
ATOM 2817 C CA . ILE A 1 352 ? -9.621 6.725 -13.036 1.00 90.75 352 ILE A CA 1
ATOM 2818 C C . ILE A 1 352 ? -9.265 5.236 -13.089 1.00 90.75 352 ILE A C 1
ATOM 2820 O O . ILE A 1 352 ? -10.010 4.409 -12.564 1.00 90.75 352 ILE A O 1
ATOM 2824 N N . LEU A 1 353 ? -8.112 4.891 -13.669 1.00 89.44 353 LEU A N 1
ATOM 2825 C CA . LEU A 1 353 ? -7.648 3.507 -13.740 1.00 89.44 353 LEU A CA 1
ATOM 2826 C C . LEU A 1 353 ? -7.416 2.918 -12.339 1.00 89.44 353 LEU A C 1
ATOM 2828 O O . LEU A 1 353 ? -7.879 1.814 -12.052 1.00 89.44 353 LEU A O 1
ATOM 2832 N N . CYS A 1 354 ? -6.797 3.679 -11.433 1.00 88.75 354 CYS A N 1
ATOM 2833 C CA . CYS A 1 354 ? -6.646 3.296 -10.031 1.00 88.75 354 CYS A CA 1
ATOM 2834 C C . CYS A 1 354 ? -7.996 3.128 -9.322 1.00 88.75 354 CYS A C 1
ATOM 2836 O O . CYS A 1 354 ? -8.140 2.196 -8.545 1.00 88.75 354 CYS A O 1
ATOM 2838 N N . SER A 1 355 ? -8.989 3.978 -9.593 1.00 88.44 355 SER A N 1
ATOM 2839 C CA . SER A 1 355 ? -10.328 3.872 -8.998 1.00 88.44 355 SER A CA 1
ATOM 2840 C C . SER A 1 355 ? -11.065 2.607 -9.456 1.00 88.44 355 SER A C 1
ATOM 2842 O O . SER A 1 355 ? -11.716 1.938 -8.656 1.00 88.44 355 SER A O 1
ATOM 2844 N N . ILE A 1 356 ? -10.919 2.225 -10.730 1.00 89.75 356 ILE A N 1
ATOM 2845 C CA . ILE A 1 356 ? -11.493 0.982 -11.267 1.00 89.75 356 ILE A CA 1
ATOM 2846 C C . ILE A 1 356 ? -10.808 -0.248 -10.669 1.00 89.75 356 ILE A C 1
ATOM 2848 O O . ILE A 1 356 ? -11.475 -1.253 -10.442 1.00 89.75 356 ILE A O 1
ATOM 2852 N N . TYR A 1 357 ? -9.505 -0.173 -10.402 1.00 86.75 357 TYR A N 1
ATOM 2853 C CA . TYR A 1 357 ? -8.712 -1.309 -9.937 1.00 86.75 357 TYR A CA 1
ATOM 2854 C C . TYR A 1 357 ? -8.720 -1.484 -8.411 1.00 86.75 357 TYR A C 1
ATOM 2856 O O . TYR A 1 357 ? -8.898 -2.585 -7.894 1.00 86.75 357 TYR A O 1
ATOM 2864 N N . ILE A 1 358 ? -8.526 -0.406 -7.656 1.00 88.25 358 ILE A N 1
ATOM 2865 C CA . ILE A 1 358 ? -8.254 -0.480 -6.222 1.00 88.25 358 ILE A CA 1
ATOM 2866 C C . ILE A 1 358 ? -9.569 -0.364 -5.437 1.00 88.25 358 ILE A C 1
ATOM 2868 O O . ILE A 1 358 ? -10.195 0.700 -5.453 1.00 88.25 358 ILE A O 1
ATOM 2872 N N . PRO A 1 359 ? -9.994 -1.419 -4.714 1.00 87.19 359 PRO A N 1
ATOM 2873 C CA . PRO A 1 359 ? -11.159 -1.337 -3.851 1.00 87.19 359 PRO A CA 1
ATOM 2874 C C . PRO A 1 359 ? -10.862 -0.401 -2.684 1.00 87.19 359 PRO A C 1
ATOM 2876 O O . PRO A 1 359 ? -9.850 -0.538 -1.995 1.00 87.19 359 PRO A O 1
ATOM 2879 N N . LEU A 1 360 ? -11.758 0.557 -2.461 1.00 86.31 360 LEU A N 1
ATOM 2880 C CA . LEU A 1 360 ? -11.638 1.528 -1.384 1.00 86.31 360 LEU A CA 1
ATOM 2881 C C . LEU A 1 360 ? -12.541 1.124 -0.218 1.00 86.31 360 LEU A C 1
ATOM 2883 O O . LEU A 1 360 ? -13.748 0.964 -0.388 1.00 86.31 360 LEU A O 1
ATOM 2887 N N . VAL A 1 361 ? -11.945 0.997 0.966 1.00 85.50 361 VAL A N 1
ATOM 2888 C CA . VAL A 1 361 ? -12.659 0.900 2.243 1.00 85.50 361 VAL A CA 1
ATOM 2889 C C . VAL A 1 361 ? -12.135 2.023 3.122 1.00 85.50 361 VAL A C 1
ATOM 2891 O O . VAL A 1 361 ? -11.026 1.945 3.650 1.00 85.50 361 VAL A O 1
ATOM 2894 N N . ASP A 1 362 ? -12.915 3.091 3.235 1.00 85.75 362 ASP A N 1
ATOM 2895 C CA . ASP A 1 362 ? -12.552 4.259 4.029 1.00 85.75 362 ASP A CA 1
ATOM 2896 C C . ASP A 1 362 ? -13.716 4.654 4.932 1.00 85.75 362 ASP A C 1
ATOM 2898 O O . ASP A 1 362 ? -14.724 5.185 4.473 1.00 85.75 362 ASP A O 1
ATOM 2902 N N . TYR A 1 363 ? -13.577 4.401 6.235 1.00 84.56 363 TYR A N 1
ATOM 2903 C CA . TYR A 1 363 ? -14.610 4.726 7.220 1.00 84.56 363 TYR A CA 1
ATOM 2904 C C . TYR A 1 363 ? -14.782 6.234 7.448 1.00 84.56 363 TYR A C 1
ATOM 2906 O O . TYR A 1 363 ? -15.750 6.622 8.102 1.00 84.56 363 TYR A O 1
ATOM 2914 N N . GLU A 1 364 ? -13.861 7.063 6.938 1.00 82.88 364 GLU A N 1
ATOM 2915 C CA . GLU A 1 364 ? -13.995 8.524 6.909 1.00 82.88 364 GLU A CA 1
ATOM 2916 C C . GLU A 1 364 ? -15.057 8.965 5.885 1.00 82.88 364 GLU A C 1
ATOM 2918 O O . GLU A 1 364 ? -15.645 10.033 6.032 1.00 82.88 364 GLU A O 1
ATOM 2923 N N . LEU A 1 365 ? -15.330 8.141 4.865 1.00 84.56 365 LEU A N 1
ATOM 2924 C CA . LEU A 1 365 ? -16.316 8.426 3.826 1.00 84.56 365 LEU A CA 1
ATOM 2925 C C . LEU A 1 365 ? -17.703 7.872 4.172 1.00 84.56 365 LEU A C 1
ATOM 2927 O O . LEU A 1 365 ? -17.858 6.832 4.825 1.00 84.56 365 LEU A O 1
ATOM 2931 N N . ASP A 1 366 ? -18.731 8.526 3.629 1.00 83.88 366 ASP A N 1
ATOM 2932 C CA . ASP A 1 366 ? -20.103 8.022 3.658 1.00 83.88 366 ASP A CA 1
ATOM 2933 C C . ASP A 1 366 ? -20.179 6.617 3.046 1.00 83.88 366 ASP A C 1
ATOM 2935 O O . ASP A 1 366 ? -19.523 6.312 2.043 1.00 83.88 366 ASP A O 1
ATOM 2939 N N . LYS A 1 367 ? -20.988 5.738 3.653 1.00 85.31 367 LYS A N 1
ATOM 2940 C CA . LYS A 1 367 ? -21.114 4.321 3.255 1.00 85.31 367 LYS A CA 1
ATOM 2941 C C . LYS A 1 367 ? -19.779 3.556 3.268 1.00 85.31 367 LYS A C 1
ATOM 2943 O O . LYS A 1 367 ? -19.686 2.503 2.645 1.00 85.31 367 LYS A O 1
ATOM 2948 N N . HIS A 1 368 ? -18.758 4.076 3.950 1.00 86.50 368 HIS A N 1
ATOM 2949 C CA . HIS A 1 368 ? -17.385 3.555 3.970 1.00 86.50 368 HIS A CA 1
ATOM 2950 C C . HIS A 1 368 ? -16.699 3.513 2.591 1.00 86.50 368 HIS A C 1
ATOM 2952 O O . HIS A 1 368 ? -15.793 2.712 2.369 1.00 86.50 368 HIS A O 1
ATOM 2958 N N . GLY A 1 369 ? -17.141 4.355 1.647 1.00 84.75 369 GLY A N 1
ATOM 2959 C CA . GLY A 1 369 ? -16.672 4.328 0.255 1.00 84.75 369 GLY A CA 1
ATOM 2960 C C . GLY A 1 369 ? -17.360 3.272 -0.620 1.00 84.75 369 GLY A C 1
ATOM 2961 O O . GLY A 1 369 ? -16.970 3.071 -1.770 1.00 84.75 369 GLY A O 1
ATOM 2962 N N . TRP A 1 370 ? -18.407 2.611 -0.113 1.00 89.12 370 TRP A N 1
ATOM 2963 C CA . TRP A 1 370 ? -19.109 1.555 -0.836 1.00 89.12 370 TRP A CA 1
ATOM 2964 C C . TRP A 1 370 ? -19.750 2.042 -2.130 1.00 89.12 370 TRP A C 1
ATOM 2966 O O . TRP A 1 370 ? -20.649 2.892 -2.140 1.00 89.12 370 TRP A O 1
ATOM 2976 N N . ASN A 1 371 ? -19.368 1.379 -3.218 1.00 90.75 371 ASN A N 1
ATOM 2977 C CA . ASN A 1 371 ? -20.043 1.472 -4.494 1.00 90.75 371 ASN A CA 1
ATOM 2978 C C . ASN A 1 371 ? -20.320 0.076 -5.044 1.00 90.75 371 ASN A C 1
ATOM 2980 O O . ASN A 1 371 ? -19.410 -0.693 -5.349 1.00 90.75 371 ASN A O 1
ATOM 2984 N N . LYS A 1 372 ? -21.607 -0.237 -5.194 1.00 90.44 372 LYS A N 1
ATOM 2985 C CA . LYS A 1 372 ? -22.071 -1.562 -5.595 1.00 90.44 372 LYS A CA 1
ATOM 2986 C C . LYS A 1 372 ? -21.502 -2.008 -6.944 1.00 90.44 372 LYS A C 1
ATOM 2988 O O . LYS A 1 372 ? -20.976 -3.113 -7.029 1.00 90.44 372 LYS A O 1
ATOM 2993 N N . LEU A 1 373 ? -21.618 -1.182 -7.987 1.00 91.06 373 LEU A N 1
ATOM 2994 C CA . LEU A 1 373 ? -21.195 -1.572 -9.337 1.00 91.06 373 LEU A CA 1
ATOM 2995 C C . LEU A 1 373 ? -19.669 -1.649 -9.435 1.00 91.06 373 LEU A C 1
ATOM 2997 O O . LEU A 1 373 ? -19.140 -2.621 -9.968 1.00 91.06 373 LEU A O 1
ATOM 3001 N N . LEU A 1 374 ? -18.979 -0.662 -8.860 1.00 91.69 374 LEU A N 1
ATOM 3002 C CA . LEU A 1 374 ? -17.519 -0.598 -8.861 1.00 91.69 374 LEU A CA 1
ATOM 3003 C C . LEU A 1 374 ? -16.902 -1.815 -8.159 1.00 91.69 374 LEU A C 1
ATOM 3005 O O . LEU A 1 374 ? -16.054 -2.489 -8.735 1.00 91.69 374 LEU A O 1
ATOM 3009 N N . ASN A 1 375 ? -17.402 -2.166 -6.971 1.00 91.25 375 ASN A N 1
ATOM 3010 C CA . ASN A 1 375 ? -16.902 -3.324 -6.233 1.00 91.25 375 ASN A CA 1
ATOM 3011 C C . ASN A 1 375 ? -17.185 -4.643 -6.973 1.00 91.25 375 ASN A C 1
ATOM 3013 O O . ASN A 1 375 ? -16.355 -5.546 -6.938 1.00 91.25 375 ASN A O 1
ATOM 3017 N N . CYS A 1 376 ? -18.317 -4.774 -7.682 1.00 90.94 376 CYS A N 1
ATOM 3018 C CA . CYS A 1 376 ? -18.588 -5.966 -8.504 1.00 90.94 376 CYS A CA 1
ATOM 3019 C C . CYS A 1 376 ? -17.572 -6.119 -9.642 1.00 90.94 376 CYS A C 1
ATOM 3021 O O . CYS A 1 376 ? -17.102 -7.226 -9.897 1.00 90.94 376 CYS A O 1
ATOM 3023 N N . ILE A 1 377 ? -17.210 -5.009 -10.289 1.00 91.00 377 ILE A N 1
ATOM 3024 C CA . ILE A 1 377 ? -16.184 -4.986 -11.334 1.00 91.00 377 ILE A CA 1
ATOM 3025 C C . ILE A 1 377 ? -14.814 -5.354 -10.745 1.00 91.00 377 ILE A C 1
ATOM 3027 O O . ILE A 1 377 ? -14.115 -6.189 -11.309 1.00 91.00 377 ILE A O 1
ATOM 3031 N N . GLN A 1 378 ? -14.457 -4.808 -9.583 1.00 92.06 378 GLN A N 1
ATOM 3032 C CA . GLN A 1 378 ? -13.179 -5.079 -8.911 1.00 92.06 378 GLN A CA 1
ATOM 3033 C C . GLN A 1 378 ? -13.029 -6.536 -8.462 1.00 92.06 378 GLN A C 1
ATOM 3035 O O . GLN A 1 378 ? -11.966 -7.126 -8.645 1.00 92.06 378 GLN A O 1
ATOM 3040 N N . VAL A 1 379 ? -14.091 -7.152 -7.927 1.00 90.94 379 VAL A N 1
ATOM 3041 C CA . VAL A 1 379 ? -14.092 -8.582 -7.559 1.00 90.94 379 VAL A CA 1
ATOM 3042 C C . VAL A 1 379 ? -13.790 -9.471 -8.769 1.00 90.94 379 VAL A C 1
ATOM 3044 O O . VAL A 1 379 ? -13.137 -10.503 -8.626 1.00 90.94 379 VAL A O 1
ATOM 3047 N N . MET A 1 380 ? -14.223 -9.056 -9.961 1.00 89.56 380 MET A N 1
ATOM 3048 C CA . MET A 1 380 ? -13.936 -9.755 -11.211 1.00 89.56 380 MET A CA 1
ATOM 3049 C C . MET A 1 380 ? -12.526 -9.454 -11.746 1.00 89.56 380 MET A C 1
ATOM 3051 O O . MET A 1 380 ? -11.802 -10.381 -12.104 1.00 89.56 380 MET A O 1
ATOM 3055 N N . LEU A 1 381 ? -12.129 -8.177 -11.799 1.00 89.31 381 LEU A N 1
ATOM 3056 C CA . LEU A 1 381 ? -10.883 -7.727 -12.431 1.00 89.31 381 LEU A CA 1
ATOM 3057 C C . LEU A 1 381 ? -9.630 -8.032 -11.604 1.00 89.31 381 LEU A C 1
ATOM 3059 O O . LEU A 1 381 ? -8.606 -8.404 -12.173 1.00 89.31 381 LEU A O 1
ATOM 3063 N N . ASN A 1 382 ? -9.680 -7.886 -10.280 1.00 89.81 382 ASN A N 1
ATOM 3064 C CA . ASN A 1 382 ? -8.464 -7.901 -9.464 1.00 89.81 382 ASN A CA 1
ATOM 3065 C C . ASN A 1 382 ? -7.750 -9.256 -9.462 1.00 89.81 382 ASN A C 1
ATOM 3067 O O . ASN A 1 382 ? -6.538 -9.266 -9.694 1.00 89.81 382 ASN A O 1
ATOM 3071 N N . PRO A 1 383 ? -8.436 -10.401 -9.269 1.00 89.75 383 PRO A N 1
ATOM 3072 C CA . PRO A 1 383 ? -7.784 -11.705 -9.355 1.00 89.75 383 PRO A CA 1
ATOM 3073 C C . PRO A 1 383 ? -7.231 -11.983 -10.756 1.00 89.75 383 PRO A C 1
ATOM 3075 O O . PRO A 1 383 ? -6.109 -12.467 -10.878 1.00 89.75 383 PRO A O 1
ATOM 3078 N N . ALA A 1 384 ? -7.976 -11.615 -11.804 1.00 87.94 384 ALA A N 1
ATOM 3079 C CA . ALA A 1 384 ? -7.570 -11.810 -13.193 1.00 87.94 384 ALA A CA 1
ATOM 3080 C C . ALA A 1 384 ? -6.263 -11.062 -13.511 1.00 87.94 384 ALA A C 1
ATOM 3082 O O . ALA A 1 384 ? -5.303 -11.651 -14.011 1.00 87.94 384 ALA A O 1
ATOM 3083 N N . LEU A 1 385 ? -6.200 -9.779 -13.149 1.00 85.31 385 LEU A N 1
ATOM 3084 C CA . LEU A 1 385 ? -5.025 -8.935 -13.358 1.00 85.31 385 LEU A CA 1
ATOM 3085 C C . LEU A 1 385 ? -3.849 -9.343 -12.463 1.00 85.31 385 LEU A C 1
ATOM 3087 O O . LEU A 1 385 ? -2.714 -9.354 -12.929 1.00 85.31 385 LEU A O 1
ATOM 3091 N N . SER A 1 386 ? -4.107 -9.727 -11.210 1.00 84.88 386 SER A N 1
ATOM 3092 C CA . SER A 1 386 ? -3.054 -10.165 -10.283 1.00 84.88 386 SER A CA 1
ATOM 3093 C C . SER A 1 386 ? -2.387 -11.454 -10.759 1.00 84.88 386 SER A C 1
ATOM 3095 O O . SER A 1 386 ? -1.163 -11.547 -10.753 1.00 84.88 386 SER A O 1
ATOM 3097 N N . ILE A 1 387 ? -3.169 -12.436 -11.224 1.00 85.75 387 ILE A N 1
ATOM 3098 C CA . ILE A 1 387 ? -2.637 -13.690 -11.775 1.00 85.75 387 ILE A CA 1
ATOM 3099 C C . ILE A 1 387 ? -1.810 -13.409 -13.030 1.00 85.75 387 ILE A C 1
ATOM 3101 O O . ILE A 1 387 ? -0.697 -13.919 -13.144 1.00 85.75 387 ILE A O 1
ATOM 3105 N N . MET A 1 388 ? -2.321 -12.568 -13.934 1.00 84.25 388 MET A N 1
ATOM 3106 C CA . MET A 1 388 ? -1.600 -12.165 -15.142 1.00 84.25 388 MET A CA 1
ATOM 3107 C C . MET A 1 388 ? -0.280 -11.463 -14.808 1.00 84.25 388 MET A C 1
ATOM 3109 O O . MET A 1 388 ? 0.752 -11.816 -15.367 1.00 84.25 388 MET A O 1
ATOM 3113 N N . ALA A 1 389 ? -0.286 -10.514 -13.869 1.00 78.75 389 ALA A N 1
ATOM 3114 C CA . ALA A 1 389 ? 0.910 -9.780 -13.466 1.00 78.75 389 ALA A CA 1
ATOM 3115 C C . ALA A 1 389 ? 1.953 -10.693 -12.802 1.00 78.75 389 ALA A C 1
ATOM 3117 O O . ALA A 1 389 ? 3.130 -10.628 -13.147 1.00 78.75 389 ALA A O 1
ATOM 3118 N N . ILE A 1 390 ? 1.536 -11.584 -11.894 1.00 79.00 390 ILE A N 1
ATOM 3119 C CA . ILE A 1 390 ? 2.439 -12.542 -11.236 1.00 79.00 390 ILE A CA 1
ATOM 3120 C C . ILE A 1 390 ? 3.030 -13.516 -12.260 1.00 79.00 390 ILE A C 1
ATOM 3122 O O . ILE A 1 390 ? 4.226 -13.798 -12.220 1.00 79.00 390 ILE A O 1
ATOM 3126 N N . LYS A 1 391 ? 2.219 -14.021 -13.198 1.00 79.25 391 LYS A N 1
ATOM 3127 C CA . LYS A 1 391 ? 2.699 -14.903 -14.269 1.00 79.25 391 LYS A CA 1
ATOM 3128 C C . LYS A 1 391 ? 3.672 -14.195 -15.197 1.00 79.25 391 LYS A C 1
ATOM 3130 O O . LYS A 1 391 ? 4.744 -14.737 -15.436 1.00 79.25 391 LYS A O 1
ATOM 3135 N N . ALA A 1 392 ? 3.354 -12.978 -15.629 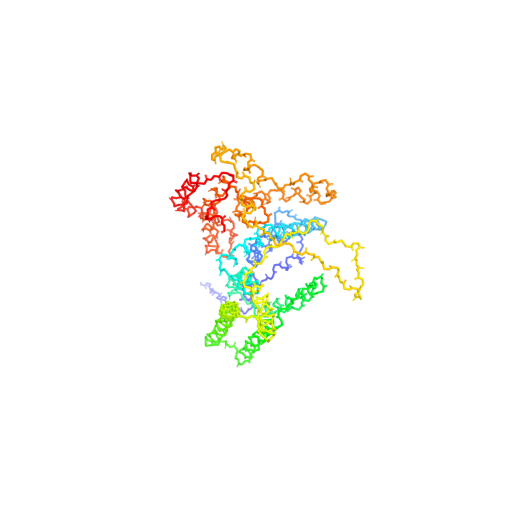1.00 74.38 392 ALA A N 1
ATOM 3136 C CA . ALA A 1 392 ? 4.252 -12.163 -16.437 1.00 74.38 392 ALA A CA 1
ATOM 3137 C C . ALA A 1 392 ? 5.585 -11.906 -15.714 1.00 74.38 392 ALA A C 1
ATOM 3139 O O . ALA A 1 392 ? 6.643 -12.036 -16.321 1.00 74.38 392 ALA A O 1
ATOM 3140 N N . LEU A 1 393 ? 5.553 -11.634 -14.405 1.00 69.12 393 LEU A N 1
ATOM 3141 C CA . LEU A 1 393 ? 6.760 -11.432 -13.602 1.00 69.12 393 LEU A CA 1
ATOM 3142 C C . LEU A 1 393 ? 7.613 -12.708 -13.487 1.00 69.12 393 LEU A C 1
ATOM 3144 O O . LEU A 1 393 ? 8.832 -12.636 -13.599 1.00 69.12 393 LEU A O 1
ATOM 3148 N N . LEU A 1 394 ? 6.987 -13.873 -13.291 1.00 71.12 394 LEU A N 1
ATOM 3149 C CA . LEU A 1 394 ? 7.682 -15.165 -13.205 1.00 71.12 394 LEU A CA 1
ATOM 3150 C C . LEU A 1 394 ? 8.211 -15.654 -14.564 1.00 71.12 394 LEU A C 1
ATOM 3152 O O . LEU A 1 394 ? 9.233 -16.336 -14.619 1.00 71.12 394 LEU A O 1
ATOM 3156 N N . SER A 1 395 ? 7.496 -15.340 -15.645 1.00 66.88 395 SER A N 1
ATOM 3157 C CA . SER A 1 395 ? 7.802 -15.754 -17.021 1.00 66.88 395 SER A CA 1
ATOM 3158 C C . SER A 1 395 ? 8.837 -14.837 -17.684 1.00 66.88 395 SER A C 1
ATOM 3160 O O . SER A 1 395 ? 9.574 -15.274 -18.568 1.00 66.88 395 SER A O 1
ATOM 3162 N N . SER A 1 396 ? 8.949 -13.585 -17.216 1.00 61.03 396 SER A N 1
ATOM 3163 C CA . SER A 1 396 ? 9.888 -12.577 -17.714 1.00 61.03 396 SER A CA 1
ATOM 3164 C C . SER A 1 396 ? 11.343 -13.034 -17.572 1.00 61.03 396 SER A C 1
ATOM 3166 O O . SER A 1 396 ? 12.029 -12.772 -16.583 1.00 61.03 396 SER A O 1
ATOM 3168 N N . ARG A 1 397 ? 11.855 -13.695 -18.612 1.00 55.56 397 ARG A N 1
ATOM 3169 C CA . ARG A 1 397 ? 13.289 -13.913 -18.813 1.00 55.56 397 ARG A CA 1
ATOM 3170 C C . ARG A 1 397 ? 13.915 -12.562 -19.150 1.00 55.56 397 ARG A C 1
ATOM 3172 O O . ARG A 1 397 ? 13.349 -11.807 -19.931 1.00 55.56 397 ARG A O 1
ATOM 3179 N N . GLY A 1 398 ? 15.071 -12.264 -18.551 1.00 53.34 398 GLY A N 1
ATOM 3180 C CA . GLY A 1 398 ? 15.678 -10.923 -18.447 1.00 53.34 398 GLY A CA 1
ATOM 3181 C C . GLY A 1 398 ? 16.017 -10.156 -19.737 1.00 53.34 398 GLY A C 1
ATOM 3182 O O . GLY A 1 398 ? 16.810 -9.228 -19.679 1.00 53.34 398 GLY A O 1
ATOM 3183 N N . THR A 1 399 ? 15.472 -10.524 -20.892 1.00 50.78 399 THR A N 1
ATOM 3184 C CA . THR A 1 399 ? 15.606 -9.809 -22.167 1.00 50.78 399 THR A CA 1
ATOM 3185 C C . THR A 1 399 ? 14.302 -9.161 -22.646 1.00 50.78 399 THR A C 1
ATOM 3187 O O . THR A 1 399 ? 14.351 -8.354 -23.570 1.00 50.78 399 THR A O 1
ATOM 3190 N N . SER A 1 400 ? 13.146 -9.499 -22.059 1.00 56.69 400 SER A N 1
ATOM 3191 C CA . SER A 1 400 ? 11.835 -8.939 -22.424 1.00 56.69 400 SER A CA 1
ATOM 3192 C C . SER A 1 400 ? 11.260 -8.080 -21.301 1.00 56.69 400 SER A C 1
ATOM 3194 O O . SER A 1 400 ? 11.327 -8.459 -20.135 1.00 56.69 400 SER A O 1
ATOM 3196 N N . LEU A 1 401 ? 10.643 -6.952 -21.652 1.00 63.84 401 LEU A N 1
ATOM 3197 C CA . LEU A 1 401 ? 9.955 -6.094 -20.688 1.00 63.84 401 LEU A CA 1
ATOM 3198 C C . LEU A 1 401 ? 8.717 -6.814 -20.131 1.00 63.84 401 LEU A C 1
ATOM 3200 O O . LEU A 1 401 ? 7.932 -7.386 -20.887 1.00 63.84 401 LEU A O 1
ATOM 3204 N N . TRP A 1 402 ? 8.521 -6.754 -18.813 1.00 64.00 402 TRP A N 1
ATOM 3205 C CA . TRP A 1 402 ? 7.464 -7.489 -18.100 1.00 64.00 402 TRP A CA 1
ATOM 3206 C C . TRP A 1 402 ? 6.049 -7.223 -18.641 1.00 64.00 402 TRP A C 1
ATOM 3208 O O . TRP A 1 402 ? 5.218 -8.126 -18.666 1.00 64.00 402 TRP A O 1
ATOM 3218 N N . TYR A 1 403 ? 5.773 -6.007 -19.121 1.00 68.31 403 TYR A N 1
ATOM 3219 C CA . TYR A 1 403 ? 4.465 -5.642 -19.671 1.00 68.31 403 TYR A CA 1
ATOM 3220 C C . TYR A 1 403 ? 4.196 -6.249 -21.057 1.00 68.31 403 TYR A C 1
ATOM 3222 O O . TYR A 1 403 ? 3.038 -6.403 -21.434 1.00 68.31 403 TYR A O 1
ATOM 3230 N N . VAL A 1 404 ? 5.238 -6.623 -21.808 1.00 68.50 404 VAL A N 1
ATOM 3231 C CA . VAL A 1 404 ? 5.089 -7.364 -23.072 1.00 68.50 404 VAL A CA 1
ATOM 3232 C C . VAL A 1 404 ? 4.713 -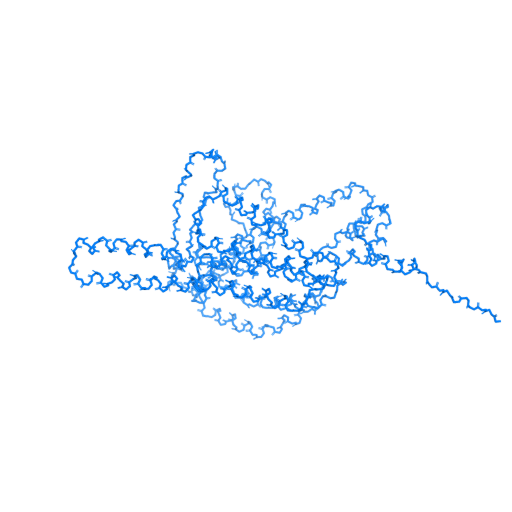8.813 -22.771 1.00 68.50 404 VAL A C 1
ATOM 3234 O O . VAL A 1 404 ? 3.827 -9.358 -23.411 1.00 68.50 404 VAL A O 1
ATOM 3237 N N . ALA A 1 405 ? 5.283 -9.410 -21.722 1.00 68.88 405 ALA A N 1
ATOM 3238 C CA . ALA A 1 405 ? 4.885 -10.747 -21.276 1.00 68.88 405 ALA A CA 1
ATOM 3239 C C . ALA A 1 405 ? 3.421 -10.801 -20.782 1.00 68.88 405 ALA A C 1
ATOM 3241 O O . ALA A 1 405 ? 2.775 -11.842 -20.864 1.00 68.88 405 ALA A O 1
ATOM 3242 N N . MET A 1 406 ? 2.847 -9.682 -20.318 1.00 71.44 406 MET A N 1
ATOM 3243 C CA . MET A 1 406 ? 1.434 -9.642 -19.911 1.00 71.44 406 MET A CA 1
ATOM 3244 C C . MET A 1 406 ? 0.464 -9.920 -21.066 1.00 71.44 406 MET A C 1
ATOM 3246 O O . MET A 1 406 ? -0.595 -10.501 -20.828 1.00 71.44 406 MET A O 1
ATOM 3250 N N . THR A 1 407 ? 0.793 -9.526 -22.303 1.00 71.25 407 THR A N 1
ATOM 3251 C CA . THR A 1 407 ? -0.092 -9.764 -23.456 1.00 71.25 407 THR A CA 1
ATOM 3252 C C . THR A 1 407 ? -0.092 -11.225 -23.893 1.00 71.25 407 THR A C 1
ATOM 3254 O O . THR A 1 407 ? -1.072 -11.670 -24.480 1.00 71.25 407 THR A O 1
ATOM 3257 N N . GLU A 1 408 ? 0.955 -11.986 -23.573 1.00 73.38 408 GLU A N 1
ATOM 3258 C CA . GLU A 1 408 ? 1.044 -13.422 -23.854 1.00 73.38 408 GLU A CA 1
ATOM 3259 C C . GLU A 1 408 ? 0.341 -14.260 -22.768 1.00 73.38 408 GLU A C 1
ATOM 3261 O O . GLU A 1 408 ? -0.303 -15.266 -23.062 1.00 73.38 408 GLU A O 1
ATOM 3266 N N . GLU A 1 409 ? 0.378 -13.804 -21.513 1.00 75.50 409 GLU A N 1
ATOM 3267 C CA . GLU A 1 409 ? -0.116 -14.541 -20.339 1.00 75.50 409 GLU A CA 1
ATOM 3268 C C . GLU A 1 409 ? -1.607 -14.271 -20.003 1.00 75.50 409 GLU A C 1
ATOM 3270 O O . GLU A 1 409 ? -2.126 -14.769 -18.997 1.00 75.50 409 GLU A O 1
ATOM 3275 N N . TYR A 1 410 ? -2.345 -13.516 -20.834 1.00 82.56 410 TYR A N 1
ATOM 3276 C CA . TYR A 1 410 ? -3.749 -13.135 -20.569 1.00 82.56 410 TYR A CA 1
ATOM 3277 C C . TYR A 1 410 ? -4.707 -14.332 -20.427 1.00 82.56 410 TYR A C 1
ATOM 3279 O O . TYR A 1 410 ? -5.736 -14.232 -19.756 1.00 82.56 410 TYR A O 1
ATOM 3287 N N . ILE A 1 411 ? -4.367 -15.485 -21.012 1.00 83.88 411 ILE A N 1
ATOM 3288 C CA . ILE A 1 411 ? -5.158 -16.722 -20.926 1.00 83.88 411 ILE A CA 1
ATOM 3289 C C . ILE A 1 411 ? -5.340 -17.146 -19.459 1.00 83.88 411 ILE A C 1
ATOM 3291 O O . ILE A 1 411 ? -6.428 -17.564 -19.060 1.00 83.88 411 ILE A O 1
ATOM 3295 N N . TYR A 1 412 ? -4.319 -16.961 -18.615 1.00 82.62 412 TYR A N 1
ATOM 3296 C CA . TYR A 1 412 ? -4.408 -17.286 -17.189 1.00 82.62 412 TYR A CA 1
ATOM 3297 C C . TYR A 1 412 ? -5.350 -16.355 -16.421 1.00 82.62 412 TYR A C 1
ATOM 3299 O O . TYR A 1 412 ? -5.976 -16.780 -15.449 1.00 82.62 412 TYR A O 1
ATOM 3307 N N . ALA A 1 413 ? -5.507 -15.111 -16.880 1.00 81.94 413 ALA A N 1
ATOM 3308 C CA . ALA A 1 413 ? -6.491 -14.183 -16.333 1.00 81.94 413 ALA A CA 1
ATOM 3309 C C . ALA A 1 413 ? -7.918 -14.700 -16.574 1.00 81.94 413 ALA A C 1
ATOM 3311 O O . ALA A 1 413 ? -8.756 -14.667 -15.669 1.00 81.94 413 ALA A O 1
ATOM 3312 N N . VAL A 1 414 ? -8.176 -15.250 -17.767 1.00 85.88 414 VAL A N 1
ATOM 3313 C CA . VAL A 1 414 ? -9.483 -15.803 -18.154 1.00 85.88 414 VAL A CA 1
ATOM 3314 C C . VAL A 1 414 ? -9.867 -16.995 -17.277 1.00 85.88 414 VAL A C 1
ATOM 3316 O O . VAL A 1 414 ? -11.028 -17.099 -16.887 1.00 85.88 414 VAL A O 1
ATOM 3319 N N . TYR A 1 415 ? -8.914 -17.840 -16.870 1.00 87.94 415 TYR A N 1
ATOM 3320 C CA . TYR A 1 415 ? -9.191 -18.970 -15.969 1.00 87.94 415 TYR A CA 1
ATOM 3321 C C . TYR A 1 415 ? -9.730 -18.567 -14.591 1.00 87.94 415 TYR A C 1
ATOM 3323 O O . TYR A 1 415 ? -10.364 -19.384 -13.927 1.00 87.94 415 TYR A O 1
ATOM 3331 N N . SER A 1 416 ? -9.527 -17.320 -14.156 1.00 88.19 416 SER A N 1
ATOM 3332 C CA . SER A 1 416 ? -10.097 -16.825 -12.898 1.00 88.19 416 SER A CA 1
ATOM 3333 C C . SER A 1 416 ? -11.577 -16.423 -13.015 1.00 88.19 416 SER A C 1
ATOM 3335 O O . SER A 1 416 ? -12.315 -16.497 -12.028 1.00 88.19 416 SER A O 1
ATOM 3337 N N . LEU A 1 417 ? -12.043 -16.057 -14.217 1.00 88.00 417 LEU A N 1
ATOM 3338 C CA . LEU A 1 417 ? -13.394 -15.532 -14.456 1.00 88.00 417 LEU A CA 1
ATOM 3339 C C . LEU A 1 417 ? -14.530 -16.505 -14.092 1.00 88.00 417 LEU A C 1
ATOM 3341 O O . LEU A 1 417 ? -15.511 -16.046 -13.503 1.00 88.00 417 LEU A O 1
ATOM 3345 N N . PRO A 1 418 ? -14.431 -17.827 -14.351 1.00 90.88 418 PRO A N 1
ATOM 3346 C CA . PRO A 1 418 ? -15.458 -18.784 -13.939 1.00 90.88 418 PRO A CA 1
ATOM 3347 C C . PRO A 1 418 ? -15.725 -18.811 -12.430 1.00 90.88 418 PRO A C 1
ATOM 3349 O O . PRO A 1 418 ? -16.820 -19.180 -12.020 1.00 90.88 418 PRO A O 1
ATOM 3352 N N . ILE A 1 419 ? -14.750 -18.416 -11.602 1.00 89.75 419 ILE A N 1
ATOM 3353 C CA . ILE A 1 419 ? -14.893 -18.358 -10.141 1.00 89.75 419 ILE A CA 1
ATOM 3354 C C . ILE A 1 419 ? -15.314 -16.954 -9.698 1.00 89.75 419 ILE A C 1
ATOM 3356 O O . ILE A 1 419 ? -16.208 -16.806 -8.864 1.00 89.75 419 ILE A O 1
ATOM 3360 N N . THR A 1 420 ? -14.697 -15.907 -10.249 1.00 92.19 420 THR A N 1
ATOM 3361 C CA . THR A 1 420 ? -14.946 -14.528 -9.804 1.00 92.19 420 THR A CA 1
ATOM 3362 C C . THR A 1 420 ? -16.289 -13.981 -10.283 1.00 92.19 420 THR A C 1
ATOM 3364 O O . THR A 1 420 ? -16.930 -13.223 -9.553 1.00 92.19 420 THR A O 1
ATOM 3367 N N . MET A 1 421 ? -16.771 -14.395 -11.459 1.00 91.62 421 MET A N 1
ATOM 3368 C CA . MET A 1 421 ? -18.038 -13.918 -12.019 1.00 91.62 421 MET A CA 1
ATOM 3369 C C . MET A 1 421 ? -19.262 -14.367 -11.193 1.00 91.62 421 MET A C 1
ATOM 3371 O O . MET A 1 421 ? -20.063 -13.497 -10.840 1.00 91.62 421 MET A O 1
ATOM 3375 N N . PRO A 1 422 ? -19.418 -15.645 -10.781 1.00 93.88 422 PRO A N 1
ATOM 3376 C CA . PRO A 1 422 ? -20.502 -16.040 -9.878 1.00 93.88 422 PRO A CA 1
ATOM 3377 C C . PRO A 1 422 ? -20.481 -15.292 -8.542 1.00 93.88 422 PRO A C 1
ATOM 3379 O O . PRO A 1 422 ? -21.535 -14.888 -8.050 1.00 93.88 422 PRO A O 1
ATOM 3382 N N . ILE A 1 423 ? -19.291 -15.054 -7.974 1.00 91.88 423 ILE A N 1
ATOM 3383 C CA . ILE A 1 423 ? -19.133 -14.292 -6.726 1.00 91.88 423 ILE A CA 1
ATOM 3384 C C . ILE A 1 423 ? -19.592 -12.844 -6.928 1.00 91.88 423 ILE A C 1
ATOM 3386 O O . ILE A 1 423 ? -20.349 -12.324 -6.107 1.00 91.88 423 ILE A O 1
ATOM 3390 N N . ALA A 1 424 ? -19.200 -12.202 -8.032 1.00 92.38 424 ALA A N 1
ATOM 3391 C CA . ALA A 1 424 ? -19.633 -10.848 -8.365 1.00 92.38 424 ALA A CA 1
ATOM 3392 C C . ALA A 1 424 ? -21.157 -10.765 -8.570 1.00 92.38 424 ALA A C 1
ATOM 3394 O O . ALA A 1 424 ? -21.795 -9.843 -8.059 1.00 92.38 424 ALA A O 1
ATOM 3395 N N . VAL A 1 425 ? -21.768 -11.748 -9.242 1.00 92.94 425 VAL A N 1
ATOM 3396 C CA . VAL A 1 425 ? -23.229 -11.822 -9.432 1.00 92.94 425 VAL A CA 1
ATOM 3397 C C . VAL A 1 425 ? -23.951 -12.021 -8.098 1.00 92.94 425 VAL A C 1
ATOM 3399 O O . VAL A 1 425 ? -24.907 -11.303 -7.801 1.00 92.94 425 VAL A O 1
ATOM 3402 N N . PHE A 1 426 ? -23.475 -12.938 -7.252 1.00 92.69 426 PHE A N 1
ATOM 3403 C CA . PHE A 1 426 ? -24.022 -13.144 -5.910 1.00 92.69 426 PHE A CA 1
ATOM 3404 C C . PHE A 1 426 ? -23.936 -11.864 -5.069 1.00 92.69 426 PHE A C 1
ATOM 3406 O O . PHE A 1 426 ? -24.924 -11.430 -4.469 1.00 92.69 426 PHE A O 1
ATOM 3413 N N . MET A 1 427 ? -22.775 -11.204 -5.093 1.00 91.44 427 MET A N 1
ATOM 3414 C CA . MET A 1 427 ? -22.551 -9.928 -4.424 1.00 91.44 427 MET A CA 1
ATOM 3415 C C . MET A 1 427 ? -23.508 -8.848 -4.942 1.00 91.44 427 MET A C 1
ATOM 3417 O O . MET A 1 427 ? -24.064 -8.082 -4.150 1.00 91.44 427 MET A O 1
ATOM 3421 N N . PHE A 1 428 ? -23.752 -8.798 -6.252 1.00 92.31 428 PHE A N 1
ATOM 3422 C CA . PHE A 1 428 ? -24.680 -7.856 -6.868 1.00 92.31 428 PHE A CA 1
ATOM 3423 C C . PHE A 1 428 ? -26.134 -8.104 -6.443 1.00 92.31 428 PHE A C 1
ATOM 3425 O O . PHE A 1 428 ? -26.862 -7.152 -6.169 1.00 92.31 428 PHE A O 1
ATOM 3432 N N . ILE A 1 429 ? -26.578 -9.356 -6.334 1.00 90.81 429 ILE A N 1
ATOM 3433 C CA . ILE A 1 429 ? -27.955 -9.677 -5.922 1.00 90.81 429 ILE A CA 1
ATOM 3434 C C . ILE A 1 429 ? -28.166 -9.365 -4.434 1.00 90.81 429 ILE A C 1
ATOM 3436 O O . ILE A 1 429 ? -29.177 -8.769 -4.048 1.00 90.81 429 ILE A O 1
ATOM 3440 N N . GLN A 1 430 ? -27.197 -9.726 -3.590 1.00 91.00 430 GLN A N 1
ATOM 3441 C CA . GLN A 1 430 ? -27.323 -9.591 -2.142 1.00 91.00 430 GLN A CA 1
ATOM 3442 C C . GLN A 1 430 ? -27.156 -8.142 -1.658 1.00 91.00 430 GLN A C 1
ATOM 3444 O O . GLN A 1 430 ? -27.830 -7.716 -0.715 1.00 91.00 430 GLN A O 1
ATOM 3449 N N . SER A 1 431 ? -26.296 -7.350 -2.296 1.00 90.88 431 SER A N 1
ATOM 3450 C CA . SER A 1 431 ? -25.972 -5.996 -1.830 1.00 90.88 431 SER A CA 1
ATOM 3451 C C . SER A 1 431 ? -27.008 -4.923 -2.203 1.00 90.88 431 SER A C 1
ATOM 3453 O O . SER A 1 431 ? -27.819 -5.073 -3.124 1.00 90.88 431 SER A O 1
ATOM 3455 N N . ARG A 1 432 ? -26.976 -3.798 -1.477 1.00 89.56 432 ARG A N 1
ATOM 3456 C CA . ARG A 1 432 ? -27.744 -2.570 -1.755 1.00 89.56 432 ARG A CA 1
ATOM 3457 C C . ARG A 1 432 ? -26.794 -1.428 -2.129 1.00 89.56 432 ARG A C 1
ATOM 3459 O O . ARG A 1 432 ? -25.621 -1.471 -1.777 1.00 89.56 432 ARG A O 1
ATOM 3466 N N . THR A 1 433 ? -27.294 -0.411 -2.823 1.00 87.94 433 THR A N 1
ATOM 3467 C CA . THR A 1 433 ? -26.555 0.827 -3.150 1.00 87.94 433 THR A CA 1
ATOM 3468 C C . THR A 1 433 ? -26.356 1.749 -1.944 1.00 87.94 433 THR A C 1
ATOM 3470 O O . THR A 1 433 ? -25.316 2.395 -1.814 1.00 87.94 433 THR A O 1
ATOM 3473 N N . ASP A 1 434 ? -27.340 1.782 -1.045 1.00 87.19 434 ASP A N 1
ATOM 3474 C CA . ASP A 1 434 ? -27.443 2.819 -0.007 1.00 87.19 434 ASP A CA 1
ATOM 3475 C C . ASP A 1 434 ? -26.657 2.485 1.266 1.00 87.19 434 ASP A C 1
ATOM 3477 O O . ASP A 1 434 ? -26.329 3.377 2.042 1.00 87.19 434 ASP A O 1
ATOM 3481 N N . VAL A 1 435 ? -26.377 1.198 1.500 1.00 88.31 435 VAL A N 1
ATOM 3482 C CA . VAL A 1 435 ? -25.685 0.703 2.698 1.00 88.31 435 VAL A CA 1
ATOM 3483 C C . VAL A 1 435 ? -24.691 -0.382 2.308 1.00 88.31 435 VAL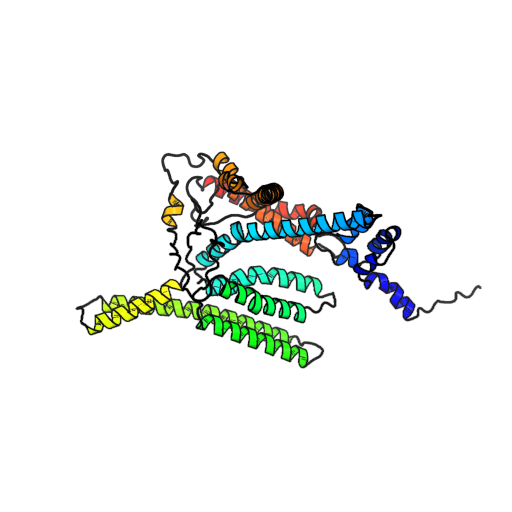 A C 1
ATOM 3485 O O . VAL A 1 435 ? -25.067 -1.295 1.561 1.00 88.31 435 VAL A O 1
ATOM 3488 N N . PRO A 1 436 ? -23.455 -0.331 2.837 1.00 88.56 436 PRO A N 1
ATOM 3489 C CA . PRO A 1 436 ? -22.470 -1.369 2.593 1.00 88.56 436 PRO A CA 1
ATOM 3490 C C . PRO A 1 436 ? -22.918 -2.718 3.174 1.00 88.56 436 PRO A C 1
ATOM 3492 O O . PRO A 1 436 ? -23.522 -2.772 4.248 1.00 88.56 436 PRO A O 1
ATOM 3495 N N . PRO A 1 437 ? -22.628 -3.848 2.520 1.00 87.25 437 PRO A N 1
ATOM 3496 C CA . PRO A 1 437 ? -22.856 -5.172 3.094 1.00 87.25 437 PRO A CA 1
ATOM 3497 C C . PRO A 1 437 ? -21.954 -5.434 4.315 1.00 87.25 437 PRO A C 1
ATOM 3499 O O . PRO A 1 437 ? -21.062 -4.653 4.634 1.00 87.25 437 PRO A O 1
ATOM 3502 N N . PHE A 1 438 ? -22.197 -6.525 5.046 1.00 83.06 438 PHE A N 1
ATOM 3503 C CA . PHE A 1 438 ? -21.403 -6.859 6.240 1.00 83.06 438 PHE A CA 1
ATOM 3504 C C . PHE A 1 438 ? -19.953 -7.246 5.908 1.00 83.06 438 PHE A C 1
ATOM 3506 O O . PHE A 1 438 ? -19.070 -7.033 6.725 1.00 83.06 438 PHE A O 1
ATOM 3513 N N . TYR A 1 439 ? -19.714 -7.794 4.713 1.00 82.94 439 TYR A N 1
ATOM 3514 C CA . TYR A 1 439 ? -18.380 -8.151 4.217 1.00 82.94 439 TYR A CA 1
ATOM 3515 C C . TYR A 1 439 ? -17.610 -6.948 3.646 1.00 82.94 439 TYR A C 1
ATOM 3517 O O . TYR A 1 439 ? -16.484 -7.104 3.190 1.00 82.94 439 TYR A O 1
ATOM 3525 N N . HIS A 1 440 ? -18.217 -5.758 3.645 1.00 78.81 440 HIS A N 1
ATOM 3526 C CA . HIS A 1 440 ? -17.571 -4.494 3.301 1.00 78.81 440 HIS A CA 1
ATOM 3527 C C . HIS A 1 440 ? -17.472 -3.630 4.561 1.00 78.81 440 HIS A C 1
ATOM 3529 O O . HIS A 1 440 ? -18.125 -2.592 4.692 1.00 78.81 440 HIS A O 1
ATOM 3535 N N . SER A 1 441 ? -16.778 -4.142 5.572 1.00 60.94 441 SER A N 1
ATOM 3536 C CA . SER A 1 441 ? -16.603 -3.485 6.867 1.00 60.94 441 SER A CA 1
ATOM 3537 C C . SER A 1 441 ? -15.308 -3.887 7.522 1.00 60.94 441 SER A C 1
ATOM 3539 O O . SER A 1 441 ? -14.746 -4.942 7.168 1.00 60.94 441 SER A O 1
#

Secondary structure (DSSP, 8-state):
----------HHHHHHHTHHHH--GGGGGGS-HHHHHHHHHH-HHHHHS-SS--HHHIIIIIS---SHHHHHHHHHHHHHHHHHHHHHHHHHIIIIIHHHHHHHHHHTT--HHHHIIIIIHHHHHHHHHHHHHHTTTS---HHHHHHHHHHHIIIIIHHHHHHHS-----HHHHHHHHHHHHHHHHHHHHHHHH-SS--HHHHHHHHHHHHHHHHHHHHHHHHHHHHHHHHHHHHHHHHSS---HHHHHHHHHHHHHHHHHHHTTS---BPP-SS---TT----TTSPPP---PPBP-HHHHHHTT--TTS-TTTTHHHHHHHHT----HHHHHH--HHHHHHHHHHHHHHHHHHHHS----TTSGGGG--HHHHHHHHHHHHHHHHHHHHHHHH--TTS-HHHHHHHTHHHHHTTHHHHHHHHHHHHHH--SSS--TT--

InterPro domains:
  IPR004837 Sodium/calcium exchanger membrane region [PF01699] (85-218)
  IPR044880 NCX, central ion-binding domain superfamily [G3DSA:1.20.1420.30] (53-234)
  IPR051359 Calcium:cation antiporter [PTHR12266] (21-440)

pLDDT: mean 81.44, std 11.58, range [39.16, 94.12]

Foldseek 3Di:
DPPDPPDDDDPVNVCVVCCLVPPALVCLVVDQLVCSLVSLVSRLCLQQVCQADSLSNCDRPVVSDNDPVSVVVSVVVVVVVVVLVVVLVVVCCVFFVVQVLQVVQVVVQAFPLLSCVPVVCCVVVVVVVVVVVVCPVPPDPSPVVVVVVVCCCVPPVVVVCCVPPPDDDDPVSVVLVVVLVVVLNVLVVCQVVVDVDRDPVSVVVSVVSVVVSNVVVVVVLVVLVVLLVVLVVVLVVLVPDDDDPVSVVVNVVSVVSNVVSVNRRGDFDWADDPPDDPPVDPPPDPDDPDPDDTDGDDLVCLQCVQDDPPDDQCPCQVVLVVVLLPQDDPVCVVPDDPVVVVSSVVCSVVSSVCSLAGDAQQSSHRLSSDRLVSVLSNLLQHVLVVQLQVCLVVVDDSNDHSVVSSVVSSVSSVVCNVPSNVVSVVSNVPHGRRGGDPVSD

Organism: Drosophila yakuba (NCBI:txid7245)